Protein AF-0000000085936983 (afdb_homodimer)

InterPro domains:
  IPR001683 Phox homology [PF00787] (26-105)
  IPR001683 Phox homology [PS50195] (1-111)
  IPR001683 Phox homology [SM00312] (1-107)
  IPR019497 Sorting nexin protein, WASP-binding domain [PF10456] (108-341)
  IPR027267 AH/BAR domain superfamily [G3DSA:1.20.1270.60] (155-344)
  IPR036871 PX domain superfamily [G3DSA:3.30.1520.10] (1-113)
  IPR036871 PX domain superfamily [SSF64268] (3-108)

Solvent-accessible surface area (backbone atoms only — not comparable to full-atom values): 35097 Å² total; per-residue (Å²): 111,54,53,47,57,44,71,77,36,81,41,64,40,78,91,65,76,41,74,47,57,29,28,34,35,34,32,68,80,79,64,40,72,24,80,43,39,64,68,54,53,53,49,48,51,51,54,48,52,49,28,37,57,65,52,63,64,57,52,72,61,75,83,74,80,78,72,88,63,58,66,63,48,51,52,50,41,43,51,34,46,32,54,44,46,44,53,40,41,67,32,80,64,56,49,66,31,65,66,53,49,47,65,50,60,51,75,50,69,68,58,43,55,51,51,51,51,51,58,74,62,51,76,54,35,32,78,46,29,58,75,74,56,86,62,77,87,70,81,68,59,66,69,57,54,49,51,51,51,51,53,48,51,51,33,46,54,44,39,43,52,23,46,49,49,34,44,52,47,51,52,51,50,32,52,37,28,51,37,60,53,16,49,51,32,34,50,48,12,50,29,38,35,43,39,19,55,27,45,60,68,48,80,50,74,84,35,47,52,48,27,50,41,31,41,50,45,16,50,50,32,35,48,52,13,52,48,31,33,49,42,25,52,71,39,43,42,61,51,48,44,51,42,50,36,47,48,39,25,47,68,41,44,58,56,36,53,50,53,50,51,52,41,50,51,51,46,53,52,43,51,52,35,34,74,71,68,76,36,51,70,70,56,45,49,51,50,48,52,52,39,43,46,50,48,52,52,45,52,52,43,51,54,49,51,56,55,49,49,37,54,48,52,28,52,52,48,20,54,37,27,40,46,49,12,51,51,30,32,50,52,9,51,53,31,38,54,50,15,50,46,29,69,73,81,112,53,53,45,56,44,71,76,38,82,41,64,41,79,90,64,75,40,73,47,57,30,28,33,35,34,32,66,79,78,62,39,70,23,78,43,38,63,69,54,52,52,50,48,51,51,54,49,50,47,27,38,56,65,52,62,64,56,52,72,61,73,82,71,73,93,63,90,63,57,66,63,48,50,51,51,41,44,51,33,47,31,53,44,46,42,54,39,41,66,33,81,64,57,49,67,31,67,65,54,49,48,66,48,59,50,76,48,68,69,60,42,55,51,51,49,52,51,58,74,63,52,75,52,34,32,79,45,30,58,75,75,56,85,65,76,86,69,82,70,59,65,68,59,53,50,52,52,51,51,53,49,50,51,34,46,54,43,39,44,53,23,46,50,49,34,43,50,46,51,52,52,51,34,52,38,28,52,38,60,54,16,48,52,32,35,51,48,12,50,29,37,35,44,40,21,54,27,47,58,67,49,80,50,74,84,35,48,51,49,28,51,39,31,42,49,43,15,52,50,32,34,48,53,13,53,48,32,34,49,42,27,53,71,39,43,42,60,52,48,44,51,40,50,35,48,47,39,25,47,68,40,43,60,55,35,53,50,53,51,51,52,41,50,50,51,46,52,52,42,51,51,35,34,75,72,67,76,37,52,70,70,56,46,50,52,52,48,53,53,40,43,46,50,49,52,52,45,51,51,41,50,54,51,50,56,54,49,48,38,54,48,52,28,54,51,49,20,53,38,27,40,45,48,11,51,52,31,32,48,51,11,52,54,30,38,54,50,15,48,45,29,69,74,80

Structure (mmCIF, N/CA/C/O backbone):
data_AF-0000000085936983-model_v1
#
loop_
_entity.id
_entity.type
_entity.pdbx_description
1 polymer 'Sorting nexin'
#
loop_
_atom_site.group_PDB
_atom_site.id
_atom_site.type_symbol
_atom_site.label_atom_id
_atom_site.label_alt_id
_atom_site.label_comp_id
_atom_site.label_asym_id
_atom_site.label_entity_id
_atom_site.label_seq_id
_atom_site.pdbx_PDB_ins_code
_atom_site.Cartn_x
_atom_site.Cartn_y
_atom_site.Cartn_z
_atom_site.occupancy
_atom_site.B_iso_or_equiv
_atom_site.auth_seq_id
_atom_site.auth_comp_id
_atom_site.auth_asym_id
_atom_site.auth_atom_id
_atom_site.pdbx_PDB_model_num
ATOM 1 N N . TYR A 1 1 ? -9.328 -28.141 -27.828 1 93 1 TYR A N 1
ATOM 2 C CA . TYR A 1 1 ? -10.656 -27.656 -27.469 1 93 1 TYR A CA 1
ATOM 3 C C . TYR A 1 1 ? -10.688 -27.156 -26.031 1 93 1 TYR A C 1
ATOM 5 O O . TYR A 1 1 ? -9.703 -27.297 -25.297 1 93 1 TYR A O 1
ATOM 13 N N . THR A 1 2 ? -11.797 -26.422 -25.703 1 93.75 2 THR A N 1
ATOM 14 C CA . THR A 1 2 ? -11.914 -25.828 -24.375 1 93.75 2 THR A CA 1
ATOM 15 C C . THR A 1 2 ? -13.156 -26.344 -23.656 1 93.75 2 THR A C 1
ATOM 17 O O . THR A 1 2 ? -14.062 -26.891 -24.297 1 93.75 2 THR A O 1
ATOM 20 N N . CYS A 1 3 ? -13 -26.281 -22.359 1 96 3 CYS A N 1
ATOM 21 C CA . CYS A 1 3 ? -14.125 -26.641 -21.516 1 96 3 CYS A CA 1
ATOM 22 C C . CYS A 1 3 ? -14.383 -25.578 -20.453 1 96 3 CYS A C 1
ATOM 24 O O . CYS A 1 3 ? -13.445 -25.031 -19.891 1 96 3 CYS A O 1
ATOM 26 N N . THR A 1 4 ? -15.68 -25.328 -20.25 1 96.94 4 THR A N 1
ATOM 27 C CA . THR A 1 4 ? -16.047 -24.297 -19.281 1 96.94 4 THR A CA 1
ATOM 28 C C . THR A 1 4 ? -16.859 -24.906 -18.141 1 96.94 4 THR A C 1
ATOM 30 O O . THR A 1 4 ? -17.797 -25.672 -18.375 1 96.94 4 THR A O 1
ATOM 33 N N . VAL A 1 5 ? -16.391 -24.641 -16.953 1 96.88 5 VAL A N 1
ATOM 34 C CA . VAL A 1 5 ? -17.125 -25 -15.742 1 96.88 5 VAL A CA 1
ATOM 35 C C . VAL A 1 5 ? -17.812 -23.766 -15.164 1 96.88 5 VAL A C 1
ATOM 37 O O . VAL A 1 5 ? -17.141 -22.812 -14.766 1 96.88 5 VAL A O 1
ATOM 40 N N . ASP A 1 6 ? -19.094 -23.828 -15.094 1 94.38 6 ASP A N 1
ATOM 41 C CA . ASP A 1 6 ? -19.797 -22.625 -14.664 1 94.38 6 ASP A CA 1
ATOM 42 C C . ASP A 1 6 ? -21.141 -22.953 -14.023 1 94.38 6 ASP A C 1
ATOM 44 O O . ASP A 1 6 ? -21.453 -24.125 -13.797 1 94.38 6 ASP A O 1
ATOM 48 N N . LYS A 1 7 ? -21.828 -22.062 -13.484 1 88.31 7 LYS A N 1
ATOM 49 C CA . LYS A 1 7 ? -23.219 -22.094 -13.008 1 88.31 7 LYS A CA 1
ATOM 50 C C . LYS A 1 7 ? -23.375 -23.078 -11.859 1 88.31 7 LYS A C 1
ATOM 52 O O . LYS A 1 7 ? -24.188 -24 -11.93 1 88.31 7 LYS A O 1
ATOM 57 N N . PRO A 1 8 ? -22.656 -22.797 -10.812 1 91.69 8 PRO A N 1
ATOM 58 C CA . PRO A 1 8 ? -22.906 -23.656 -9.656 1 91.69 8 PRO A CA 1
ATOM 59 C C . PRO A 1 8 ? -24.344 -23.562 -9.148 1 91.69 8 PRO A C 1
ATOM 61 O O . PRO A 1 8 ? -24.859 -22.469 -8.961 1 91.69 8 PRO A O 1
ATOM 64 N N . LYS A 1 9 ? -25.031 -24.641 -9.07 1 91.56 9 LYS A N 1
ATOM 65 C CA . LYS A 1 9 ? -26.422 -24.688 -8.633 1 91.56 9 LYS A CA 1
ATOM 66 C C . LYS A 1 9 ? -26.594 -25.719 -7.508 1 91.56 9 LYS A C 1
ATOM 68 O O . LYS A 1 9 ? -26.062 -26.812 -7.578 1 91.56 9 LYS A O 1
ATOM 73 N N . LYS A 1 10 ? -27.266 -25.266 -6.566 1 88.12 10 LYS A N 1
ATOM 74 C CA . LYS A 1 10 ? -27.594 -26.188 -5.48 1 88.12 10 LYS A CA 1
ATOM 75 C C . LYS A 1 10 ? -28.656 -27.188 -5.914 1 88.12 10 LYS A C 1
ATOM 77 O O . LYS A 1 10 ? -29.703 -26.812 -6.434 1 88.12 10 LYS A O 1
ATOM 82 N N . GLU A 1 11 ? -28.391 -28.344 -5.828 1 88.88 11 GLU A N 1
ATOM 83 C CA . GLU A 1 11 ? -29.297 -29.422 -6.168 1 88.88 11 GLU A CA 1
ATOM 84 C C . GLU A 1 11 ? -29.484 -30.375 -4.988 1 88.88 11 GLU A C 1
ATOM 86 O O . GLU A 1 11 ? -28.734 -30.312 -4.012 1 88.88 11 GLU A O 1
ATOM 91 N N . SER A 1 12 ? -30.594 -31.031 -5.016 1 86.69 12 SER A N 1
ATOM 92 C CA . SER A 1 12 ? -30.906 -31.953 -3.924 1 86.69 12 SER A CA 1
ATOM 93 C C . SER A 1 12 ? -31.062 -33.375 -4.434 1 86.69 12 SER A C 1
ATOM 95 O O . SER A 1 12 ? -31.406 -33.594 -5.598 1 86.69 12 SER A O 1
ATOM 97 N N . LYS A 1 13 ? -30.656 -34.25 -3.621 1 81.19 13 LYS A N 1
ATOM 98 C CA . LYS A 1 13 ? -30.844 -35.656 -3.908 1 81.19 13 LYS A CA 1
ATOM 99 C C . LYS A 1 13 ? -31.516 -36.375 -2.73 1 81.19 13 LYS A C 1
ATOM 101 O O . LYS A 1 13 ? -31.594 -35.812 -1.632 1 81.19 13 LYS A O 1
ATOM 106 N N . LEU A 1 14 ? -32.031 -37.562 -3.029 1 82.62 14 LEU A N 1
ATOM 107 C CA . LEU A 1 14 ? -32.719 -38.375 -2.025 1 82.62 14 LEU A CA 1
ATOM 108 C C . LEU A 1 14 ? -33.906 -37.594 -1.452 1 82.62 14 LEU A C 1
ATOM 110 O O . LEU A 1 14 ? -34.062 -37.5 -0.233 1 82.62 14 LEU A O 1
ATOM 114 N N . LYS A 1 15 ? -34.688 -37.156 -2.133 1 84 15 LYS A N 1
ATOM 115 C CA . LYS A 1 15 ? -35.938 -36.469 -1.806 1 84 15 LYS A CA 1
ATOM 116 C C . LYS A 1 15 ? -35.688 -35.281 -0.901 1 84 15 LYS A C 1
ATOM 118 O O . LYS A 1 15 ? -36.344 -35.125 0.127 1 84 15 LYS A O 1
ATOM 123 N N . GLY A 1 16 ? -34.562 -34.625 -1.201 1 77.75 16 GLY A N 1
ATOM 124 C CA . GLY A 1 16 ? -34.312 -33.375 -0.483 1 77.75 16 GLY A CA 1
ATOM 125 C C . GLY A 1 16 ? -33.469 -33.594 0.775 1 77.75 16 GLY A C 1
ATOM 126 O O . GLY A 1 16 ? -33.125 -32.625 1.451 1 77.75 16 GLY A O 1
ATOM 127 N N . LEU A 1 17 ? -33.062 -34.812 1.11 1 80.75 17 LEU A N 1
ATOM 128 C CA . LEU A 1 17 ? -32.344 -35.094 2.346 1 80.75 17 LEU A CA 1
ATOM 129 C C . LEU A 1 17 ? -30.906 -34.625 2.242 1 80.75 17 LEU A C 1
ATOM 131 O O . LEU A 1 17 ? -30.281 -34.281 3.25 1 80.75 17 LEU A O 1
ATOM 135 N N . LYS A 1 18 ? -30.328 -34.656 1.06 1 85.75 18 LYS A N 1
ATOM 136 C CA . LYS A 1 18 ? -28.953 -34.219 0.852 1 85.75 18 LYS A CA 1
ATOM 137 C C . LYS A 1 18 ? -28.859 -33.188 -0.27 1 85.75 18 LYS A C 1
ATOM 139 O O . LYS A 1 18 ? -29.562 -33.281 -1.275 1 85.75 18 LYS A O 1
ATOM 144 N N . SER A 1 19 ? -28.172 -32.188 0.025 1 87.25 19 SER A N 1
ATOM 145 C CA . SER A 1 19 ? -27.969 -31.156 -0.991 1 87.25 19 SER A CA 1
ATOM 146 C C . SER A 1 19 ? -26.516 -31.094 -1.44 1 87.25 19 SER A C 1
ATOM 148 O O . SER A 1 19 ? -25.609 -31.5 -0.702 1 87.25 19 SER A O 1
ATOM 150 N N . PHE A 1 20 ? -26.328 -30.844 -2.705 1 87.69 20 PHE A N 1
ATOM 151 C CA . PHE A 1 20 ? -24.984 -30.688 -3.252 1 87.69 20 PHE A CA 1
ATOM 152 C C . PHE A 1 20 ? -24.953 -29.594 -4.312 1 87.69 20 PHE A C 1
ATOM 154 O O . PHE A 1 20 ? -26 -29.125 -4.746 1 87.69 20 PHE A O 1
ATOM 161 N N . ILE A 1 21 ? -23.75 -29.188 -4.602 1 90.38 21 ILE A N 1
ATOM 162 C CA . ILE A 1 21 ? -23.578 -28.188 -5.656 1 90.38 21 ILE A CA 1
ATOM 163 C C . ILE A 1 21 ? -23.219 -28.891 -6.965 1 90.38 21 ILE A C 1
ATOM 165 O O . ILE A 1 21 ? -22.297 -29.703 -7 1 90.38 21 ILE A O 1
ATOM 169 N N . ALA A 1 22 ? -24 -28.609 -7.949 1 93.62 22 ALA A N 1
ATOM 170 C CA . ALA A 1 22 ? -23.703 -29.125 -9.281 1 93.62 22 ALA A CA 1
ATOM 171 C C . ALA A 1 22 ? -23.172 -28.016 -10.188 1 93.62 22 ALA A C 1
ATOM 173 O O . ALA A 1 22 ? -23.609 -26.859 -10.094 1 93.62 22 ALA A O 1
ATOM 174 N N . TYR A 1 23 ? -22.25 -28.406 -11.031 1 95.62 23 TYR A N 1
ATOM 175 C CA . TYR A 1 23 ? -21.656 -27.484 -11.984 1 95.62 23 TYR A CA 1
ATOM 176 C C . TYR A 1 23 ? -22.047 -27.844 -13.414 1 95.62 23 TYR A C 1
ATOM 178 O O . TYR A 1 23 ? -22.156 -29.016 -13.758 1 95.62 23 TYR A O 1
ATOM 186 N N . SER A 1 24 ? -22.203 -26.828 -14.125 1 96.5 24 SER A N 1
ATOM 187 C CA . SER A 1 24 ? -22.391 -27.031 -15.555 1 96.5 24 SER A CA 1
ATOM 188 C C . SER A 1 24 ? -21.047 -27.109 -16.281 1 96.5 24 SER A C 1
ATOM 190 O O . SER A 1 24 ? -20.203 -26.219 -16.125 1 96.5 24 SER A O 1
ATOM 192 N N . VAL A 1 25 ? -20.844 -28.141 -17 1 97.25 25 VAL A N 1
ATOM 193 C CA . VAL A 1 25 ? -19.609 -28.312 -17.781 1 97.25 25 VAL A CA 1
ATOM 194 C C . VAL A 1 25 ? -19.938 -28.375 -19.266 1 97.25 25 VAL A C 1
ATOM 196 O O . VAL A 1 25 ? -20.75 -29.203 -19.703 1 97.25 25 VAL A O 1
ATOM 199 N N . THR A 1 26 ? -19.328 -27.469 -20.031 1 96.88 26 THR A N 1
ATOM 200 C CA . THR A 1 26 ? -19.594 -27.391 -21.469 1 96.88 26 THR A CA 1
ATOM 201 C C . THR A 1 26 ? -18.281 -27.453 -22.25 1 96.88 26 THR A C 1
ATOM 203 O O . THR A 1 26 ? -17.391 -26.625 -22.047 1 96.88 26 THR A O 1
ATOM 206 N N . SER A 1 27 ? -18.188 -28.406 -23.094 1 94.38 27 SER A N 1
ATOM 207 C CA . SER A 1 27 ? -17.016 -28.547 -23.953 1 94.38 27 SER A CA 1
ATOM 208 C C . SER A 1 27 ? -17.25 -27.906 -25.312 1 94.38 27 SER A C 1
ATOM 210 O O . SER A 1 27 ? -18.359 -27.984 -25.859 1 94.38 27 SER A O 1
ATOM 212 N N . SER A 1 28 ? -16.266 -27.297 -25.938 1 93.31 28 SER A N 1
ATOM 213 C CA . SER A 1 28 ? -16.359 -26.719 -27.266 1 93.31 28 SER A CA 1
ATOM 214 C C . SER A 1 28 ? -16.344 -27.797 -28.344 1 93.31 28 SER A C 1
ATOM 216 O O . SER A 1 28 ? -16.688 -27.531 -29.5 1 93.31 28 SER A O 1
ATOM 218 N N . LEU A 1 29 ? -15.953 -28.906 -27.984 1 88.38 29 LEU A N 1
ATOM 219 C CA . LEU A 1 29 ? -15.867 -30.031 -28.906 1 88.38 29 LEU A CA 1
ATOM 220 C C . LEU A 1 29 ? -17.25 -30.484 -29.344 1 88.38 29 LEU A C 1
ATOM 222 O O . LEU A 1 29 ? -17.5 -30.688 -30.531 1 88.38 29 LEU A O 1
ATOM 226 N N . SER A 1 30 ? -18.172 -30.625 -28.391 1 88.69 30 SER A N 1
ATOM 227 C CA . SER A 1 30 ? -19.5 -31.172 -28.672 1 88.69 30 SER A CA 1
ATOM 228 C C . SER A 1 30 ? -20.578 -30.109 -28.5 1 88.69 30 SER A C 1
ATOM 230 O O . SER A 1 30 ? -21.656 -30.203 -29.094 1 88.69 30 SER A O 1
ATOM 232 N N . GLY A 1 31 ? -20.297 -29.109 -27.641 1 91.12 31 GLY A N 1
ATOM 233 C CA . GLY A 1 31 ? -21.297 -28.109 -27.297 1 91.12 31 GLY A CA 1
ATOM 234 C C . GLY A 1 31 ? -22.328 -28.609 -26.312 1 91.12 31 GLY A C 1
ATOM 235 O O . GLY A 1 31 ? -23.234 -27.875 -25.906 1 91.12 31 GLY A O 1
ATOM 236 N N . ILE A 1 32 ? -22.172 -29.812 -25.938 1 93.12 32 ILE A N 1
ATOM 237 C CA . ILE A 1 32 ? -23.125 -30.422 -25.016 1 93.12 32 ILE A CA 1
ATOM 238 C C . ILE A 1 32 ? -22.828 -29.953 -23.578 1 93.12 32 ILE A C 1
ATOM 240 O O . ILE A 1 32 ? -21.672 -29.984 -23.141 1 93.12 32 ILE A O 1
ATOM 244 N N . GLN A 1 33 ? -23.828 -29.516 -22.969 1 95.56 33 GLN A N 1
ATOM 245 C CA . GLN A 1 33 ? -23.688 -29.109 -21.562 1 95.56 33 GLN A CA 1
ATOM 246 C C . GLN A 1 33 ? -24.109 -30.234 -20.625 1 95.56 33 GLN A C 1
ATOM 248 O O . GLN A 1 33 ? -25.188 -30.812 -20.781 1 95.56 33 GLN A O 1
ATOM 253 N N . VAL A 1 34 ? -23.312 -30.562 -19.75 1 96.19 34 VAL A N 1
ATOM 254 C CA . VAL A 1 34 ? -23.625 -31.609 -18.781 1 96.19 34 VAL A CA 1
ATOM 255 C C . VAL A 1 34 ? -23.562 -31.031 -17.359 1 96.19 34 VAL A C 1
ATOM 257 O O . VAL A 1 34 ? -22.984 -29.969 -17.141 1 96.19 34 VAL A O 1
ATOM 260 N N . SER A 1 35 ? -24.234 -31.719 -16.453 1 95.12 35 SER A N 1
ATOM 261 C CA . SER A 1 35 ? -24.219 -31.359 -15.031 1 95.12 35 SER A CA 1
ATOM 262 C C . SER A 1 35 ? -23.422 -32.344 -14.211 1 95.12 35 SER A C 1
ATOM 264 O O . SER A 1 35 ? -23.719 -33.531 -14.203 1 95.12 35 SER A O 1
ATOM 266 N N . ARG A 1 36 ? -22.422 -31.781 -13.547 1 96.06 36 ARG A N 1
ATOM 267 C CA . ARG A 1 36 ? -21.562 -32.656 -12.75 1 96.06 36 ARG A CA 1
ATOM 268 C C . ARG A 1 36 ? -21.391 -32.094 -11.336 1 96.06 36 ARG A C 1
ATOM 270 O O . ARG A 1 36 ? -21.234 -30.891 -11.148 1 96.06 36 ARG A O 1
ATOM 277 N N . ARG A 1 37 ? -21.5 -32.906 -10.375 1 93.25 37 ARG A N 1
ATOM 278 C CA . ARG A 1 37 ? -21.203 -32.5 -9 1 93.25 37 ARG A CA 1
ATOM 279 C C . ARG A 1 37 ? -19.75 -32.844 -8.648 1 93.25 37 ARG A C 1
ATOM 281 O O . ARG A 1 37 ? -19.062 -33.562 -9.391 1 93.25 37 ARG A O 1
ATOM 288 N N . TYR A 1 38 ? -19.25 -32.469 -7.547 1 92.94 38 TYR A N 1
ATOM 289 C CA . TYR A 1 38 ? -17.844 -32.625 -7.16 1 92.94 38 TYR A CA 1
ATOM 290 C C . TYR A 1 38 ? -17.453 -34.094 -7.105 1 92.94 38 TYR A C 1
ATOM 292 O O . TYR A 1 38 ? -16.359 -34.469 -7.516 1 92.94 38 TYR A O 1
ATOM 300 N N . LYS A 1 39 ? -18.297 -34.938 -6.602 1 93.94 39 LYS A N 1
ATOM 301 C CA . LYS A 1 39 ? -18 -36.344 -6.465 1 93.94 39 LYS A CA 1
ATOM 302 C C . LYS A 1 39 ? -17.688 -36.969 -7.82 1 93.94 39 LYS A C 1
ATOM 304 O O . LYS A 1 39 ? -16.891 -37.906 -7.91 1 93.94 39 LYS A O 1
ATOM 309 N N . HIS A 1 40 ? -18.281 -36.5 -8.859 1 96 40 HIS A N 1
ATOM 310 C CA . HIS A 1 40 ? -18 -36.969 -10.211 1 96 40 HIS A CA 1
ATOM 311 C C . HIS A 1 40 ? -16.578 -36.625 -10.641 1 96 40 HIS A C 1
ATOM 313 O O . HIS A 1 40 ? -15.883 -37.438 -11.234 1 96 40 HIS A O 1
ATOM 319 N N . PHE A 1 41 ? -16.234 -35.406 -10.336 1 97.06 41 PHE A N 1
ATOM 320 C CA . PHE A 1 41 ? -14.859 -34.969 -10.617 1 97.06 41 PHE A CA 1
ATOM 321 C C . PHE A 1 41 ? -13.867 -35.844 -9.844 1 97.06 41 PHE A C 1
ATOM 323 O O . PHE A 1 41 ? -12.836 -36.25 -10.391 1 97.06 41 PHE A O 1
ATOM 330 N N . ASP A 1 42 ? -14.227 -36 -8.633 1 96.25 42 ASP A N 1
ATOM 331 C CA . ASP A 1 42 ? -13.375 -36.812 -7.766 1 96.25 42 ASP A CA 1
ATOM 332 C C . ASP A 1 42 ? -13.211 -38.219 -8.328 1 96.25 42 ASP A C 1
ATOM 334 O O . ASP A 1 42 ? -12.094 -38.719 -8.398 1 96.25 42 ASP A O 1
ATOM 338 N N . TRP A 1 43 ? -14.258 -38.781 -8.703 1 97.12 43 TRP A N 1
ATOM 339 C CA . TRP A 1 43 ? -14.242 -40.094 -9.328 1 97.12 43 TRP A CA 1
ATOM 340 C C . TRP A 1 43 ? -13.383 -40.094 -10.586 1 97.12 43 TRP A C 1
ATOM 342 O O . TRP A 1 43 ? -12.547 -41 -10.781 1 97.12 43 TRP A O 1
ATOM 352 N N . LEU A 1 44 ? -13.641 -39.156 -11.406 1 97.75 44 LEU A N 1
ATOM 353 C CA . LEU A 1 44 ? -12.898 -39.031 -12.656 1 97.75 44 LEU A CA 1
ATOM 354 C C . LEU A 1 44 ? -11.398 -38.938 -12.398 1 97.75 44 LEU A C 1
ATOM 356 O O . LEU A 1 44 ? -10.594 -39.562 -13.07 1 97.75 44 LEU A O 1
ATOM 360 N N . HIS A 1 45 ? -11.078 -38.062 -11.484 1 97 45 HIS A N 1
ATOM 361 C CA . HIS A 1 45 ? -9.68 -37.875 -11.109 1 97 45 HIS A CA 1
ATOM 362 C C . HIS A 1 45 ? -9.047 -39.188 -10.703 1 97 45 HIS A C 1
ATOM 364 O O . HIS A 1 45 ? -7.922 -39.5 -11.109 1 97 45 HIS A O 1
ATOM 370 N N . GLU A 1 46 ? -9.727 -39.969 -9.938 1 95.69 46 GLU A N 1
ATOM 371 C CA . GLU A 1 46 ? -9.234 -41.281 -9.484 1 95.69 46 GLU A CA 1
ATOM 372 C C . GLU A 1 46 ? -9.031 -42.219 -10.664 1 95.69 46 GLU A C 1
ATOM 374 O O . GLU A 1 46 ? -8.008 -42.906 -10.742 1 95.69 46 GLU A O 1
ATOM 379 N N . GLN A 1 47 ? -10 -42.25 -11.547 1 95.75 47 GLN A N 1
ATOM 380 C CA . GLN A 1 47 ? -9.914 -43.156 -12.703 1 95.75 47 GLN A CA 1
ATOM 381 C C . GLN A 1 47 ? -8.742 -42.75 -13.602 1 95.75 47 GLN A C 1
ATOM 383 O O . GLN A 1 47 ? -7.992 -43.625 -14.062 1 95.75 47 GLN A O 1
ATOM 388 N N . MET A 1 48 ? -8.586 -41.5 -13.805 1 95.62 48 MET A N 1
ATOM 389 C CA . MET A 1 48 ? -7.508 -41.031 -14.672 1 95.62 48 MET A CA 1
ATOM 390 C C . MET A 1 48 ? -6.148 -41.25 -14.016 1 95.62 48 MET A C 1
ATOM 392 O O . MET A 1 48 ? -5.191 -41.656 -14.68 1 95.62 48 MET A O 1
ATOM 396 N N . SER A 1 49 ? -6.098 -41 -12.711 1 94.56 49 SER A N 1
ATOM 397 C CA . SER A 1 49 ? -4.848 -41.219 -11.984 1 94.56 49 SER A CA 1
ATOM 398 C C . SER A 1 49 ? -4.438 -42.688 -11.992 1 94.56 49 SER A C 1
ATOM 400 O O . SER A 1 49 ? -3.248 -43 -12.086 1 94.56 49 SER A O 1
ATOM 402 N N . ALA A 1 50 ? -5.379 -43.5 -11.906 1 93.06 50 ALA A N 1
ATOM 403 C CA . ALA A 1 50 ? -5.109 -44.938 -11.891 1 93.06 50 ALA A CA 1
ATOM 404 C C . ALA A 1 50 ? -4.656 -45.438 -13.266 1 93.06 50 ALA A C 1
ATOM 406 O O . ALA A 1 50 ? -3.791 -46.312 -13.367 1 93.06 50 ALA A O 1
ATOM 407 N N . LYS A 1 51 ? -5.195 -44.875 -14.266 1 93.44 51 LYS A N 1
ATOM 408 C CA . LYS A 1 51 ? -4.918 -45.344 -15.617 1 93.44 51 LYS A CA 1
ATOM 409 C C . LYS A 1 51 ? -3.598 -44.781 -16.141 1 93.44 51 LYS A C 1
ATOM 411 O O . LYS A 1 51 ? -2.795 -45.531 -16.719 1 93.44 51 LYS A O 1
ATOM 416 N N . TYR A 1 52 ? -3.406 -43.531 -15.922 1 94 52 TYR A N 1
ATOM 417 C CA . TYR A 1 52 ? -2.266 -42.875 -16.531 1 94 52 TYR A CA 1
ATOM 418 C C . TYR A 1 52 ? -1.174 -42.594 -15.5 1 94 52 TYR A C 1
ATOM 420 O O . TYR A 1 52 ? -0.952 -41.469 -15.094 1 94 52 TYR A O 1
ATOM 428 N N . LEU A 1 53 ? -0.394 -43.562 -15.273 1 91.19 53 LEU A N 1
ATOM 429 C CA . LEU A 1 53 ? 0.607 -43.562 -14.211 1 91.19 53 LEU A CA 1
ATOM 430 C C . LEU A 1 53 ? 1.706 -42.531 -14.492 1 91.19 53 LEU A C 1
ATOM 432 O O . LEU A 1 53 ? 2.293 -42 -13.562 1 91.19 53 LEU A O 1
ATOM 436 N N . LEU A 1 54 ? 1.993 -42.281 -15.75 1 94.06 54 LEU A N 1
ATOM 437 C CA . LEU A 1 54 ? 3.141 -41.469 -16.125 1 94.06 54 LEU A CA 1
ATOM 438 C C . LEU A 1 54 ? 2.719 -40 -16.359 1 94.06 54 LEU A C 1
ATOM 440 O O . LEU A 1 54 ? 3.535 -39.188 -16.75 1 94.06 54 LEU A O 1
ATOM 444 N N . ILE A 1 55 ? 1.459 -39.719 -16.125 1 95.62 55 ILE A N 1
ATOM 445 C CA . ILE A 1 55 ? 0.939 -38.375 -16.359 1 95.62 55 ILE A CA 1
ATOM 446 C C . ILE A 1 55 ? 0.444 -37.781 -15.039 1 95.62 55 ILE A C 1
ATOM 448 O O . ILE A 1 55 ? -0.582 -38.188 -14.508 1 95.62 55 ILE A O 1
ATOM 452 N N . PRO A 1 56 ? 1.204 -36.812 -14.547 1 95.81 56 PRO A N 1
ATOM 453 C CA . PRO A 1 56 ? 0.72 -36.156 -13.336 1 95.81 56 PRO A CA 1
ATOM 454 C C . PRO A 1 56 ? -0.559 -35.375 -13.562 1 95.81 56 PRO A C 1
ATOM 456 O O . PRO A 1 56 ? -0.645 -34.594 -14.523 1 95.81 56 PRO A O 1
ATOM 459 N N . ILE A 1 57 ? -1.501 -35.562 -12.75 1 95.69 57 ILE A N 1
ATOM 460 C CA . ILE A 1 57 ? -2.775 -34.875 -12.828 1 95.69 57 ILE A CA 1
ATOM 461 C C . ILE A 1 57 ? -2.91 -33.906 -11.648 1 95.69 57 ILE A C 1
ATOM 463 O O . ILE A 1 57 ? -2.689 -34.281 -10.5 1 95.69 57 ILE A O 1
ATOM 467 N N . PRO A 1 58 ? -3.225 -32.656 -11.945 1 95.5 58 PRO A N 1
ATOM 468 C CA . PRO A 1 58 ? -3.387 -31.703 -10.852 1 95.5 58 PRO A CA 1
ATOM 469 C C . PRO A 1 58 ? -4.48 -32.125 -9.867 1 95.5 58 PRO A C 1
ATOM 471 O O . PRO A 1 58 ? -5.402 -32.844 -10.234 1 95.5 58 PRO A O 1
ATOM 474 N N . PRO A 1 59 ? -4.359 -31.609 -8.664 1 95.31 59 PRO A N 1
ATOM 475 C CA . PRO A 1 59 ? -5.367 -31.953 -7.656 1 95.31 59 PRO A CA 1
ATOM 476 C C . PRO A 1 59 ? -6.684 -31.203 -7.863 1 95.31 59 PRO A C 1
ATOM 478 O O . PRO A 1 59 ? -6.707 -30.156 -8.5 1 95.31 59 PRO A O 1
ATOM 481 N N . LEU A 1 60 ? -7.648 -31.828 -7.371 1 95.25 60 LEU A N 1
ATOM 482 C CA . LEU A 1 60 ? -8.945 -31.172 -7.262 1 95.25 60 LEU A CA 1
ATOM 483 C C . LEU A 1 60 ? -8.984 -30.266 -6.023 1 95.25 60 LEU A C 1
ATOM 485 O O . LEU A 1 60 ? -8.117 -30.359 -5.156 1 95.25 60 LEU A O 1
ATOM 489 N N . PRO A 1 61 ? -9.906 -29.281 -6.09 1 91.5 61 PRO A N 1
ATOM 490 C CA . PRO A 1 61 ? -10.039 -28.5 -4.859 1 91.5 61 PRO A CA 1
ATOM 491 C C . PRO A 1 61 ? -10.352 -29.359 -3.641 1 91.5 61 PRO A C 1
ATOM 493 O O . PRO A 1 61 ? -10.859 -30.484 -3.783 1 91.5 61 PRO A O 1
ATOM 496 N N . GLU A 1 62 ? -9.922 -28.859 -2.52 1 82.69 62 GLU A N 1
ATOM 497 C CA . GLU A 1 62 ? -10.164 -29.609 -1.288 1 82.69 62 GLU A CA 1
ATOM 498 C C . GLU A 1 62 ? -11.648 -29.688 -0.971 1 82.69 62 GLU A C 1
ATOM 500 O O . GLU A 1 62 ? -12.406 -28.766 -1.29 1 82.69 62 GLU A O 1
ATOM 505 N N . LYS A 1 63 ? -12 -30.828 -0.469 1 74.94 63 LYS A N 1
ATOM 506 C CA . LYS A 1 63 ? -13.391 -31 -0.06 1 74.94 63 LYS A CA 1
ATOM 507 C C . LYS A 1 63 ? -13.711 -30.172 1.173 1 74.94 63 LYS A C 1
ATOM 509 O O . LYS A 1 63 ? -12.961 -30.172 2.146 1 74.94 63 LYS A O 1
ATOM 514 N N . GLN A 1 64 ? -13.695 -28.906 1.127 1 64.56 64 GLN A N 1
ATOM 515 C CA . GLN A 1 64 ? -13.953 -28.172 2.363 1 64.56 64 GLN A CA 1
ATOM 516 C C . GLN A 1 64 ? -15.344 -28.484 2.908 1 64.56 64 GLN A C 1
ATOM 518 O O . GLN A 1 64 ? -16.312 -28.547 2.152 1 64.56 64 GLN A O 1
ATOM 523 N N . VAL A 1 65 ? -15.336 -29.156 4.066 1 51.53 65 VAL A N 1
ATOM 524 C CA . VAL A 1 65 ? -16.609 -29.375 4.746 1 51.53 65 VAL A CA 1
ATOM 525 C C . VAL A 1 65 ? -17.281 -28.047 5.031 1 51.53 65 VAL A C 1
ATOM 527 O O . VAL A 1 65 ? -18.375 -27.766 4.52 1 51.53 65 VAL A O 1
ATOM 530 N N . ALA A 1 66 ? -17.719 -27.766 6.375 1 47.16 66 ALA A N 1
ATOM 531 C CA . ALA A 1 66 ? -18.703 -26.891 6.996 1 47.16 66 ALA A CA 1
ATOM 532 C C . ALA A 1 66 ? -18.234 -25.438 6.988 1 47.16 66 ALA A C 1
ATOM 534 O O . ALA A 1 66 ? -19 -24.531 7.32 1 47.16 66 ALA A O 1
ATOM 535 N N . GLY A 1 67 ? -17.422 -24.875 6.289 1 45.78 67 GLY A N 1
ATOM 536 C CA . GLY A 1 67 ? -17.266 -23.547 6.871 1 45.78 67 GLY A CA 1
ATOM 537 C C . GLY A 1 67 ? -18.312 -22.562 6.398 1 45.78 67 GLY A C 1
ATOM 538 O O . GLY A 1 67 ? -19.031 -22.828 5.438 1 45.78 67 GLY A O 1
ATOM 539 N N . ARG A 1 68 ? -18.422 -21.281 7.031 1 50.66 68 ARG A N 1
ATOM 540 C CA . ARG A 1 68 ? -19.422 -20.219 7.102 1 50.66 68 ARG A CA 1
ATOM 541 C C . ARG A 1 68 ? -19.625 -19.562 5.734 1 50.66 68 ARG A C 1
ATOM 543 O O . ARG A 1 68 ? -20.703 -19.016 5.457 1 50.66 68 ARG A O 1
ATOM 550 N N . TYR A 1 69 ? -18.516 -19.266 5.023 1 58.56 69 TYR A N 1
ATOM 551 C CA . TYR A 1 69 ? -18.812 -18.422 3.873 1 58.56 69 TYR A CA 1
ATOM 552 C C . TYR A 1 69 ? -18.875 -19.234 2.594 1 58.56 69 TYR A C 1
ATOM 554 O O . TYR A 1 69 ? -17.906 -19.312 1.84 1 58.56 69 TYR A O 1
ATOM 562 N N . GLU A 1 70 ? -20.078 -19.719 2.363 1 70.69 70 GLU A N 1
ATOM 563 C CA . GLU A 1 70 ? -20.469 -20.734 1.39 1 70.69 70 GLU A CA 1
ATOM 564 C C . GLU A 1 70 ? -20.266 -20.234 -0.038 1 70.69 70 GLU A C 1
ATOM 566 O O . GLU A 1 70 ? -19.766 -20.969 -0.892 1 70.69 70 GLU A O 1
ATOM 571 N N . GLU A 1 71 ? -20.375 -18.844 -0.186 1 76.12 71 GLU A N 1
ATOM 572 C CA . GLU A 1 71 ? -20.312 -18.344 -1.557 1 76.12 71 GLU A CA 1
ATOM 573 C C . GLU A 1 71 ? -18.859 -18.266 -2.045 1 76.12 71 GLU A C 1
ATOM 575 O O . GLU A 1 71 ? -18.578 -18.609 -3.191 1 76.12 71 GLU A O 1
ATOM 580 N N . ASP A 1 72 ? -17.953 -17.875 -1.228 1 79 72 ASP A N 1
ATOM 581 C CA . ASP A 1 72 ? -16.547 -17.766 -1.585 1 79 72 ASP A CA 1
ATOM 582 C C . ASP A 1 72 ? -15.938 -19.141 -1.832 1 79 72 ASP A C 1
ATOM 584 O O . ASP A 1 72 ? -15.141 -19.312 -2.752 1 79 72 ASP A O 1
ATOM 588 N N . LEU A 1 73 ? -16.469 -20 -1.15 1 82.81 73 LEU A N 1
ATOM 589 C CA . LEU A 1 73 ? -15.977 -21.375 -1.292 1 82.81 73 LEU A CA 1
ATOM 590 C C . LEU A 1 73 ? -16.406 -21.969 -2.627 1 82.81 73 LEU A C 1
ATOM 592 O O . LEU A 1 73 ? -15.625 -22.641 -3.295 1 82.81 73 LEU A O 1
ATOM 596 N N . ILE A 1 74 ? -17.641 -21.688 -2.908 1 87 74 ILE A N 1
ATOM 597 C CA . ILE A 1 74 ? -18.188 -22.234 -4.156 1 87 74 ILE A CA 1
ATOM 598 C C . ILE A 1 74 ? -17.422 -21.641 -5.34 1 87 74 ILE A C 1
ATOM 600 O O . ILE A 1 74 ? -17.078 -22.359 -6.285 1 87 74 ILE A O 1
ATOM 604 N N . GLU A 1 75 ? -17.125 -20.406 -5.234 1 86.81 75 GLU A N 1
ATOM 605 C CA . GLU A 1 75 ? -16.406 -19.734 -6.316 1 86.81 75 GLU A CA 1
ATOM 606 C C . GLU A 1 75 ? -14.977 -20.25 -6.422 1 86.81 75 GLU A C 1
ATOM 608 O O . GLU A 1 75 ? -14.469 -20.469 -7.527 1 86.81 75 GLU A O 1
ATOM 613 N N . HIS A 1 76 ? -14.367 -20.438 -5.34 1 88.62 76 HIS A N 1
ATOM 614 C CA . HIS A 1 76 ? -13.008 -20.969 -5.316 1 88.62 76 HIS A CA 1
ATOM 615 C C . HIS A 1 76 ? -12.961 -22.375 -5.906 1 88.62 76 HIS A C 1
ATOM 617 O O . HIS A 1 76 ? -12.086 -22.688 -6.719 1 88.62 76 HIS A O 1
ATOM 623 N N . ARG A 1 77 ? -13.938 -23.125 -5.496 1 91.38 77 ARG A N 1
ATOM 624 C CA . ARG A 1 77 ? -14 -24.469 -6.027 1 91.38 77 ARG A CA 1
ATOM 625 C C . ARG A 1 77 ? -14.219 -24.469 -7.535 1 91.38 77 ARG A C 1
ATOM 627 O O . ARG A 1 77 ? -13.547 -25.188 -8.273 1 91.38 77 ARG A O 1
ATOM 634 N N . LYS A 1 78 ? -15.141 -23.641 -7.938 1 93.31 78 LYS A N 1
ATOM 635 C CA . LYS A 1 78 ? -15.422 -23.516 -9.367 1 93.31 78 LYS A CA 1
ATOM 636 C C . LYS A 1 78 ? -14.164 -23.125 -10.141 1 93.31 78 LYS A C 1
ATOM 638 O O . LYS A 1 78 ? -13.867 -23.719 -11.18 1 93.31 78 LYS A O 1
ATOM 643 N N . ASN A 1 79 ? -13.383 -22.234 -9.625 1 93 79 ASN A N 1
ATOM 644 C CA . ASN A 1 79 ? -12.18 -21.766 -10.289 1 93 79 ASN A CA 1
ATOM 645 C C . ASN A 1 79 ? -11.125 -22.859 -10.398 1 93 79 ASN A C 1
ATOM 647 O O . ASN A 1 79 ? -10.492 -23.016 -11.438 1 93 79 ASN A O 1
ATOM 651 N N . ILE A 1 80 ? -10.961 -23.531 -9.32 1 95 80 ILE A N 1
ATOM 652 C CA . ILE A 1 80 ? -9.969 -24.594 -9.328 1 95 80 ILE A CA 1
ATOM 653 C C . ILE A 1 80 ? -10.406 -25.703 -10.273 1 95 80 ILE A C 1
ATOM 655 O O . ILE A 1 80 ? -9.586 -26.297 -10.984 1 95 80 ILE A O 1
ATOM 659 N N . LEU A 1 81 ? -11.719 -25.984 -10.281 1 96.44 81 LEU A N 1
ATOM 660 C CA . LEU A 1 81 ? -12.234 -26.969 -11.219 1 96.44 81 LEU A CA 1
ATOM 661 C C . LEU A 1 81 ? -12.008 -26.531 -12.664 1 96.44 81 LEU A C 1
ATOM 663 O O . LEU A 1 81 ? -11.672 -27.344 -13.523 1 96.44 81 LEU A O 1
ATOM 667 N N . GLN A 1 82 ? -12.227 -25.266 -12.867 1 96.81 82 GLN A N 1
ATOM 668 C CA . GLN A 1 82 ? -11.969 -24.719 -14.195 1 96.81 82 GLN A CA 1
ATOM 669 C C . GLN A 1 82 ? -10.508 -24.906 -14.602 1 96.81 82 GLN A C 1
ATOM 671 O O . GLN A 1 82 ? -10.227 -25.328 -15.727 1 96.81 82 GLN A O 1
ATOM 676 N N . LEU A 1 83 ? -9.602 -24.641 -13.703 1 95.81 83 LEU A N 1
ATOM 677 C CA . LEU A 1 83 ? -8.188 -24.844 -13.969 1 95.81 83 LEU A CA 1
ATOM 678 C C . LEU A 1 83 ? -7.895 -26.312 -14.266 1 95.81 83 LEU A C 1
ATOM 680 O O . LEU A 1 83 ? -7.125 -26.625 -15.18 1 95.81 83 LEU A O 1
ATOM 684 N N . TRP A 1 84 ? -8.539 -27.094 -13.516 1 97.19 84 TRP A N 1
ATOM 685 C CA . TRP A 1 84 ? -8.344 -28.531 -13.656 1 97.19 84 TRP A CA 1
ATOM 686 C C . TRP A 1 84 ? -8.805 -29.016 -15.031 1 97.19 84 TRP A C 1
ATOM 688 O O . TRP A 1 84 ? -8.07 -29.719 -15.727 1 97.19 84 TRP A O 1
ATOM 698 N N . VAL A 1 85 ? -9.969 -28.625 -15.453 1 97.06 85 VAL A N 1
ATOM 699 C CA . VAL A 1 85 ? -10.516 -29.047 -16.734 1 97.06 85 VAL A CA 1
ATOM 700 C C . VAL A 1 85 ? -9.656 -28.5 -17.875 1 97.06 85 VAL A C 1
ATOM 702 O O . VAL A 1 85 ? -9.461 -29.156 -18.891 1 97.06 85 VAL A O 1
ATOM 705 N N . ASN A 1 86 ? -9.148 -27.297 -17.703 1 96.25 86 ASN A N 1
ATOM 706 C CA . ASN A 1 86 ? -8.266 -26.719 -18.719 1 96.25 86 ASN A CA 1
ATOM 707 C C . ASN A 1 86 ? -7.023 -27.578 -18.922 1 96.25 86 ASN A C 1
ATOM 709 O O . ASN A 1 86 ? -6.609 -27.812 -20.062 1 96.25 86 ASN A O 1
ATOM 713 N N . LYS A 1 87 ? -6.484 -28.016 -17.812 1 96.12 87 LYS A N 1
ATOM 714 C CA . LYS A 1 87 ? -5.273 -28.828 -17.891 1 96.12 87 LYS A CA 1
ATOM 715 C C . LYS A 1 87 ? -5.547 -30.172 -18.562 1 96.12 87 LYS A C 1
ATOM 717 O O . LYS A 1 87 ? -4.75 -30.625 -19.391 1 96.12 87 LYS A O 1
ATOM 722 N N . VAL A 1 88 ? -6.645 -30.734 -18.266 1 96.56 88 VAL A N 1
ATOM 723 C CA . VAL A 1 88 ? -7.008 -32.031 -18.859 1 96.56 88 VAL A CA 1
ATOM 724 C C . VAL A 1 88 ? -7.254 -31.844 -20.359 1 96.56 88 VAL A C 1
ATOM 726 O O . VAL A 1 88 ? -6.762 -32.625 -21.172 1 96.56 88 VAL A O 1
ATOM 729 N N . CYS A 1 89 ? -7.918 -30.812 -20.688 1 95.94 89 CYS A N 1
ATOM 730 C CA . CYS A 1 89 ? -8.281 -30.562 -22.078 1 95.94 89 CYS A CA 1
ATOM 731 C C . CYS A 1 89 ? -7.043 -30.297 -22.938 1 95.94 89 CYS A C 1
ATOM 733 O O . CYS A 1 89 ? -7.012 -30.641 -24.109 1 95.94 89 CYS A O 1
ATOM 735 N N . ARG A 1 90 ? -6.059 -29.781 -22.406 1 95.38 90 ARG A N 1
ATOM 736 C CA . ARG A 1 90 ? -4.871 -29.391 -23.156 1 95.38 90 ARG A CA 1
ATOM 737 C C . ARG A 1 90 ? -3.904 -30.547 -23.297 1 95.38 90 ARG A C 1
ATOM 739 O O . ARG A 1 90 ? -3.016 -30.531 -24.156 1 95.38 90 ARG A O 1
ATOM 746 N N . HIS A 1 91 ? -4.004 -31.5 -22.453 1 96.62 91 HIS A N 1
ATOM 747 C CA . HIS A 1 91 ? -3.084 -32.625 -22.5 1 96.62 91 HIS A CA 1
ATOM 748 C C . HIS A 1 91 ? -3.424 -33.562 -23.656 1 96.62 91 HIS A C 1
ATOM 750 O O . HIS A 1 91 ? -4.566 -34 -23.797 1 96.62 91 HIS A O 1
ATOM 756 N N . PRO A 1 92 ? -2.492 -33.906 -24.422 1 94.75 92 PRO A N 1
ATOM 757 C CA . PRO A 1 92 ? -2.754 -34.656 -25.641 1 94.75 92 PRO A CA 1
ATOM 758 C C . PRO A 1 92 ? -3.342 -36.031 -25.375 1 94.75 92 PRO A C 1
ATOM 760 O O . PRO A 1 92 ? -4.117 -36.531 -26.188 1 94.75 92 PRO A O 1
ATOM 763 N N . VAL A 1 93 ? -2.977 -36.688 -24.297 1 94.69 93 VAL A N 1
ATOM 764 C CA . VAL A 1 93 ? -3.422 -38.031 -23.984 1 94.69 93 VAL A CA 1
ATOM 765 C C . VAL A 1 93 ? -4.719 -37.969 -23.188 1 94.69 93 VAL A C 1
ATOM 767 O O . VAL A 1 93 ? -5.703 -38.625 -23.531 1 94.69 93 VAL A O 1
ATOM 770 N N . LEU A 1 94 ? -4.77 -37.156 -22.172 1 95.81 94 LEU A N 1
ATOM 771 C CA . LEU A 1 94 ? -5.918 -37.094 -21.281 1 95.81 94 LEU A CA 1
ATOM 772 C C . LEU A 1 94 ? -7.148 -36.562 -22.016 1 95.81 94 LEU A C 1
ATOM 774 O O . LEU A 1 94 ? -8.266 -37.031 -21.766 1 95.81 94 LEU A O 1
ATOM 778 N N . SER A 1 95 ? -6.957 -35.656 -22.906 1 96 95 SER A N 1
ATOM 779 C CA . SER A 1 95 ? -8.062 -35.031 -23.609 1 96 95 SER A CA 1
ATOM 780 C C . SER A 1 95 ? -8.781 -36 -24.531 1 96 95 SER A C 1
ATOM 782 O O . SER A 1 95 ? -9.898 -35.75 -24.969 1 96 95 SER A O 1
ATOM 784 N N . LYS A 1 96 ? -8.117 -37.094 -24.797 1 93.81 96 LYS A N 1
ATOM 785 C CA . LYS A 1 96 ? -8.688 -38.062 -25.734 1 93.81 96 LYS A CA 1
ATOM 786 C C . LYS A 1 96 ? -9.148 -39.312 -25.016 1 93.81 96 LYS A C 1
ATOM 788 O O . LYS A 1 96 ? -9.609 -40.25 -25.641 1 93.81 96 LYS A O 1
ATOM 793 N N . SER A 1 97 ? -8.984 -39.312 -23.734 1 93.75 97 SER A N 1
ATOM 794 C CA . SER A 1 97 ? -9.352 -40.5 -22.969 1 93.75 97 SER A CA 1
ATOM 795 C C . SER A 1 97 ? -10.852 -40.75 -23.016 1 93.75 97 SER A C 1
ATOM 797 O O . SER A 1 97 ? -11.648 -39.812 -22.984 1 93.75 97 SER A O 1
ATOM 799 N N . ASP A 1 98 ? -11.234 -41.969 -23.047 1 93.56 98 ASP A N 1
ATOM 800 C CA . ASP A 1 98 ? -12.633 -42.375 -23.141 1 93.56 98 ASP A CA 1
ATOM 801 C C . ASP A 1 98 ? -13.414 -41.906 -21.922 1 93.56 98 ASP A C 1
ATOM 803 O O . ASP A 1 98 ? -14.562 -41.469 -22.031 1 93.56 98 ASP A O 1
ATOM 807 N N . VAL A 1 99 ? -12.797 -42.094 -20.844 1 95.75 99 VAL A N 1
ATOM 808 C CA . VAL A 1 99 ? -13.484 -41.75 -19.609 1 95.75 99 VAL A CA 1
ATOM 809 C C . VAL A 1 99 ? -13.75 -40.25 -19.547 1 95.75 99 VAL A C 1
ATOM 811 O O . VAL A 1 99 ? -14.805 -39.812 -19.078 1 95.75 99 VAL A O 1
ATOM 814 N N . TRP A 1 100 ? -12.805 -39.406 -20 1 96.44 100 TRP A N 1
ATOM 815 C CA . TRP A 1 100 ? -12.961 -37.969 -20.047 1 96.44 100 TRP A CA 1
ATOM 816 C C . TRP A 1 100 ? -14.07 -37.562 -21.031 1 96.44 100 TRP A C 1
ATOM 818 O O . TRP A 1 100 ? -14.922 -36.75 -20.703 1 96.44 100 TRP A O 1
ATOM 828 N N . ILE A 1 101 ? -14.102 -38.188 -22.156 1 95.12 101 ILE A N 1
ATOM 829 C CA . ILE A 1 101 ? -15.117 -37.875 -23.172 1 95.12 101 ILE A CA 1
ATOM 830 C C . ILE A 1 101 ? -16.5 -38.281 -22.641 1 95.12 101 ILE A C 1
ATOM 832 O O . ILE A 1 101 ? -17.469 -37.531 -22.828 1 95.12 101 ILE A O 1
ATOM 836 N N . HIS A 1 102 ? -16.531 -39.438 -21.984 1 95.62 102 HIS A N 1
ATOM 837 C CA . HIS A 1 102 ? -17.781 -39.875 -21.359 1 95.62 102 HIS A CA 1
ATOM 838 C C . HIS A 1 102 ? -18.266 -38.844 -20.344 1 95.62 102 HIS A C 1
ATOM 840 O O . HIS A 1 102 ? -19.438 -38.5 -20.297 1 95.62 102 HIS A O 1
ATOM 846 N N . PHE A 1 103 ? -17.375 -38.375 -19.578 1 97.12 103 PHE A N 1
ATOM 847 C CA . PHE A 1 103 ? -17.656 -37.375 -18.547 1 97.12 103 PHE A CA 1
ATOM 848 C C . PHE A 1 103 ? -18.219 -36.094 -19.172 1 97.12 103 PHE A C 1
ATOM 850 O O . PHE A 1 103 ? -19.141 -35.5 -18.641 1 97.12 103 PHE A O 1
ATOM 857 N N . LEU A 1 104 ? -17.719 -35.656 -20.312 1 95.88 104 LEU A N 1
ATOM 858 C CA . LEU A 1 104 ? -18.031 -34.375 -20.922 1 95.88 104 LEU A CA 1
ATOM 859 C C . LEU A 1 104 ? -19.344 -34.469 -21.719 1 95.88 104 LEU A C 1
ATOM 861 O O . LEU A 1 104 ? -19.969 -33.438 -22 1 95.88 104 LEU A O 1
ATOM 865 N N . THR A 1 105 ? -19.75 -35.688 -22.031 1 94.75 105 THR A N 1
ATOM 866 C CA . THR A 1 105 ? -20.781 -35.75 -23.062 1 94.75 105 THR A CA 1
ATOM 867 C C . THR A 1 105 ? -22 -36.5 -22.578 1 94.75 105 THR A C 1
ATOM 869 O O . THR A 1 105 ? -23.094 -36.375 -23.141 1 94.75 105 THR A O 1
ATOM 872 N N . CYS A 1 106 ? -21.859 -37.281 -21.578 1 95.56 106 CYS A N 1
ATOM 873 C CA . CYS A 1 106 ? -22.953 -38.156 -21.219 1 95.56 106 CYS A CA 1
ATOM 874 C C . CYS A 1 106 ? -24.016 -37.406 -20.422 1 95.56 106 CYS A C 1
ATOM 876 O O . CYS A 1 106 ? -23.734 -36.875 -19.344 1 95.56 106 CYS A O 1
ATOM 878 N N . THR A 1 107 ? -25.172 -37.438 -20.891 1 93.56 107 THR A N 1
ATOM 879 C CA . THR A 1 107 ? -26.266 -36.75 -20.234 1 93.56 107 THR A CA 1
ATOM 880 C C . THR A 1 107 ? -27.266 -37.75 -19.656 1 93.56 107 THR A C 1
ATOM 882 O O . THR A 1 107 ? -28.078 -37.375 -18.797 1 93.56 107 THR A O 1
ATOM 885 N N . ASP A 1 108 ? -27.219 -38.938 -20.156 1 93.88 108 ASP A N 1
ATOM 886 C CA . ASP A 1 108 ? -28.172 -39.938 -19.734 1 93.88 108 ASP A CA 1
ATOM 887 C C . ASP A 1 108 ? -27.688 -40.656 -18.484 1 93.88 108 ASP A C 1
ATOM 889 O O . ASP A 1 108 ? -26.531 -41.125 -18.422 1 93.88 108 ASP A O 1
ATOM 893 N N . GLU A 1 109 ? -28.531 -40.906 -17.531 1 91.38 109 GLU A N 1
ATOM 894 C CA . GLU A 1 109 ? -28.156 -41.469 -16.234 1 91.38 109 GLU A CA 1
ATOM 895 C C . GLU A 1 109 ? -27.766 -42.938 -16.375 1 91.38 109 GLU A C 1
ATOM 897 O O . GLU A 1 109 ? -26.812 -43.406 -15.742 1 91.38 109 GLU A O 1
ATOM 902 N N . LYS A 1 110 ? -28.484 -43.625 -17.141 1 93.94 110 LYS A N 1
ATOM 903 C CA . LYS A 1 110 ? -28.172 -45.031 -17.328 1 93.94 110 LYS A CA 1
ATOM 904 C C . LYS A 1 110 ? -26.844 -45.188 -18.062 1 93.94 110 LYS A C 1
ATOM 906 O O . LYS A 1 110 ? -26 -46 -17.656 1 93.94 110 LYS A O 1
ATOM 911 N N . GLN A 1 111 ? -26.672 -44.469 -19.078 1 94.94 111 GLN A N 1
ATOM 912 C CA . GLN A 1 111 ? -25.422 -44.5 -19.812 1 94.94 111 GLN A CA 1
ATOM 913 C C . GLN A 1 111 ? -24.25 -44.062 -18.953 1 94.94 111 GLN A C 1
ATOM 915 O O . GLN A 1 111 ? -23.125 -44.562 -19.094 1 94.94 111 GLN A O 1
ATOM 920 N N . TRP A 1 112 ? -24.531 -43.094 -18.109 1 95.19 112 TRP A N 1
ATOM 921 C CA . TRP A 1 112 ? -23.5 -42.625 -17.188 1 95.19 112 TRP A CA 1
ATOM 922 C C . TRP A 1 112 ? -22.984 -43.75 -16.312 1 95.19 112 TRP A C 1
ATOM 924 O O . TRP A 1 112 ? -21.781 -43.969 -16.219 1 95.19 112 TRP A O 1
ATOM 934 N N . LYS A 1 113 ? -23.891 -44.438 -15.688 1 95.06 113 LYS A N 1
ATOM 935 C CA . LYS A 1 113 ? -23.516 -45.531 -14.789 1 95.06 113 LYS A CA 1
ATOM 936 C C . LYS A 1 113 ? -22.766 -46.656 -15.539 1 95.06 113 LYS A C 1
ATOM 938 O O . LYS A 1 113 ? -21.797 -47.219 -15.031 1 95.06 113 LYS A O 1
ATOM 943 N N . ASN A 1 114 ? -23.25 -46.906 -16.766 1 94.88 114 ASN A N 1
ATOM 944 C CA . ASN A 1 114 ? -22.578 -47.906 -17.578 1 94.88 114 ASN A CA 1
ATOM 945 C C . ASN A 1 114 ? -21.172 -47.5 -17.953 1 94.88 114 ASN A C 1
ATOM 947 O O . ASN A 1 114 ? -20.25 -48.312 -17.938 1 94.88 114 ASN A O 1
ATOM 951 N N . GLY A 1 115 ? -21.062 -46.312 -18.312 1 93.12 115 GLY A N 1
ATOM 952 C CA . GLY A 1 115 ? -19.734 -45.781 -18.641 1 93.12 115 GLY A CA 1
ATOM 953 C C . GLY A 1 115 ? -18.797 -45.781 -17.453 1 93.12 115 GLY A C 1
ATOM 954 O O . GLY A 1 115 ? -17.594 -46.062 -17.609 1 93.12 115 GLY A O 1
ATOM 955 N N . LYS A 1 116 ? -19.328 -45.438 -16.312 1 94.94 116 LYS A N 1
ATOM 956 C CA . LYS A 1 116 ? -18.516 -45.469 -15.102 1 94.94 116 LYS A CA 1
ATOM 957 C C . LYS A 1 116 ? -18 -46.906 -14.836 1 94.94 116 LYS A C 1
ATOM 959 O O . LYS A 1 116 ? -16.828 -47.094 -14.531 1 94.94 116 LYS A O 1
ATOM 964 N N . ARG A 1 117 ? -18.844 -47.844 -14.969 1 94.56 117 ARG A N 1
ATOM 965 C CA . ARG A 1 117 ? -18.484 -49.219 -14.727 1 94.56 117 ARG A CA 1
ATOM 966 C C . ARG A 1 117 ? -17.438 -49.719 -15.719 1 94.56 117 ARG A C 1
ATOM 968 O O . ARG A 1 117 ? -16.531 -50.438 -15.359 1 94.56 117 ARG A O 1
ATOM 975 N N . ARG A 1 118 ? -17.594 -49.312 -16.906 1 93.69 118 ARG A N 1
ATOM 976 C CA . ARG A 1 118 ? -16.625 -49.656 -17.938 1 93.69 118 ARG A CA 1
ATOM 977 C C . ARG A 1 118 ? -15.242 -49.094 -17.609 1 93.69 118 ARG A C 1
ATOM 979 O O . ARG A 1 118 ? -14.227 -49.781 -17.781 1 93.69 118 ARG A O 1
ATOM 986 N N . ALA A 1 119 ? -15.234 -47.906 -17.172 1 92.81 119 ALA A N 1
ATOM 987 C CA . ALA A 1 119 ? -13.969 -47.281 -16.812 1 92.81 119 ALA A CA 1
ATOM 988 C C . ALA A 1 119 ? -13.336 -47.969 -15.602 1 92.81 119 ALA A C 1
ATOM 990 O O . ALA A 1 119 ? -12.117 -48.125 -15.539 1 92.81 119 ALA A O 1
ATOM 991 N N . GLU A 1 120 ? -14.148 -48.406 -14.672 1 94.12 120 GLU A N 1
ATOM 992 C CA . GLU A 1 120 ? -13.688 -49.031 -13.438 1 94.12 120 GLU A CA 1
ATOM 993 C C . GLU A 1 120 ? -13.148 -50.438 -13.719 1 94.12 120 GLU A C 1
ATOM 995 O O . GLU A 1 120 ? -12.336 -50.969 -12.953 1 94.12 120 GLU A O 1
ATOM 1000 N N . LYS A 1 121 ? -13.547 -50.969 -14.859 1 92.62 121 LYS A N 1
ATOM 1001 C CA . LYS A 1 121 ? -13.141 -52.344 -15.195 1 92.62 121 LYS A CA 1
ATOM 1002 C C . LYS A 1 121 ? -12.047 -52.312 -16.266 1 92.62 121 LYS A C 1
ATOM 1004 O O . LYS A 1 121 ? -11.672 -53.375 -16.781 1 92.62 121 LYS A O 1
ATOM 1009 N N . ASP A 1 122 ? -11.641 -51.188 -16.578 1 89.19 122 ASP A N 1
ATOM 1010 C CA . ASP A 1 122 ? -10.578 -51.094 -17.562 1 89.19 122 ASP A CA 1
ATOM 1011 C C . ASP A 1 122 ? -9.352 -51.906 -17.156 1 89.19 122 ASP A C 1
ATOM 1013 O O . ASP A 1 122 ? -8.844 -51.75 -16.031 1 89.19 122 ASP A O 1
ATOM 1017 N N . GLU A 1 123 ? -8.859 -52.656 -18.016 1 86.5 123 GLU A N 1
ATOM 1018 C CA . GLU A 1 123 ? -7.723 -53.531 -17.719 1 86.5 123 GLU A CA 1
ATOM 1019 C C . GLU A 1 123 ? -6.402 -52.812 -18.016 1 86.5 123 GLU A C 1
ATOM 1021 O O . GLU A 1 123 ? -5.344 -53.25 -17.547 1 86.5 123 GLU A O 1
ATOM 1026 N N . TYR A 1 124 ? -6.496 -51.844 -18.797 1 87.06 124 TYR A N 1
ATOM 1027 C CA . TYR A 1 124 ? -5.289 -51.156 -19.219 1 87.06 124 TYR A CA 1
ATOM 1028 C C . TYR A 1 124 ? -5.012 -49.938 -18.328 1 87.06 124 TYR A C 1
ATOM 1030 O O . TYR A 1 124 ? -4.977 -48.812 -18.812 1 87.06 124 TYR A O 1
ATOM 1038 N N . VAL A 1 125 ? -4.867 -50.312 -17.078 1 85.75 125 VAL A N 1
ATOM 1039 C CA . VAL A 1 125 ? -4.586 -49.281 -16.078 1 85.75 125 VAL A CA 1
ATOM 1040 C C . VAL A 1 125 ? -3.17 -49.469 -15.539 1 85.75 125 VAL A C 1
ATOM 1042 O O . VAL A 1 125 ? -2.607 -50.562 -15.602 1 85.75 125 VAL A O 1
ATOM 1045 N N . GLY A 1 126 ? -2.609 -48.281 -15.102 1 84.94 126 GLY A N 1
ATOM 1046 C CA . GLY A 1 126 ? -1.269 -48.344 -14.539 1 84.94 126 GLY A CA 1
ATOM 1047 C C . GLY A 1 126 ? -0.219 -48.781 -15.547 1 84.94 126 GLY A C 1
ATOM 1048 O O . GLY A 1 126 ? -0.145 -48.219 -16.641 1 84.94 126 GLY A O 1
ATOM 1049 N N . GLY A 1 127 ? 0.53 -49.75 -15.172 1 80.25 127 GLY A N 1
ATOM 1050 C CA . GLY A 1 127 ? 1.584 -50.25 -16.047 1 80.25 127 GLY A CA 1
ATOM 1051 C C . GLY A 1 127 ? 1.059 -50.844 -17.344 1 80.25 127 GLY A C 1
ATOM 1052 O O . GLY A 1 127 ? 1.718 -50.781 -18.375 1 80.25 127 GLY A O 1
ATOM 1053 N N . ASN A 1 128 ? -0.181 -51.375 -17.281 1 85.06 128 ASN A N 1
ATOM 1054 C CA . ASN A 1 128 ? -0.775 -52 -18.453 1 85.06 128 ASN A CA 1
ATOM 1055 C C . ASN A 1 128 ? -1.158 -51 -19.516 1 85.06 128 ASN A C 1
ATOM 1057 O O . ASN A 1 128 ? -1.379 -51.344 -20.672 1 85.06 128 ASN A O 1
ATOM 1061 N N . PHE A 1 129 ? -1.195 -49.812 -19.078 1 86.38 129 PHE A N 1
ATOM 1062 C CA . PHE A 1 129 ? -1.495 -48.75 -20.031 1 86.38 129 PHE A CA 1
ATOM 1063 C C . PHE A 1 129 ? -0.396 -48.625 -21.094 1 86.38 129 PHE A C 1
ATOM 1065 O O . PHE A 1 129 ? -0.661 -48.281 -22.234 1 86.38 129 PHE A O 1
ATOM 1072 N N . LEU A 1 130 ? 0.737 -49.031 -20.75 1 83.31 130 LEU A N 1
ATOM 1073 C CA . LEU A 1 130 ? 1.891 -48.875 -21.625 1 83.31 130 LEU A CA 1
ATOM 1074 C C . LEU A 1 130 ? 1.795 -49.844 -22.812 1 83.31 130 LEU A C 1
ATOM 1076 O O . LEU A 1 130 ? 2.477 -49.656 -23.828 1 83.31 130 LEU A O 1
ATOM 1080 N N . HIS A 1 131 ? 0.875 -50.781 -22.625 1 80.56 131 HIS A N 1
ATOM 1081 C CA . HIS A 1 131 ? 0.633 -51.688 -23.75 1 80.56 131 HIS A CA 1
ATOM 1082 C C . HIS A 1 131 ? -0.148 -50.969 -24.859 1 80.56 131 HIS A C 1
ATOM 1084 O O . HIS A 1 131 ? -0.156 -51.438 -26 1 80.56 131 HIS A O 1
ATOM 1090 N N . CYS A 1 132 ? -0.675 -49.875 -24.469 1 78.81 132 CYS A N 1
ATOM 1091 C CA . CYS A 1 132 ? -1.507 -49.156 -25.422 1 78.81 132 CYS A CA 1
ATOM 1092 C C . CYS A 1 132 ? -0.73 -48 -26.062 1 78.81 132 CYS A C 1
ATOM 1094 O O . CYS A 1 132 ? -1.283 -47.25 -26.859 1 78.81 132 CYS A O 1
ATOM 1096 N N . VAL A 1 133 ? 0.553 -47.938 -25.781 1 81.81 133 VAL A N 1
ATOM 1097 C CA . VAL A 1 133 ? 1.352 -46.844 -26.281 1 81.81 133 VAL A CA 1
ATOM 1098 C C . VAL A 1 133 ? 2.207 -47.312 -27.453 1 81.81 133 VAL A C 1
ATOM 1100 O O . VAL A 1 133 ? 2.859 -48.344 -27.375 1 81.81 133 VAL A O 1
ATOM 1103 N N . THR A 1 134 ? 2.031 -46.625 -28.453 1 82.94 134 THR A N 1
ATOM 1104 C CA . THR A 1 134 ? 2.875 -46.906 -29.609 1 82.94 134 THR A CA 1
ATOM 1105 C C . THR A 1 134 ? 4.098 -45.969 -29.609 1 82.94 134 THR A C 1
ATOM 1107 O O . THR A 1 134 ? 3.969 -44.75 -29.469 1 82.94 134 THR A O 1
ATOM 1110 N N . VAL A 1 135 ? 5.23 -46.688 -29.719 1 83.38 135 VAL A N 1
ATOM 1111 C CA . VAL A 1 135 ? 6.469 -45.906 -29.672 1 83.38 135 VAL A CA 1
ATOM 1112 C C . VAL A 1 135 ? 7.281 -46.188 -30.938 1 83.38 135 VAL A C 1
ATOM 1114 O O . VAL A 1 135 ? 7.086 -47.188 -31.609 1 83.38 135 VAL A O 1
ATOM 1117 N N . PRO A 1 136 ? 8.117 -45.219 -31.25 1 83.38 136 PRO A N 1
ATOM 1118 C CA . PRO A 1 136 ? 9.008 -45.469 -32.375 1 83.38 136 PRO A CA 1
ATOM 1119 C C . PRO A 1 136 ? 9.859 -46.719 -32.219 1 83.38 136 PRO A C 1
ATOM 1121 O O . PRO A 1 136 ? 10.172 -47.125 -31.094 1 83.38 136 PRO A O 1
ATOM 1124 N N . THR A 1 137 ? 10.25 -47.219 -33.281 1 82.75 137 THR A N 1
ATOM 1125 C CA . THR A 1 137 ? 11.016 -48.469 -33.281 1 82.75 137 THR A CA 1
ATOM 1126 C C . THR A 1 137 ? 12.477 -48.188 -32.938 1 82.75 137 THR A C 1
ATOM 1128 O O . THR A 1 137 ? 13.219 -49.125 -32.594 1 82.75 137 THR A O 1
ATOM 1131 N N . GLN A 1 138 ? 12.781 -47.031 -32.969 1 84.94 138 GLN A N 1
ATOM 1132 C CA . GLN A 1 138 ? 14.172 -46.688 -32.719 1 84.94 138 GLN A CA 1
ATOM 1133 C C . GLN A 1 138 ? 14.523 -46.844 -31.234 1 84.94 138 GLN A C 1
ATOM 1135 O O . GLN A 1 138 ? 13.805 -46.375 -30.359 1 84.94 138 GLN A O 1
ATOM 1140 N N . SER A 1 139 ? 15.586 -47.594 -31.047 1 84.62 139 SER A N 1
ATOM 1141 C CA . SER A 1 139 ? 16.078 -47.781 -29.688 1 84.62 139 SER A CA 1
ATOM 1142 C C . SER A 1 139 ? 16.641 -46.5 -29.109 1 84.62 139 SER A C 1
ATOM 1144 O O . SER A 1 139 ? 17.297 -45.719 -29.828 1 84.62 139 SER A O 1
ATOM 1146 N N . L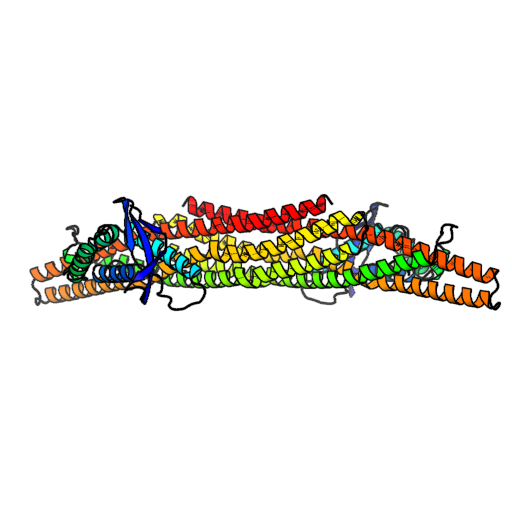EU A 1 140 ? 16.281 -46.25 -27.844 1 88.12 140 LEU A N 1
ATOM 1147 C CA . LEU A 1 140 ? 16.734 -45.031 -27.172 1 88.12 140 LEU A CA 1
ATOM 1148 C C . LEU A 1 140 ? 18.078 -45.281 -26.469 1 88.12 140 LEU A C 1
ATOM 1150 O O . LEU A 1 140 ? 18.375 -46.406 -26.062 1 88.12 140 LEU A O 1
ATOM 1154 N N . ASP A 1 141 ? 18.844 -44.188 -26.516 1 91.44 141 ASP A N 1
ATOM 1155 C CA . ASP A 1 141 ? 20.031 -44.219 -25.656 1 91.44 141 ASP A CA 1
ATOM 1156 C C . ASP A 1 141 ? 19.641 -44.094 -24.188 1 91.44 141 ASP A C 1
ATOM 1158 O O . ASP A 1 141 ? 19.234 -43.031 -23.719 1 91.44 141 ASP A O 1
ATOM 1162 N N . SER A 1 142 ? 19.859 -45.219 -23.516 1 89.44 142 SER A N 1
ATOM 1163 C CA . SER A 1 142 ? 19.422 -45.312 -22.125 1 89.44 142 SER A CA 1
ATOM 1164 C C . SER A 1 142 ? 20.109 -44.25 -21.266 1 89.44 142 SER A C 1
ATOM 1166 O O . SER A 1 142 ? 19.5 -43.688 -20.359 1 89.44 142 SER A O 1
ATOM 1168 N N . ASN A 1 143 ? 21.344 -44 -21.531 1 91.69 143 ASN A N 1
ATOM 1169 C CA . ASN A 1 143 ? 22.094 -43 -20.75 1 91.69 143 ASN A CA 1
ATOM 1170 C C . ASN A 1 143 ? 21.547 -41.594 -20.969 1 91.69 143 ASN A C 1
ATOM 1172 O O . ASN A 1 143 ? 21.406 -40.812 -20.016 1 91.69 143 ASN A O 1
ATOM 1176 N N . ARG A 1 144 ? 21.25 -41.375 -22.141 1 93.94 144 ARG A N 1
ATOM 1177 C CA . ARG A 1 144 ? 20.703 -40.062 -22.484 1 93.94 144 ARG A CA 1
ATOM 1178 C C . ARG A 1 144 ? 19.328 -39.844 -21.859 1 93.94 144 ARG A C 1
ATOM 1180 O O . ARG A 1 144 ? 19.031 -38.781 -21.328 1 93.94 144 ARG A O 1
ATOM 1187 N N . ALA A 1 145 ? 18.469 -40.844 -22 1 94.12 145 ALA A N 1
ATOM 1188 C CA . ALA A 1 145 ? 17.141 -40.75 -21.422 1 94.12 145 ALA A CA 1
ATOM 1189 C C . ALA A 1 145 ? 17.219 -40.562 -19.906 1 94.12 145 ALA A C 1
ATOM 1191 O O . ALA A 1 145 ? 16.484 -39.719 -19.359 1 94.12 145 ALA A O 1
ATOM 1192 N N . GLU A 1 146 ? 18.094 -41.219 -19.266 1 94.81 146 GLU A N 1
ATOM 1193 C CA . GLU A 1 146 ? 18.25 -41.125 -17.812 1 94.81 146 GLU A CA 1
ATOM 1194 C C . GLU A 1 146 ? 18.703 -39.719 -17.422 1 94.81 146 GLU A C 1
ATOM 1196 O O . GLU A 1 146 ? 18.234 -39.188 -16.422 1 94.81 146 GLU A O 1
ATOM 1201 N N . HIS A 1 147 ? 19.609 -39.219 -18.188 1 94.88 147 HIS A N 1
ATOM 1202 C CA . HIS A 1 147 ? 20.109 -37.875 -17.891 1 94.88 147 HIS A CA 1
ATOM 1203 C C . HIS A 1 147 ? 19.016 -36.812 -18.031 1 94.88 147 HIS A C 1
ATOM 1205 O O . HIS A 1 147 ? 18.938 -35.906 -17.219 1 94.88 147 HIS A O 1
ATOM 1211 N N . GLN A 1 148 ? 18.219 -36.969 -19.016 1 94.56 148 GLN A N 1
ATOM 1212 C CA . GLN A 1 148 ? 17.109 -36.031 -19.234 1 94.56 148 GLN A CA 1
ATOM 1213 C C . GLN A 1 148 ? 16.094 -36.094 -18.094 1 94.56 148 GLN A C 1
ATOM 1215 O O . GLN A 1 148 ? 15.609 -35.062 -17.625 1 94.56 148 GLN A O 1
ATOM 1220 N N . VAL A 1 149 ? 15.82 -37.281 -17.703 1 96.81 149 VAL A N 1
ATOM 1221 C CA . VAL A 1 149 ? 14.844 -37.469 -16.625 1 96.81 149 VAL A CA 1
ATOM 1222 C C . VAL A 1 149 ? 15.391 -36.938 -15.32 1 96.81 149 VAL A C 1
ATOM 1224 O O . VAL A 1 149 ? 14.664 -36.312 -14.547 1 96.81 149 VAL A O 1
ATOM 1227 N N . GLU A 1 150 ? 16.672 -37.125 -15.094 1 95.44 150 GLU A N 1
ATOM 1228 C CA . GLU A 1 150 ? 17.312 -36.594 -13.891 1 95.44 150 GLU A CA 1
ATOM 1229 C C . GLU A 1 150 ? 17.312 -35.094 -13.891 1 95.44 150 GLU A C 1
ATOM 1231 O O . GLU A 1 150 ? 17.094 -34.469 -12.852 1 95.44 150 GLU A O 1
ATOM 1236 N N . GLY A 1 151 ? 17.625 -34.531 -15.031 1 95 151 GLY A N 1
ATOM 1237 C CA . GLY A 1 151 ? 17.547 -33.094 -15.172 1 95 151 GLY A CA 1
ATOM 1238 C C . GLY A 1 151 ? 16.172 -32.531 -14.883 1 95 151 GLY A C 1
ATOM 1239 O O . GLY A 1 151 ? 16.031 -31.531 -14.188 1 95 151 GLY A O 1
ATOM 1240 N N . PHE A 1 152 ? 15.203 -33.219 -15.398 1 95.75 152 PHE A N 1
ATOM 1241 C CA . PHE A 1 152 ? 13.82 -32.812 -15.148 1 95.75 152 PHE A CA 1
ATOM 1242 C C . PHE A 1 152 ? 13.484 -32.906 -13.664 1 95.75 152 PHE A C 1
ATOM 1244 O O . PHE A 1 152 ? 12.836 -32.031 -13.109 1 95.75 152 PHE A O 1
ATOM 1251 N N . ALA A 1 153 ? 13.938 -33.969 -13.023 1 96.88 153 ALA A N 1
ATOM 1252 C CA . ALA A 1 153 ? 13.688 -34.156 -11.602 1 96.88 153 ALA A CA 1
ATOM 1253 C C . ALA A 1 153 ? 14.273 -33 -10.781 1 96.88 153 ALA A C 1
ATOM 1255 O O . ALA A 1 153 ? 13.664 -32.562 -9.805 1 96.88 153 ALA A O 1
ATOM 1256 N N . ARG A 1 154 ? 15.398 -32.562 -11.164 1 95.94 154 ARG A N 1
ATOM 1257 C CA . ARG A 1 154 ? 16.047 -31.438 -10.477 1 95.94 154 ARG A CA 1
ATOM 1258 C C . ARG A 1 154 ? 15.227 -30.156 -10.617 1 95.94 154 ARG A C 1
ATOM 1260 O O . ARG A 1 154 ? 15.031 -29.438 -9.641 1 95.94 154 ARG A O 1
ATOM 1267 N N . VAL A 1 155 ? 14.797 -29.922 -11.781 1 95.56 155 VAL A N 1
ATOM 1268 C CA . VAL A 1 155 ? 13.984 -28.734 -12.047 1 95.56 155 VAL A CA 1
ATOM 1269 C C . VAL A 1 155 ? 12.703 -28.797 -11.211 1 95.56 155 VAL A C 1
ATOM 1271 O O . VAL A 1 155 ? 12.32 -27.812 -10.594 1 95.56 155 VAL A O 1
ATOM 1274 N N . VAL A 1 156 ? 12.078 -29.922 -11.211 1 96.94 156 VAL A N 1
ATOM 1275 C CA . VAL A 1 156 ? 10.805 -30.109 -10.516 1 96.94 156 VAL A CA 1
ATOM 1276 C C . VAL A 1 156 ? 10.992 -29.859 -9.023 1 96.94 156 VAL A C 1
ATOM 1278 O O . VAL A 1 156 ? 10.156 -29.219 -8.391 1 96.94 156 VAL A O 1
ATOM 1281 N N . ARG A 1 157 ? 12.055 -30.344 -8.477 1 97.19 157 ARG A N 1
ATOM 1282 C CA . ARG A 1 157 ? 12.32 -30.141 -7.055 1 97.19 157 ARG A CA 1
ATOM 1283 C C . ARG A 1 157 ? 12.453 -28.656 -6.723 1 97.19 157 ARG A C 1
ATOM 1285 O O . ARG A 1 157 ? 11.867 -28.188 -5.75 1 97.19 157 ARG A O 1
ATOM 1292 N N . SER A 1 158 ? 13.227 -28.047 -7.535 1 97.81 158 SER A N 1
ATOM 1293 C CA . SER A 1 158 ? 13.422 -26.609 -7.336 1 97.81 158 SER A CA 1
ATOM 1294 C C . SER A 1 158 ? 12.117 -25.844 -7.488 1 97.81 158 SER A C 1
ATOM 1296 O O . SER A 1 158 ? 11.812 -24.969 -6.68 1 97.81 158 SER A O 1
ATOM 1298 N N . LEU A 1 159 ? 11.352 -26.156 -8.492 1 97.31 159 LEU A N 1
ATOM 1299 C CA . LEU A 1 159 ? 10.078 -25.484 -8.758 1 97.31 159 LEU A CA 1
ATOM 1300 C C . LEU A 1 159 ? 9.086 -25.75 -7.629 1 97.31 159 LEU A C 1
ATOM 1302 O O . LEU A 1 159 ? 8.32 -24.859 -7.246 1 97.31 159 LEU A O 1
ATOM 1306 N N . ASP A 1 160 ? 9.094 -26.969 -7.199 1 98 160 ASP A N 1
ATOM 1307 C CA . ASP A 1 160 ? 8.203 -27.328 -6.098 1 98 160 ASP A CA 1
ATOM 1308 C C . ASP A 1 160 ? 8.438 -26.422 -4.887 1 98 160 ASP A C 1
ATOM 1310 O O . ASP A 1 160 ? 7.488 -25.891 -4.309 1 98 160 ASP A O 1
ATOM 1314 N N . ASP A 1 161 ? 9.672 -26.266 -4.559 1 98 161 ASP A N 1
ATOM 1315 C CA . ASP A 1 161 ? 10.031 -25.406 -3.434 1 98 161 ASP A CA 1
ATOM 1316 C C . ASP A 1 161 ? 9.641 -23.953 -3.697 1 98 161 ASP A C 1
ATOM 1318 O O . ASP A 1 161 ? 9.008 -23.312 -2.855 1 98 161 ASP A O 1
ATOM 1322 N N . SER A 1 162 ? 9.953 -23.469 -4.852 1 98.12 162 SER A N 1
ATOM 1323 C CA . SER A 1 162 ? 9.719 -22.062 -5.184 1 98.12 162 SER A CA 1
ATOM 1324 C C . SER A 1 162 ? 8.227 -21.766 -5.246 1 98.12 162 SER A C 1
ATOM 1326 O O . SER A 1 162 ? 7.785 -20.688 -4.82 1 98.12 162 SER A O 1
ATOM 1328 N N . VAL A 1 163 ? 7.453 -22.609 -5.762 1 98.31 163 VAL A N 1
ATOM 1329 C CA . VAL A 1 163 ? 6.012 -22.406 -5.871 1 98.31 163 VAL A CA 1
ATOM 1330 C C . VAL A 1 163 ? 5.387 -22.422 -4.477 1 98.31 163 VAL A C 1
ATOM 1332 O O . VAL A 1 163 ? 4.473 -21.641 -4.195 1 98.31 163 VAL A O 1
ATOM 1335 N N . ARG A 1 164 ? 5.879 -23.297 -3.65 1 98.06 164 ARG A N 1
ATOM 1336 C CA . ARG A 1 164 ? 5.395 -23.328 -2.275 1 98.06 164 ARG A CA 1
ATOM 1337 C C . ARG A 1 164 ? 5.672 -22.016 -1.565 1 98.06 164 ARG A C 1
ATOM 1339 O O . ARG A 1 164 ? 4.797 -21.469 -0.88 1 98.06 164 ARG A O 1
ATOM 1346 N N . VAL A 1 165 ? 6.871 -21.547 -1.734 1 98.25 165 VAL A N 1
ATOM 1347 C CA . VAL A 1 165 ? 7.258 -20.281 -1.121 1 98.25 165 VAL A CA 1
ATOM 1348 C C . VAL A 1 165 ? 6.383 -19.156 -1.665 1 98.25 165 VAL A C 1
ATOM 1350 O O . VAL A 1 165 ? 5.891 -18.328 -0.902 1 98.25 165 VAL A O 1
ATOM 1353 N N . MET A 1 166 ? 6.168 -19.141 -2.918 1 98.25 166 MET A N 1
ATOM 1354 C CA . MET A 1 166 ? 5.332 -18.125 -3.541 1 98.25 166 MET A CA 1
ATOM 1355 C C . MET A 1 166 ? 3.9 -18.188 -3.018 1 98.25 166 MET A C 1
ATOM 1357 O O . MET A 1 166 ? 3.287 -17.172 -2.723 1 98.25 166 MET A O 1
ATOM 1361 N N . TYR A 1 167 ? 3.428 -19.375 -2.977 1 98.19 167 TYR A N 1
ATOM 1362 C CA . TYR A 1 167 ? 2.074 -19.578 -2.467 1 98.19 167 TYR A CA 1
ATOM 1363 C C . TYR A 1 167 ? 1.93 -18.984 -1.067 1 98.19 167 TYR A C 1
AT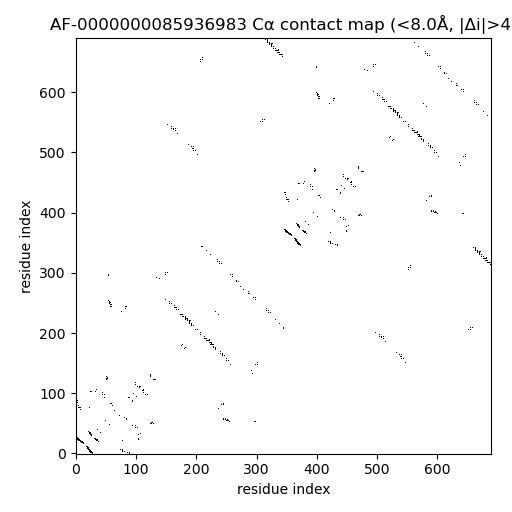OM 1365 O O . TYR A 1 167 ? 0.963 -18.281 -0.782 1 98.19 167 TYR A O 1
ATOM 1373 N N . ASP A 1 168 ? 2.873 -19.25 -0.205 1 98.12 168 ASP A N 1
ATOM 1374 C CA . ASP A 1 168 ? 2.846 -18.75 1.165 1 98.12 168 ASP A CA 1
ATOM 1375 C C . ASP A 1 168 ? 2.93 -17.219 1.194 1 98.12 168 ASP A C 1
ATOM 1377 O O . ASP A 1 168 ? 2.229 -16.578 1.97 1 98.12 168 ASP A O 1
ATOM 1381 N N . ARG A 1 169 ? 3.748 -16.75 0.402 1 97.88 169 ARG A N 1
ATOM 1382 C CA . ARG A 1 169 ? 3.93 -15.305 0.359 1 97.88 169 ARG A CA 1
ATOM 1383 C C . ARG A 1 169 ? 2.666 -14.602 -0.129 1 97.88 169 ARG A C 1
ATOM 1385 O O . ARG A 1 169 ? 2.271 -13.57 0.414 1 97.88 169 ARG A O 1
ATOM 1392 N N . VAL A 1 170 ? 2.07 -15.109 -1.149 1 98.31 170 VAL A N 1
ATOM 1393 C CA . VAL A 1 170 ? 0.841 -14.531 -1.682 1 98.31 170 VAL A CA 1
ATOM 1394 C C . VAL A 1 170 ? -0.273 -14.641 -0.643 1 98.31 170 VAL A C 1
ATOM 1396 O O . VAL A 1 170 ? -1.083 -13.727 -0.495 1 98.31 170 VAL A O 1
ATOM 1399 N N . THR A 1 171 ? -0.292 -15.758 0.052 1 98 171 THR A N 1
ATOM 1400 C CA . THR A 1 171 ? -1.269 -15.93 1.123 1 98 171 THR A CA 1
ATOM 1401 C C . THR A 1 171 ? -1.101 -14.844 2.184 1 98 171 THR A C 1
ATOM 1403 O O . THR A 1 171 ? -2.082 -14.258 2.635 1 98 171 THR A O 1
ATOM 1406 N N . GLU A 1 172 ? 0.098 -14.625 2.545 1 98 172 GLU A N 1
ATOM 1407 C CA . GLU A 1 172 ? 0.386 -13.586 3.533 1 98 172 GLU A CA 1
ATOM 1408 C C . GLU A 1 172 ? -0.007 -12.203 3.018 1 98 172 GLU A C 1
ATOM 1410 O O . GLU A 1 172 ? -0.6 -11.414 3.748 1 98 172 GLU A O 1
ATOM 1415 N N . THR A 1 173 ? 0.324 -11.906 1.802 1 97.81 173 THR A N 1
ATOM 1416 C CA . THR A 1 173 ? -0.032 -10.625 1.198 1 97.81 173 THR A CA 1
ATOM 1417 C C . THR A 1 173 ? -1.548 -10.453 1.149 1 97.81 173 THR A C 1
ATOM 1419 O O . THR A 1 173 ? -2.061 -9.352 1.361 1 97.81 173 THR A O 1
ATOM 1422 N N . HIS A 1 174 ? -2.213 -11.555 0.823 1 97.62 174 HIS A N 1
ATOM 1423 C CA . HIS A 1 174 ? -3.67 -11.555 0.81 1 97.62 174 HIS A CA 1
ATOM 1424 C C . HIS A 1 174 ? -4.234 -11.094 2.15 1 97.62 174 HIS A C 1
ATOM 1426 O O . HIS A 1 174 ? -5.094 -10.211 2.195 1 97.62 174 HIS A O 1
ATOM 1432 N N . LYS A 1 175 ? -3.742 -11.586 3.23 1 97.44 175 LYS A N 1
ATOM 1433 C CA . LYS A 1 175 ? -4.176 -11.234 4.582 1 97.44 175 LYS A CA 1
ATOM 1434 C C . LYS A 1 175 ? -3.854 -9.773 4.898 1 97.44 175 LYS A C 1
ATOM 1436 O O . LYS A 1 175 ? -4.652 -9.086 5.531 1 97.44 175 LYS A O 1
ATOM 1441 N N . ARG A 1 176 ? -2.771 -9.352 4.496 1 97.44 176 ARG A N 1
ATOM 1442 C CA . ARG A 1 176 ? -2.334 -7.984 4.777 1 97.44 176 ARG A CA 1
ATOM 1443 C C . ARG A 1 176 ? -3.209 -6.969 4.055 1 97.44 176 ARG A C 1
ATOM 1445 O O . ARG A 1 176 ? -3.564 -5.934 4.621 1 97.44 176 ARG A O 1
ATOM 1452 N N . LEU A 1 177 ? -3.5 -7.223 2.787 1 97.25 177 LEU A N 1
ATOM 1453 C CA . LEU A 1 177 ? -4.34 -6.328 1.998 1 97.25 177 LEU A CA 1
ATOM 1454 C C . LEU A 1 177 ? -5.73 -6.203 2.617 1 97.25 177 LEU A C 1
ATOM 1456 O O . LEU A 1 177 ? -6.246 -5.094 2.771 1 97.25 177 LEU A O 1
ATOM 1460 N N . ALA A 1 178 ? -6.266 -7.352 3.02 1 96.38 178 ALA A N 1
ATOM 1461 C CA . ALA A 1 178 ? -7.641 -7.391 3.508 1 96.38 178 ALA A CA 1
ATOM 1462 C C . ALA A 1 178 ? -7.723 -6.934 4.961 1 96.38 178 ALA A C 1
ATOM 1464 O O . ALA A 1 178 ? -8.805 -6.617 5.457 1 96.38 178 ALA A O 1
ATOM 1465 N N . GLY A 1 179 ? -6.578 -6.898 5.656 1 97 179 GLY A N 1
ATOM 1466 C CA . GLY A 1 179 ? -6.586 -6.562 7.07 1 97 179 GLY A CA 1
ATOM 1467 C C . GLY A 1 179 ? -5.867 -5.258 7.375 1 97 179 GLY A C 1
ATOM 1468 O O . GLY A 1 179 ? -6.453 -4.18 7.25 1 97 179 GLY A O 1
ATOM 1469 N N . PRO A 1 180 ? -4.559 -5.398 7.668 1 97.19 180 PRO A N 1
ATOM 1470 C CA . PRO A 1 180 ? -3.803 -4.238 8.141 1 97.19 180 PRO A CA 1
ATOM 1471 C C . PRO A 1 180 ? -3.781 -3.094 7.129 1 97.19 180 PRO A C 1
ATOM 1473 O O . PRO A 1 180 ? -3.863 -1.925 7.508 1 97.19 180 PRO A O 1
ATOM 1476 N N . TYR A 1 181 ? -3.598 -3.314 5.867 1 97.75 181 TYR A N 1
ATOM 1477 C CA . TYR A 1 181 ? -3.564 -2.252 4.871 1 97.75 181 TYR A CA 1
ATOM 1478 C C . TYR A 1 181 ? -4.906 -1.53 4.797 1 97.75 181 TYR A C 1
ATOM 1480 O O . TYR A 1 181 ? -4.957 -0.299 4.836 1 97.75 181 TYR A O 1
ATOM 1488 N N . ARG A 1 182 ? -5.965 -2.352 4.688 1 98 182 ARG A N 1
ATOM 1489 C CA . ARG A 1 182 ? -7.312 -1.79 4.703 1 98 182 ARG A CA 1
ATOM 1490 C C . ARG A 1 182 ? -7.535 -0.935 5.945 1 98 182 ARG A C 1
ATOM 1492 O O . ARG A 1 182 ? -7.996 0.205 5.844 1 98 182 ARG A O 1
ATOM 1499 N N . SER A 1 183 ? -7.168 -1.484 7.047 1 98.25 183 SER A N 1
ATOM 1500 C CA . SER A 1 183 ? -7.395 -0.807 8.32 1 98.25 183 SER A CA 1
ATOM 1501 C C . SER A 1 183 ? -6.621 0.508 8.391 1 98.25 183 SER A C 1
ATOM 1503 O O . SER A 1 183 ? -7.133 1.505 8.906 1 98.25 183 SER A O 1
ATOM 1505 N N . ASN A 1 184 ? -5.445 0.549 7.938 1 97.88 184 ASN A N 1
ATOM 1506 C CA . ASN A 1 184 ? -4.633 1.762 7.977 1 97.88 184 ASN A CA 1
ATOM 1507 C C . ASN A 1 184 ? -5.266 2.883 7.156 1 97.88 184 ASN A C 1
ATOM 1509 O O . ASN A 1 184 ? -5.293 4.035 7.59 1 97.88 184 ASN A O 1
ATOM 1513 N N . TRP A 1 185 ? -5.758 2.594 5.953 1 98.5 185 TRP A N 1
ATOM 1514 C CA . TRP A 1 185 ? -6.445 3.576 5.121 1 98.5 185 TRP A CA 1
ATOM 1515 C C . TRP A 1 185 ? -7.691 4.102 5.824 1 98.5 185 TRP A C 1
ATOM 1517 O O . TRP A 1 185 ? -7.969 5.305 5.793 1 98.5 185 TRP A O 1
ATOM 1527 N N . GLN A 1 186 ? -8.375 3.207 6.48 1 98.62 186 GLN A N 1
ATOM 1528 C CA . GLN A 1 186 ? -9.617 3.592 7.141 1 98.62 186 GLN A CA 1
ATOM 1529 C C . GLN A 1 186 ? -9.344 4.438 8.383 1 98.62 186 GLN A C 1
ATOM 1531 O O . GLN A 1 186 ? -10.109 5.348 8.703 1 98.62 186 GLN A O 1
ATOM 1536 N N . LYS A 1 187 ? -8.289 4.129 9.062 1 98.62 187 LYS A N 1
ATOM 1537 C CA . LYS A 1 187 ? -7.902 4.949 10.203 1 98.62 187 LYS A CA 1
ATOM 1538 C C . LYS A 1 187 ? -7.48 6.348 9.758 1 98.62 187 LYS A C 1
ATOM 1540 O O . LYS A 1 187 ? -7.805 7.34 10.422 1 98.62 187 LYS A O 1
ATOM 1545 N N . MET A 1 188 ? -6.754 6.445 8.703 1 98.5 188 MET A N 1
ATOM 1546 C CA . MET A 1 188 ? -6.414 7.746 8.133 1 98.5 188 MET A CA 1
ATOM 1547 C C . MET A 1 188 ? -7.672 8.508 7.727 1 98.5 188 MET A C 1
ATOM 1549 O O . MET A 1 188 ? -7.773 9.711 7.961 1 98.5 188 MET A O 1
ATOM 1553 N N . ALA A 1 189 ? -8.586 7.785 7.09 1 98.81 189 ALA A N 1
ATOM 1554 C CA . ALA A 1 189 ? -9.867 8.383 6.707 1 98.81 189 ALA A CA 1
ATOM 1555 C C . ALA A 1 189 ? -10.562 9 7.918 1 98.81 189 ALA A C 1
ATOM 1557 O O . ALA A 1 189 ? -11.078 10.117 7.844 1 98.81 189 ALA A O 1
ATOM 1558 N N . ALA A 1 190 ? -10.531 8.242 9 1 98.75 190 ALA A N 1
ATOM 1559 C CA . ALA A 1 190 ? -11.18 8.703 10.227 1 98.75 190 ALA A CA 1
ATOM 1560 C C . ALA A 1 190 ? -10.5 9.961 10.758 1 98.75 190 ALA A C 1
ATOM 1562 O O . ALA A 1 190 ? -11.172 10.883 11.234 1 98.75 190 ALA A O 1
ATOM 1563 N N . ALA A 1 191 ? -9.203 9.977 10.734 1 98.69 191 ALA A N 1
ATOM 1564 C CA . ALA A 1 191 ? -8.461 11.148 11.188 1 98.69 191 ALA A CA 1
ATOM 1565 C C . ALA A 1 191 ? -8.805 12.375 10.336 1 98.69 191 ALA A C 1
ATOM 1567 O O . ALA A 1 191 ? -9.023 13.461 10.867 1 98.69 191 ALA A O 1
ATOM 1568 N N . ILE A 1 192 ? -8.852 12.227 9.047 1 98.69 192 ILE A N 1
ATOM 1569 C CA . ILE A 1 192 ? -9.18 13.32 8.133 1 98.69 192 ILE A CA 1
ATOM 1570 C C . ILE A 1 192 ? -10.625 13.766 8.352 1 98.69 192 ILE A C 1
ATOM 1572 O O . ILE A 1 192 ? -10.922 14.961 8.305 1 98.69 192 ILE A O 1
ATOM 1576 N N . ALA A 1 193 ? -11.5 12.789 8.57 1 98.56 193 ALA A N 1
ATOM 1577 C CA . ALA A 1 193 ? -12.883 13.117 8.891 1 98.56 193 ALA A CA 1
ATOM 1578 C C . ALA A 1 193 ? -12.977 13.984 10.141 1 98.56 193 ALA A C 1
ATOM 1580 O O . ALA A 1 193 ? -13.781 14.922 10.195 1 98.56 193 ALA A O 1
ATOM 1581 N N . GLY A 1 194 ? -12.172 13.57 11.141 1 97.94 194 GLY A N 1
ATOM 1582 C CA . GLY A 1 194 ? -12.117 14.391 12.344 1 97.94 194 GLY A CA 1
ATOM 1583 C C . GLY A 1 194 ? -11.727 15.828 12.062 1 97.94 194 GLY A C 1
ATOM 1584 O O . GLY A 1 194 ? -12.328 16.766 12.602 1 97.94 194 GLY A O 1
ATOM 1585 N N . LEU A 1 195 ? -10.766 16.047 11.219 1 97.06 195 LEU A N 1
ATOM 1586 C CA . LEU A 1 195 ? -10.375 17.391 10.797 1 97.06 195 LEU A CA 1
ATOM 1587 C C . LEU A 1 195 ? -11.523 18.109 10.102 1 97.06 195 LEU A C 1
ATOM 1589 O O . LEU A 1 195 ? -11.789 19.281 10.375 1 97.06 195 LEU A O 1
ATOM 1593 N N . GLY A 1 196 ? -12.156 17.391 9.188 1 96.5 196 GLY A N 1
ATOM 1594 C CA . GLY A 1 196 ? -13.305 17.969 8.508 1 96.5 196 GLY A CA 1
ATOM 1595 C C . GLY A 1 196 ? -14.383 18.453 9.461 1 96.5 196 GLY A C 1
ATOM 1596 O O . GLY A 1 196 ? -14.93 19.531 9.281 1 96.5 196 GLY A O 1
ATOM 1597 N N . HIS A 1 197 ? -14.656 17.688 10.477 1 96.69 197 HIS A N 1
ATOM 1598 C CA . HIS A 1 197 ? -15.656 18.047 11.477 1 96.69 197 HIS A CA 1
ATOM 1599 C C . HIS A 1 197 ? -15.234 19.312 12.227 1 96.69 197 HIS A C 1
ATOM 1601 O O . HIS A 1 197 ? -16.062 20.188 12.5 1 96.69 197 HIS A O 1
ATOM 1607 N N . SER A 1 198 ? -13.977 19.359 12.562 1 96.44 198 SER A N 1
ATOM 1608 C CA . SER A 1 198 ? -13.469 20.531 13.266 1 96.44 198 SER A CA 1
ATOM 1609 C C . SER A 1 198 ? -13.594 21.781 12.398 1 96.44 198 SER A C 1
ATOM 1611 O O . SER A 1 198 ? -13.938 22.859 12.898 1 96.44 198 SER A O 1
ATOM 1613 N N . PHE A 1 199 ? -13.32 21.688 11.109 1 95.31 199 PHE A N 1
ATOM 1614 C CA . PHE A 1 199 ? -13.445 22.797 10.18 1 95.31 199 PHE A CA 1
ATOM 1615 C C . PHE A 1 199 ? -14.898 23.25 10.055 1 95.31 199 PHE A C 1
ATOM 1617 O O . PHE A 1 199 ? -15.172 24.422 9.828 1 95.31 199 PHE A O 1
ATOM 1624 N N . GLU A 1 200 ? -15.797 22.359 10.219 1 93.56 200 GLU A N 1
ATOM 1625 C CA . GLU A 1 200 ? -17.219 22.641 10.086 1 93.56 200 GLU A CA 1
ATOM 1626 C C . GLU A 1 200 ? -17.719 23.547 11.203 1 93.56 200 GLU A C 1
ATOM 1628 O O . GLU A 1 200 ? -18.719 24.25 11.055 1 93.56 200 GLU A O 1
ATOM 1633 N N . LEU A 1 201 ? -17.016 23.484 12.32 1 92.56 201 LEU A N 1
ATOM 1634 C CA . LEU A 1 201 ? -17.406 24.328 13.445 1 92.56 201 LEU A CA 1
ATOM 1635 C C . LEU A 1 201 ? -17.219 25.797 13.117 1 92.56 201 LEU A C 1
ATOM 1637 O O . LEU A 1 201 ? -17.797 26.672 13.766 1 92.56 201 LEU A O 1
ATOM 1641 N N . ASP A 1 202 ? -16.312 26.062 12.227 1 84.38 202 ASP A N 1
ATOM 1642 C CA . ASP A 1 202 ? -16.094 27.422 11.742 1 84.38 202 ASP A CA 1
ATOM 1643 C C . ASP A 1 202 ? -16.922 27.703 10.492 1 84.38 202 ASP A C 1
ATOM 1645 O O . ASP A 1 202 ? -16.688 27.125 9.438 1 84.38 202 ASP A O 1
ATOM 1649 N N . SER A 1 203 ? -17.875 28.531 10.586 1 75.5 203 SER A N 1
ATOM 1650 C CA . SER A 1 203 ? -18.828 28.781 9.516 1 75.5 203 SER A CA 1
ATOM 1651 C C . SER A 1 203 ? -18.344 29.859 8.57 1 75.5 203 SER A C 1
ATOM 1653 O O . SER A 1 203 ? -19.125 30.438 7.816 1 75.5 203 SER A O 1
ATOM 1655 N N . SER A 1 204 ? -17.094 30.141 8.641 1 80.56 204 SER A N 1
ATOM 1656 C CA . SER A 1 204 ? -16.578 31.156 7.727 1 80.56 204 SER A CA 1
ATOM 1657 C C . SER A 1 204 ? -16.641 30.672 6.277 1 80.56 204 SER A C 1
ATOM 1659 O O . SER A 1 204 ? -16.312 29.531 5.988 1 80.56 204 SER A O 1
ATOM 1661 N N . PRO A 1 205 ? -17.078 31.5 5.41 1 78.88 205 PRO A N 1
ATOM 1662 C CA . PRO A 1 205 ? -17.203 31.125 4 1 78.88 205 PRO A CA 1
ATOM 1663 C C . PRO A 1 205 ? -15.859 30.734 3.375 1 78.88 205 PRO A C 1
ATOM 1665 O O . PRO A 1 205 ? -15.82 29.891 2.484 1 78.88 205 PRO A O 1
ATOM 1668 N N . SER A 1 206 ? -14.859 31.266 3.859 1 78.56 206 SER A N 1
ATOM 1669 C CA . SER A 1 206 ? -13.539 31.062 3.271 1 78.56 206 SER A CA 1
ATOM 1670 C C . SER A 1 206 ? -13.07 29.609 3.453 1 78.56 206 SER A C 1
ATOM 1672 O O . SER A 1 206 ? -12.242 29.125 2.688 1 78.56 206 SER A O 1
ATOM 1674 N N . ASN A 1 207 ? -13.703 28.922 4.426 1 87.81 207 ASN A N 1
ATOM 1675 C CA . ASN A 1 207 ? -13.195 27.594 4.734 1 87.81 207 ASN A CA 1
ATOM 1676 C C . ASN A 1 207 ? -14.172 26.516 4.289 1 87.81 207 ASN A C 1
ATOM 1678 O O . ASN A 1 207 ? -13.914 25.312 4.492 1 87.81 207 ASN A O 1
ATOM 1682 N N . GLN A 1 208 ? -15.203 26.922 3.633 1 89.75 208 GLN A N 1
ATOM 1683 C CA . GLN A 1 208 ? -16.234 25.953 3.25 1 89.75 208 GLN A CA 1
ATOM 1684 C C . GLN A 1 208 ? -15.719 24.984 2.201 1 89.75 208 GLN A C 1
ATOM 1686 O O . GLN A 1 208 ? -16.016 23.781 2.262 1 89.75 208 GLN A O 1
ATOM 1691 N N . ILE A 1 209 ? -14.969 25.5 1.258 1 91.88 209 ILE A N 1
ATOM 1692 C CA . ILE A 1 209 ? -14.469 24.656 0.178 1 91.88 209 ILE A CA 1
ATOM 1693 C C . ILE A 1 209 ? -13.461 23.656 0.733 1 91.88 209 ILE A C 1
ATOM 1695 O O . ILE A 1 209 ? -13.484 22.469 0.369 1 91.88 209 ILE A O 1
ATOM 1699 N N . VAL A 1 210 ? -12.633 24.094 1.633 1 94.25 210 VAL A N 1
ATOM 1700 C CA . VAL A 1 210 ? -11.641 23.219 2.236 1 94.25 210 VAL A CA 1
ATOM 1701 C C . VAL A 1 210 ? -12.344 22.156 3.084 1 94.25 210 VAL A C 1
ATOM 1703 O O . VAL A 1 210 ? -11.945 20.984 3.086 1 94.25 210 VAL A O 1
ATOM 1706 N N . THR A 1 211 ? -13.375 22.562 3.789 1 95.44 211 THR A N 1
ATOM 1707 C CA . THR A 1 211 ? -14.148 21.641 4.609 1 95.44 211 THR A CA 1
ATOM 1708 C C . THR A 1 211 ? -14.742 20.516 3.75 1 95.44 211 THR A C 1
ATOM 1710 O O . THR A 1 211 ? -14.633 19.344 4.094 1 95.44 211 THR A O 1
ATOM 1713 N N . ALA A 1 212 ? -15.289 20.891 2.65 1 95.69 212 ALA A N 1
ATOM 1714 C CA . ALA A 1 212 ? -15.883 19.906 1.746 1 95.69 212 ALA A CA 1
ATOM 1715 C C . ALA A 1 212 ? -14.828 18.969 1.184 1 95.69 212 ALA A C 1
ATOM 1717 O O . ALA A 1 212 ? -15.062 17.766 1.051 1 95.69 212 ALA A O 1
ATOM 1718 N N . ALA A 1 213 ? -13.695 19.531 0.812 1 97.5 213 ALA A N 1
ATOM 1719 C CA . ALA A 1 213 ? -12.594 18.734 0.275 1 97.5 213 ALA A CA 1
ATOM 1720 C C . ALA A 1 213 ? -12.086 17.734 1.308 1 97.5 213 ALA A C 1
ATOM 1722 O O . ALA A 1 213 ? -11.789 16.578 0.971 1 97.5 213 ALA A O 1
ATOM 1723 N N . LEU A 1 214 ? -12.016 18.156 2.547 1 97.81 214 LEU A N 1
ATOM 1724 C CA . LEU A 1 214 ? -11.586 17.266 3.619 1 97.81 214 LEU A CA 1
ATOM 1725 C C . LEU A 1 214 ? -12.578 16.109 3.793 1 97.81 214 LEU A C 1
ATOM 1727 O O . LEU A 1 214 ? -12.172 14.961 3.918 1 97.81 214 LEU A O 1
ATOM 1731 N N . LYS A 1 215 ? -13.82 16.438 3.77 1 97.62 215 LYS A N 1
ATOM 1732 C CA . LYS A 1 215 ? -14.844 15.414 3.93 1 97.62 215 LYS A CA 1
ATOM 1733 C C . LYS A 1 215 ? -14.805 14.414 2.781 1 97.62 215 LYS A C 1
ATOM 1735 O O . LYS A 1 215 ? -14.922 13.203 3 1 97.62 215 LYS A O 1
ATOM 1740 N N . GLU A 1 216 ? -14.656 14.922 1.608 1 98.5 216 GLU A N 1
ATOM 1741 C CA . GLU A 1 216 ? -14.539 14.047 0.449 1 98.5 216 GLU A CA 1
ATOM 1742 C C . GLU A 1 216 ? -13.281 13.172 0.539 1 98.5 216 GLU A C 1
ATOM 1744 O O . GLU A 1 216 ? -13.312 12 0.177 1 98.5 216 GLU A O 1
ATOM 1749 N N . THR A 1 217 ? -12.234 13.734 0.988 1 98.81 217 THR A N 1
ATOM 1750 C CA . THR A 1 217 ? -10.992 12.977 1.14 1 98.81 217 THR A CA 1
ATOM 1751 C C . THR A 1 217 ? -11.18 11.82 2.117 1 98.81 217 THR A C 1
ATOM 1753 O O . THR A 1 217 ? -10.75 10.695 1.849 1 98.81 217 THR A O 1
ATOM 1756 N N . ALA A 1 218 ? -11.812 12.117 3.225 1 98.81 218 ALA A N 1
ATOM 1757 C CA . ALA A 1 218 ? -12.086 11.062 4.199 1 98.81 218 ALA A CA 1
ATOM 1758 C C . ALA A 1 218 ? -12.898 9.93 3.57 1 98.81 218 ALA A C 1
ATOM 1760 O O . ALA A 1 218 ? -12.602 8.75 3.777 1 98.81 218 ALA A O 1
ATOM 1761 N N . HIS A 1 219 ? -13.852 10.312 2.816 1 98.81 219 HIS A N 1
ATOM 1762 C CA . HIS A 1 219 ? -14.711 9.344 2.154 1 98.81 219 HIS A CA 1
ATOM 1763 C C . HIS A 1 219 ? -13.922 8.469 1.188 1 98.81 219 HIS A C 1
ATOM 1765 O O . HIS A 1 219 ? -14.039 7.242 1.213 1 98.81 219 HIS A O 1
ATOM 1771 N N . VAL A 1 220 ? -13.156 9.055 0.38 1 98.88 220 VAL A N 1
ATOM 1772 C CA . VAL A 1 220 ? -12.406 8.344 -0.645 1 98.88 220 VAL A CA 1
ATOM 1773 C C . VAL A 1 220 ? -11.336 7.469 0.012 1 98.88 220 VAL A C 1
ATOM 1775 O O . VAL A 1 220 ? -11.094 6.344 -0.43 1 98.88 220 VAL A O 1
ATOM 1778 N N . PHE A 1 221 ? -10.68 7.98 1.059 1 98.88 221 PHE A N 1
ATOM 1779 C CA . PHE A 1 221 ? -9.703 7.164 1.77 1 98.88 221 PHE A CA 1
ATOM 1780 C C . PHE A 1 221 ? -10.359 5.906 2.332 1 98.88 221 PHE A C 1
ATOM 1782 O O . PHE A 1 221 ? -9.773 4.82 2.275 1 98.88 221 PHE A O 1
ATOM 1789 N N . HIS A 1 222 ? -11.523 6.094 2.906 1 98.81 222 HIS A N 1
ATOM 1790 C CA . HIS A 1 222 ? -12.258 4.941 3.416 1 98.81 222 HIS A CA 1
ATOM 1791 C C . HIS A 1 222 ? -12.547 3.938 2.303 1 98.81 222 HIS A C 1
ATOM 1793 O O . HIS A 1 222 ? -12.367 2.73 2.486 1 98.81 222 HIS A O 1
ATOM 1799 N N . LYS A 1 223 ? -12.938 4.402 1.205 1 98.81 223 LYS A N 1
ATOM 1800 C CA . LYS A 1 223 ? -13.242 3.58 0.037 1 98.81 223 LYS A CA 1
ATOM 1801 C C . LYS A 1 223 ? -11.992 2.852 -0.458 1 98.81 223 LYS A C 1
ATOM 1803 O O . LYS A 1 223 ? -12.062 1.678 -0.828 1 98.81 223 LYS A O 1
ATOM 1808 N N . ILE A 1 224 ? -10.875 3.531 -0.502 1 98.81 224 ILE A N 1
ATOM 1809 C CA . ILE A 1 224 ? -9.625 2.916 -0.93 1 98.81 224 ILE A CA 1
ATOM 1810 C C . ILE A 1 224 ? -9.281 1.745 -0.011 1 98.81 224 ILE A C 1
ATOM 1812 O O . ILE A 1 224 ? -8.781 0.715 -0.467 1 98.81 224 ILE A O 1
ATOM 1816 N N . GLY A 1 225 ? -9.562 1.923 1.287 1 98.56 225 GLY A N 1
ATOM 1817 C CA . GLY A 1 225 ? -9.414 0.795 2.193 1 98.56 225 GLY A CA 1
ATOM 1818 C C . GLY A 1 225 ? -10.234 -0.411 1.783 1 98.56 225 GLY A C 1
ATOM 1819 O O . GLY A 1 225 ? -9.727 -1.533 1.745 1 98.56 225 GLY A O 1
ATOM 1820 N N . GLU A 1 226 ? -11.438 -0.204 1.437 1 98.31 226 GLU A N 1
ATOM 1821 C CA . GLU A 1 226 ? -12.32 -1.28 0.989 1 98.31 226 GLU A CA 1
ATOM 1822 C C . GLU A 1 226 ? -11.797 -1.917 -0.297 1 98.31 226 GLU A C 1
ATOM 1824 O O . GLU A 1 226 ? -11.914 -3.129 -0.487 1 98.31 226 GLU A O 1
ATOM 1829 N N . GLU A 1 227 ? -11.297 -1.09 -1.154 1 98.5 227 GLU A N 1
ATOM 1830 C CA . GLU A 1 227 ? -10.758 -1.575 -2.422 1 98.5 227 GLU A CA 1
ATOM 1831 C C . GLU A 1 227 ? -9.586 -2.52 -2.197 1 98.5 227 GLU A C 1
ATOM 1833 O O . GLU A 1 227 ? -9.328 -3.406 -3.012 1 98.5 227 GLU A O 1
ATOM 1838 N N . HIS A 1 228 ? -8.836 -2.287 -1.096 1 98.25 228 HIS A N 1
ATOM 1839 C CA . HIS A 1 228 ? -7.746 -3.203 -0.775 1 98.25 228 HIS A CA 1
ATOM 1840 C C . HIS A 1 228 ? -8.273 -4.605 -0.48 1 98.25 228 HIS A C 1
ATOM 1842 O O . HIS A 1 228 ? -7.711 -5.594 -0.955 1 98.25 228 HIS A O 1
ATOM 1848 N N . GLU A 1 229 ? -9.305 -4.676 0.27 1 96.62 229 GLU A N 1
ATOM 1849 C CA . GLU A 1 229 ? -9.93 -5.965 0.548 1 96.62 229 GLU A CA 1
ATOM 1850 C C . GLU A 1 229 ? -10.469 -6.602 -0.729 1 96.62 229 GLU A C 1
ATOM 1852 O O . GLU A 1 229 ? -10.312 -7.805 -0.941 1 96.62 229 GLU A O 1
ATOM 1857 N N . GLU A 1 230 ? -11.078 -5.863 -1.544 1 96.69 230 GLU A N 1
ATOM 1858 C CA . GLU A 1 230 ? -11.609 -6.355 -2.812 1 96.69 230 GLU A CA 1
ATOM 1859 C C . GLU A 1 230 ? -10.492 -6.852 -3.725 1 96.69 230 GLU A C 1
ATOM 1861 O O . GLU A 1 230 ? -10.648 -7.863 -4.414 1 96.69 230 GLU A O 1
ATOM 1866 N N . SER A 1 231 ? -9.438 -6.062 -3.756 1 96.94 231 SER A N 1
ATOM 1867 C CA . SER A 1 231 ? -8.297 -6.449 -4.582 1 96.94 231 SER A CA 1
ATOM 1868 C C . SER A 1 231 ? -7.707 -7.773 -4.117 1 96.94 231 SER A C 1
ATOM 1870 O O . SER A 1 231 ? -7.254 -8.578 -4.934 1 96.94 231 SER A O 1
ATOM 1872 N N . ALA A 1 232 ? -7.656 -8.008 -2.775 1 95.44 232 ALA A N 1
ATOM 1873 C CA . ALA A 1 232 ? -7.176 -9.281 -2.248 1 95.44 232 ALA A CA 1
ATOM 1874 C C . ALA A 1 232 ? -7.949 -10.453 -2.848 1 95.44 232 ALA A C 1
ATOM 1876 O O . ALA A 1 232 ? -7.355 -11.453 -3.268 1 95.44 232 ALA A O 1
ATOM 1877 N N . LYS A 1 233 ? -9.188 -10.328 -2.994 1 92.5 233 LYS A N 1
ATOM 1878 C CA . LYS A 1 233 ? -10.039 -11.391 -3.523 1 92.5 233 LYS A CA 1
ATOM 1879 C C . LYS A 1 233 ? -9.945 -11.461 -5.047 1 92.5 233 LYS A C 1
ATOM 1881 O O . LYS A 1 233 ? -9.664 -12.523 -5.602 1 92.5 233 LYS A O 1
ATOM 1886 N N . ARG A 1 234 ? -10.055 -10.375 -5.668 1 93.06 234 ARG A N 1
ATOM 1887 C CA . ARG A 1 234 ? -10.148 -10.312 -7.121 1 93.06 234 ARG A CA 1
ATOM 1888 C C . ARG A 1 234 ? -8.805 -10.641 -7.77 1 93.06 234 ARG A C 1
ATOM 1890 O O . ARG A 1 234 ? -8.758 -11.281 -8.82 1 93.06 234 ARG A O 1
ATOM 1897 N N . ASP A 1 235 ? -7.727 -10.156 -7.125 1 95.31 235 ASP A N 1
ATOM 1898 C CA . ASP A 1 235 ? -6.418 -10.242 -7.766 1 95.31 235 ASP A CA 1
ATOM 1899 C C . ASP A 1 235 ? -5.633 -11.445 -7.254 1 95.31 235 ASP A C 1
ATOM 1901 O O . ASP A 1 235 ? -4.938 -12.109 -8.023 1 95.31 235 ASP A O 1
ATOM 1905 N N . LEU A 1 236 ? -5.707 -11.75 -5.938 1 96.94 236 LEU A N 1
ATOM 1906 C CA . LEU A 1 236 ? -4.785 -12.719 -5.359 1 96.94 236 LEU A CA 1
ATOM 1907 C C . LEU A 1 236 ? -5.434 -14.094 -5.266 1 96.94 236 LEU A C 1
ATOM 1909 O O . LEU A 1 236 ? -4.742 -15.117 -5.344 1 96.94 236 LEU A O 1
ATOM 1913 N N . ASP A 1 237 ? -6.715 -14.133 -5.219 1 94.81 237 ASP A N 1
ATOM 1914 C CA . ASP A 1 237 ? -7.375 -15.438 -5.137 1 94.81 237 ASP A CA 1
ATOM 1915 C C . ASP A 1 237 ? -7.098 -16.266 -6.383 1 94.81 237 ASP A C 1
ATOM 1917 O O . ASP A 1 237 ? -6.676 -17.422 -6.285 1 94.81 237 ASP A O 1
ATOM 1921 N N . PRO A 1 238 ? -7.363 -15.688 -7.562 1 94.75 238 PRO A N 1
ATOM 1922 C CA . PRO A 1 238 ? -7.066 -16.484 -8.758 1 94.75 238 PRO A CA 1
ATOM 1923 C C . PRO A 1 238 ? -5.609 -16.938 -8.82 1 94.75 238 PRO A C 1
ATOM 1925 O O . PRO A 1 238 ? -5.32 -18.047 -9.273 1 94.75 238 PRO A O 1
ATOM 1928 N N . LEU A 1 239 ? -4.73 -16.078 -8.398 1 97.31 239 LEU A N 1
ATOM 1929 C CA . LEU A 1 239 ? -3.318 -16.438 -8.367 1 97.31 239 LEU A CA 1
ATOM 1930 C C . LEU A 1 239 ? -3.074 -17.594 -7.41 1 97.31 239 LEU A C 1
ATOM 1932 O O . LEU A 1 239 ? -2.354 -18.547 -7.742 1 97.31 239 LEU A O 1
ATOM 1936 N N . LEU A 1 240 ? -3.684 -17.531 -6.262 1 97.06 240 LEU A N 1
ATOM 1937 C CA . LEU A 1 240 ? -3.557 -18.594 -5.27 1 97.06 240 LEU A CA 1
ATOM 1938 C C . LEU A 1 240 ? -4.117 -19.906 -5.805 1 97.06 240 LEU A C 1
ATOM 1940 O O . LEU A 1 240 ? -3.547 -20.984 -5.57 1 97.06 240 LEU A O 1
ATOM 1944 N N . ASP A 1 241 ? -5.184 -19.797 -6.523 1 95.31 241 ASP A N 1
ATOM 1945 C CA . ASP A 1 241 ? -5.773 -21 -7.125 1 95.31 241 ASP A CA 1
ATOM 1946 C C . ASP A 1 241 ? -4.82 -21.625 -8.141 1 95.31 241 ASP A C 1
ATOM 1948 O O . ASP A 1 241 ? -4.66 -22.844 -8.164 1 95.31 241 ASP A O 1
ATOM 1952 N N . CYS A 1 242 ? -4.238 -20.797 -8.93 1 96.81 242 CYS A N 1
ATOM 1953 C CA . CYS A 1 242 ? -3.266 -21.297 -9.906 1 96.81 242 CYS A CA 1
ATOM 1954 C C . CYS A 1 242 ? -2.086 -21.953 -9.211 1 96.81 242 CYS A C 1
ATOM 1956 O O . CYS A 1 242 ? -1.656 -23.047 -9.609 1 96.81 242 CYS A O 1
ATOM 1958 N N . LEU A 1 243 ? -1.604 -21.297 -8.195 1 97.5 243 LEU A N 1
ATOM 1959 C CA . LEU A 1 243 ? -0.448 -21.828 -7.473 1 97.5 243 LEU A CA 1
ATOM 1960 C C . LEU A 1 243 ? -0.798 -23.109 -6.738 1 97.5 243 LEU A C 1
ATOM 1962 O O . LEU A 1 243 ? 0.03 -24.016 -6.648 1 97.5 243 LEU A O 1
ATOM 1966 N N . TYR A 1 244 ? -1.977 -23.156 -6.262 1 96.12 244 TYR A N 1
ATOM 1967 C CA . TYR A 1 244 ? -2.447 -24.391 -5.633 1 96.12 244 TYR A CA 1
ATOM 1968 C C . TYR A 1 244 ? -2.426 -25.547 -6.617 1 96.12 244 TYR A C 1
ATOM 1970 O O . TYR A 1 244 ? -1.903 -26.625 -6.309 1 96.12 244 TYR A O 1
ATOM 1978 N N . SER A 1 245 ? -2.988 -25.312 -7.746 1 95.44 245 SER A N 1
ATOM 1979 C CA . SER A 1 245 ? -3.031 -26.328 -8.781 1 95.44 245 SER A CA 1
ATOM 1980 C C . SER A 1 245 ? -1.626 -26.766 -9.18 1 95.44 245 SER A C 1
ATOM 1982 O O . SER A 1 245 ? -1.358 -27.969 -9.305 1 95.44 245 SER A O 1
ATOM 1984 N N . TYR A 1 246 ? -0.797 -25.844 -9.289 1 95.94 246 TYR A N 1
ATOM 1985 C CA . TYR A 1 246 ? 0.558 -26.156 -9.727 1 95.94 246 TYR A CA 1
ATOM 1986 C C . TYR A 1 246 ? 1.336 -26.859 -8.625 1 95.94 246 TYR A C 1
ATOM 1988 O O . TYR A 1 246 ? 2.133 -27.766 -8.906 1 95.94 246 TYR A O 1
ATOM 1996 N N . LYS A 1 247 ? 1.172 -26.453 -7.418 1 96 247 LYS A N 1
ATOM 1997 C CA . LYS A 1 247 ? 1.785 -27.141 -6.281 1 96 247 LYS A CA 1
ATOM 1998 C C . LYS A 1 247 ? 1.447 -28.625 -6.289 1 96 247 LYS A C 1
ATOM 2000 O O . LYS A 1 247 ? 2.334 -29.469 -6.133 1 96 247 LYS A O 1
ATOM 2005 N N . GLY A 1 248 ? 0.172 -28.891 -6.523 1 95.31 248 GLY A N 1
ATOM 2006 C CA . GLY A 1 248 ? -0.257 -30.281 -6.578 1 95.31 248 GLY A CA 1
ATOM 2007 C C . GLY A 1 248 ? 0.32 -31.031 -7.762 1 95.31 248 GLY A C 1
ATOM 2008 O O . GLY A 1 248 ? 0.698 -32.188 -7.637 1 95.31 248 GLY A O 1
ATOM 2009 N N . LEU A 1 249 ? 0.31 -30.375 -8.859 1 96.5 249 LEU A N 1
ATOM 2010 C CA . LEU A 1 249 ? 0.861 -30.984 -10.062 1 96.5 249 LEU A CA 1
ATOM 2011 C C . LEU A 1 249 ? 2.324 -31.359 -9.859 1 96.5 249 LEU A C 1
ATOM 2013 O O . LEU A 1 249 ? 2.727 -32.5 -10.172 1 96.5 249 LEU A O 1
ATOM 2017 N N . LEU A 1 250 ? 3.094 -30.438 -9.312 1 97.06 250 LEU A N 1
ATOM 2018 C CA . LEU A 1 250 ? 4.52 -30.656 -9.086 1 97.06 250 LEU A CA 1
ATOM 2019 C C . LEU A 1 250 ? 4.746 -31.766 -8.07 1 97.06 250 LEU A C 1
ATOM 2021 O O . LEU A 1 250 ? 5.68 -32.562 -8.211 1 97.06 250 LEU A O 1
ATOM 2025 N N . ALA A 1 251 ? 3.893 -31.891 -7.137 1 95.19 251 ALA A N 1
ATOM 2026 C CA . ALA A 1 251 ? 4.02 -32.906 -6.098 1 95.19 251 ALA A CA 1
ATOM 2027 C C . ALA A 1 251 ? 3.848 -34.312 -6.68 1 95.19 251 ALA A C 1
ATOM 2029 O O . ALA A 1 251 ? 4.324 -35.281 -6.105 1 95.19 251 ALA A O 1
ATOM 2030 N N . GLY A 1 252 ? 3.141 -34.406 -7.844 1 94.44 252 GLY A N 1
ATOM 2031 C CA . GLY A 1 252 ? 2.895 -35.688 -8.469 1 94.44 252 GLY A CA 1
ATOM 2032 C C . GLY A 1 252 ? 3.973 -36.094 -9.461 1 94.44 252 GLY A C 1
ATOM 2033 O O . GLY A 1 252 ? 4.031 -37.25 -9.891 1 94.44 252 GLY A O 1
ATOM 2034 N N . MET A 1 253 ? 4.898 -35.281 -9.75 1 96.44 253 MET A N 1
ATOM 2035 C CA . MET A 1 253 ? 5.852 -35.5 -10.836 1 96.44 253 MET A CA 1
ATOM 2036 C C . MET A 1 253 ? 6.934 -36.469 -10.414 1 96.44 253 MET A C 1
ATOM 2038 O O . MET A 1 253 ? 7.414 -37.25 -11.234 1 96.44 253 MET A O 1
ATOM 2042 N N . PRO A 1 254 ? 7.32 -36.531 -9.102 1 96.44 254 PRO A N 1
ATOM 2043 C CA . PRO A 1 254 ? 8.336 -37.5 -8.695 1 96.44 254 PRO A CA 1
ATOM 2044 C C . PRO A 1 254 ? 7.902 -38.938 -8.961 1 96.44 254 PRO A C 1
ATOM 2046 O O . PRO A 1 254 ? 8.75 -39.812 -9.195 1 96.44 254 PRO A O 1
ATOM 2049 N N . ASP A 1 255 ? 6.633 -39.219 -9.016 1 94.5 255 ASP A N 1
ATOM 2050 C CA . ASP A 1 255 ? 6.148 -40.562 -9.273 1 94.5 255 ASP A CA 1
ATOM 2051 C C . ASP A 1 255 ? 6.535 -41.031 -10.672 1 94.5 255 ASP A C 1
ATOM 2053 O O . ASP A 1 255 ? 6.98 -42.188 -10.852 1 94.5 255 ASP A O 1
ATOM 2057 N N . MET A 1 256 ? 6.32 -40.156 -11.594 1 94.19 256 MET A N 1
ATOM 2058 C CA . MET A 1 256 ? 6.676 -40.5 -12.977 1 94.19 256 MET A CA 1
ATOM 2059 C C . MET A 1 256 ? 8.18 -40.75 -13.102 1 94.19 256 MET A C 1
ATOM 2061 O O . MET A 1 256 ? 8.602 -41.656 -13.789 1 94.19 256 MET A O 1
ATOM 2065 N N . VAL A 1 257 ? 8.961 -39.938 -12.391 1 96.62 257 VAL A N 1
ATOM 2066 C CA . VAL A 1 257 ? 10.414 -40.062 -12.406 1 96.62 257 VAL A CA 1
ATOM 2067 C C . VAL A 1 257 ? 10.82 -41.406 -11.797 1 96.62 257 VAL A C 1
ATOM 2069 O O . VAL A 1 257 ? 11.672 -42.125 -12.336 1 96.62 257 VAL A O 1
ATOM 2072 N N . ASN A 1 258 ? 10.148 -41.781 -10.719 1 96.31 258 ASN A N 1
ATOM 2073 C CA . ASN A 1 258 ? 10.461 -43.031 -10.016 1 96.31 258 ASN A CA 1
ATOM 2074 C C . ASN A 1 258 ? 10.125 -44.25 -10.867 1 96.31 258 ASN A C 1
ATOM 2076 O O . ASN A 1 258 ? 10.836 -45.25 -10.82 1 96.31 258 ASN A O 1
ATOM 2080 N N . VAL A 1 259 ? 9.023 -44.188 -11.625 1 94.62 259 VAL A N 1
ATOM 2081 C CA . VAL A 1 259 ? 8.664 -45.281 -12.523 1 94.62 259 VAL A CA 1
ATOM 2082 C C . VAL A 1 259 ? 9.766 -45.469 -13.555 1 94.62 259 VAL A C 1
ATOM 2084 O O . VAL A 1 259 ? 10.172 -46.625 -13.828 1 94.62 259 VAL A O 1
ATOM 2087 N N . HIS A 1 260 ? 10.281 -44.469 -14.094 1 96.12 260 HIS A N 1
ATOM 2088 C CA . HIS A 1 260 ? 11.352 -44.562 -15.086 1 96.12 260 HIS A CA 1
ATOM 2089 C C . HIS A 1 260 ? 12.633 -45.125 -14.477 1 96.12 260 HIS A C 1
ATOM 2091 O O . HIS A 1 260 ? 13.297 -45.969 -15.078 1 96.12 260 HIS A O 1
ATOM 2097 N N . LYS A 1 261 ? 12.922 -44.625 -13.297 1 96.12 261 LYS A N 1
ATOM 2098 C CA . LYS A 1 261 ? 14.117 -45.125 -12.602 1 96.12 261 LYS A CA 1
ATOM 2099 C C . LYS A 1 261 ? 14.039 -46.625 -12.359 1 96.12 261 LYS A C 1
ATOM 2101 O O . LYS A 1 261 ? 15.031 -47.344 -12.547 1 96.12 261 LYS A O 1
ATOM 2106 N N . SER A 1 262 ? 12.898 -47.062 -11.938 1 95.69 262 SER A N 1
ATOM 2107 C CA . SER A 1 262 ? 12.695 -48.469 -11.695 1 95.69 262 SER A CA 1
ATOM 2108 C C . SER A 1 262 ? 12.836 -49.281 -12.984 1 95.69 262 SER A C 1
ATOM 2110 O O . SER A 1 262 ? 13.422 -50.375 -12.984 1 95.69 262 SER A O 1
ATOM 2112 N N . ALA A 1 263 ? 12.219 -48.719 -14.016 1 94.25 263 ALA A N 1
ATOM 2113 C CA . ALA A 1 263 ? 12.32 -49.406 -15.312 1 94.25 263 ALA A CA 1
ATOM 2114 C C . ALA A 1 263 ? 13.781 -49.5 -15.758 1 94.25 263 ALA A C 1
ATOM 2116 O O . ALA A 1 263 ? 14.211 -50.562 -16.234 1 94.25 263 ALA A O 1
ATOM 2117 N N . MET A 1 264 ? 14.547 -48.531 -15.539 1 95.06 264 MET A N 1
ATOM 2118 C CA . MET A 1 264 ? 15.953 -48.5 -15.93 1 95.06 264 MET A CA 1
ATOM 2119 C C . MET A 1 264 ? 16.766 -49.5 -15.086 1 95.06 264 MET A C 1
ATOM 2121 O O . MET A 1 264 ? 17.688 -50.125 -15.594 1 95.06 264 MET A O 1
ATOM 2125 N N . SER A 1 265 ? 16.469 -49.5 -13.836 1 95.5 265 SER A N 1
ATOM 2126 C CA . SER A 1 265 ? 17.141 -50.469 -12.961 1 95.5 265 SER A CA 1
ATOM 2127 C C . SER A 1 265 ? 16.875 -51.906 -13.398 1 95.5 265 SER A C 1
ATOM 2129 O O . SER A 1 265 ? 17.797 -52.719 -13.422 1 95.5 265 SER A O 1
ATOM 2131 N N . LYS A 1 266 ? 15.641 -52.188 -13.75 1 93.62 266 LYS A N 1
ATOM 2132 C CA . LYS A 1 266 ? 15.273 -53.5 -14.234 1 93.62 266 LYS A CA 1
ATOM 2133 C C . LYS A 1 266 ? 16 -53.844 -15.539 1 93.62 266 LYS A C 1
ATOM 2135 O O . LYS A 1 266 ? 16.406 -55 -15.758 1 93.62 266 LYS A O 1
ATOM 2140 N N . LEU A 1 267 ? 16.109 -52.844 -16.359 1 93.56 267 LEU A N 1
ATOM 2141 C CA . LEU A 1 267 ? 16.812 -53.031 -17.609 1 93.56 267 LEU A CA 1
ATOM 2142 C C . LEU A 1 267 ? 18.266 -53.406 -17.359 1 93.56 267 LEU A C 1
ATOM 2144 O O . LEU A 1 267 ? 18.781 -54.375 -17.969 1 93.56 267 LEU A O 1
ATOM 2148 N N . ARG A 1 268 ? 18.891 -52.719 -16.5 1 93.31 268 ARG A N 1
ATOM 2149 C CA . ARG A 1 268 ? 20.297 -53 -16.188 1 93.31 268 ARG A CA 1
ATOM 2150 C C . ARG A 1 268 ? 20.453 -54.406 -15.586 1 93.31 268 ARG A C 1
ATOM 2152 O O . ARG A 1 268 ? 21.406 -55.094 -15.898 1 93.31 268 ARG A O 1
ATOM 2159 N N . GLU A 1 269 ? 19.578 -54.656 -14.734 1 93.75 269 GLU A N 1
ATOM 2160 C CA . GLU A 1 269 ? 19.609 -55.969 -14.102 1 93.75 269 GLU A CA 1
ATOM 2161 C C . GLU A 1 269 ? 19.438 -57.094 -15.141 1 93.75 269 GLU A C 1
ATOM 2163 O O . GLU A 1 269 ? 20.156 -58.094 -15.109 1 93.75 269 GLU A O 1
ATOM 2168 N N . ASN A 1 270 ? 18.562 -56.938 -16.047 1 92.56 270 ASN A N 1
ATOM 2169 C CA . ASN A 1 270 ? 18.297 -57.938 -17.062 1 92.56 270 ASN A CA 1
ATOM 2170 C C . ASN A 1 270 ? 19.453 -58.062 -18.047 1 92.56 270 ASN A C 1
ATOM 2172 O O . ASN A 1 270 ? 19.719 -59.125 -18.578 1 92.56 270 ASN A O 1
ATOM 2176 N N . GLU A 1 271 ? 20.031 -56.938 -18.312 1 89.94 271 GLU A N 1
ATOM 2177 C CA . GLU A 1 271 ? 21.203 -56.969 -19.156 1 89.94 271 GLU A CA 1
ATOM 2178 C C . GLU A 1 271 ? 22.344 -57.719 -18.516 1 89.94 271 GLU A C 1
ATOM 2180 O O . GLU A 1 271 ? 23.047 -58.5 -19.172 1 89.94 271 GLU A O 1
ATOM 2185 N N . ARG A 1 272 ? 22.453 -57.469 -17.266 1 92.19 272 ARG A N 1
ATOM 2186 C CA . ARG A 1 272 ? 23.469 -58.219 -16.516 1 92.19 272 ARG A CA 1
ATOM 2187 C C . ARG A 1 272 ? 23.172 -59.719 -16.531 1 92.19 272 ARG A C 1
ATOM 2189 O O . ARG A 1 272 ? 24.062 -60.531 -16.781 1 92.19 272 ARG A O 1
ATOM 2196 N N . LEU A 1 273 ? 22 -60.094 -16.344 1 93.56 273 LEU A N 1
ATOM 2197 C CA . LEU A 1 273 ? 21.578 -61.5 -16.312 1 93.56 273 LEU A CA 1
ATOM 2198 C C . LEU A 1 273 ? 21.734 -62.125 -17.688 1 93.56 273 LEU A C 1
ATOM 2200 O O . LEU A 1 273 ? 22.078 -63.312 -17.797 1 93.56 273 LEU A O 1
ATOM 2204 N N . SER A 1 274 ? 21.438 -61.375 -18.688 1 92.75 274 SER A N 1
ATOM 2205 C CA . SER A 1 274 ? 21.609 -61.875 -20.062 1 92.75 274 SER A CA 1
ATOM 2206 C C . SER A 1 274 ? 23.078 -62.156 -20.359 1 92.75 274 SER A C 1
ATOM 2208 O O . SER A 1 274 ? 23.391 -63.156 -21.016 1 92.75 274 SER A O 1
ATOM 2210 N N . MET A 1 275 ? 23.969 -61.281 -19.891 1 90.75 275 MET A N 1
ATOM 2211 C CA . MET A 1 275 ? 25.391 -61.469 -20.078 1 90.75 275 MET A CA 1
ATOM 2212 C C . MET A 1 275 ? 25.891 -62.719 -19.344 1 90.75 275 MET A C 1
ATOM 2214 O O . MET A 1 275 ? 26.812 -63.375 -19.797 1 90.75 275 MET A O 1
ATOM 2218 N N . GLU A 1 276 ? 25.188 -63.062 -18.266 1 92.94 276 GLU A N 1
ATOM 2219 C CA . GLU A 1 276 ? 25.547 -64.25 -17.469 1 92.94 276 GLU A CA 1
ATOM 2220 C C . GLU A 1 276 ? 24.859 -65.5 -18.016 1 92.94 276 GLU A C 1
ATOM 2222 O O . GLU A 1 276 ? 25.094 -66.625 -17.5 1 92.94 276 GLU A O 1
ATOM 2227 N N . GLY A 1 277 ? 24.062 -65.438 -19.031 1 90.25 277 GLY A N 1
ATOM 2228 C CA . GLY A 1 277 ? 23.391 -66.562 -19.672 1 90.25 277 GLY A CA 1
ATOM 2229 C C . GLY A 1 277 ? 22.156 -67.062 -18.922 1 90.25 277 GLY A C 1
ATOM 2230 O O . GLY A 1 277 ? 21.656 -68.125 -19.172 1 90.25 277 GLY A O 1
ATOM 2231 N N . LYS A 1 278 ? 21.641 -66.25 -18.109 1 94.81 278 LYS A N 1
ATOM 2232 C CA . LYS A 1 278 ? 20.5 -66.625 -17.281 1 94.81 278 LYS A CA 1
ATOM 2233 C C . LYS A 1 278 ? 19.188 -66.188 -17.938 1 94.81 278 LYS A C 1
ATOM 2235 O O . LYS A 1 278 ? 18.125 -66.75 -17.578 1 94.81 278 LYS A O 1
ATOM 2240 N N . VAL A 1 279 ? 19.234 -65.25 -18.781 1 90.88 279 VAL A N 1
ATOM 2241 C CA . VAL A 1 279 ? 18.062 -64.75 -19.531 1 90.88 279 VAL A CA 1
ATOM 2242 C C . VAL A 1 279 ? 18.359 -64.812 -21.031 1 90.88 279 VAL A C 1
ATOM 2244 O O . VAL A 1 279 ? 19.469 -64.5 -21.484 1 90.88 279 VAL A O 1
ATOM 2247 N N . SER A 1 280 ? 17.391 -65.312 -21.75 1 93 280 SER A N 1
ATOM 2248 C CA . SER A 1 280 ? 17.578 -65.438 -23.188 1 93 280 SER A CA 1
ATOM 2249 C C . SER A 1 280 ? 17.672 -64.062 -23.844 1 93 280 SER A C 1
ATOM 2251 O O . SER A 1 280 ? 17.172 -63.094 -23.312 1 93 280 SER A O 1
ATOM 2253 N N . THR A 1 281 ? 18.359 -64.125 -24.953 1 88.25 281 THR A N 1
ATOM 2254 C CA . THR A 1 281 ? 18.516 -62.875 -25.703 1 88.25 281 THR A CA 1
ATOM 2255 C C . THR A 1 281 ? 17.141 -62.344 -26.141 1 88.25 281 THR A C 1
ATOM 2257 O O . THR A 1 281 ? 16.922 -61.125 -26.156 1 88.25 281 THR A O 1
ATOM 2260 N N . ALA A 1 282 ? 16.312 -63.219 -26.453 1 91 282 ALA A N 1
ATOM 2261 C CA . ALA A 1 282 ? 14.977 -62.844 -26.891 1 91 282 ALA A CA 1
ATOM 2262 C C . ALA A 1 282 ? 14.211 -62.188 -25.75 1 91 282 ALA A C 1
ATOM 2264 O O . ALA A 1 282 ? 13.5 -61.188 -25.953 1 91 282 ALA A O 1
ATOM 2265 N N . GLU A 1 283 ? 14.383 -62.719 -24.609 1 90.81 283 GLU A N 1
ATOM 2266 C CA . GLU A 1 283 ? 13.727 -62.156 -23.438 1 90.81 283 GLU A CA 1
ATOM 2267 C C . GLU A 1 283 ? 14.328 -60.781 -23.062 1 90.81 283 GLU A C 1
ATOM 2269 O O . GLU A 1 283 ? 13.609 -59.875 -22.688 1 90.81 283 GLU A O 1
ATOM 2274 N N . ALA A 1 284 ? 15.539 -60.688 -23.156 1 90.31 284 ALA A N 1
ATOM 2275 C CA . ALA A 1 284 ? 16.234 -59.438 -22.875 1 90.31 284 ALA A CA 1
ATOM 2276 C C . ALA A 1 284 ? 15.781 -58.312 -23.828 1 90.31 284 ALA A C 1
ATOM 2278 O O . ALA A 1 284 ? 15.633 -57.156 -23.438 1 90.31 284 ALA A O 1
ATOM 2279 N N . ASP A 1 285 ? 15.594 -58.719 -25 1 88.75 285 ASP A N 1
ATOM 2280 C CA . ASP A 1 285 ? 15.164 -57.781 -26.016 1 88.75 285 ASP A CA 1
ATOM 2281 C C . ASP A 1 285 ? 13.734 -57.312 -25.75 1 88.75 285 ASP A C 1
ATOM 2283 O O . ASP A 1 285 ? 13.398 -56.156 -26 1 88.75 285 ASP A O 1
ATOM 2287 N N . ARG A 1 286 ? 12.961 -58.188 -25.281 1 88.56 286 ARG A N 1
ATOM 2288 C CA . ARG A 1 286 ? 11.586 -57.812 -24.938 1 88.56 286 ARG A CA 1
ATOM 2289 C C . ARG A 1 286 ? 11.539 -56.812 -23.797 1 88.56 286 ARG A C 1
ATOM 2291 O O . ARG A 1 286 ? 10.766 -55.844 -23.844 1 88.56 286 ARG A O 1
ATOM 2298 N N . ILE A 1 287 ? 12.32 -57.062 -22.844 1 90.31 287 ILE A N 1
ATOM 2299 C CA . ILE A 1 287 ? 12.383 -56.156 -21.703 1 90.31 287 ILE A CA 1
ATOM 2300 C C . ILE A 1 287 ? 12.914 -54.781 -22.156 1 90.31 287 ILE A C 1
ATOM 2302 O O . ILE A 1 287 ? 12.406 -53.75 -21.719 1 90.31 287 ILE A O 1
ATOM 2306 N N . ARG A 1 288 ? 13.891 -54.781 -22.953 1 90.38 288 ARG A N 1
ATOM 2307 C CA . ARG A 1 288 ? 14.453 -53.531 -23.469 1 90.38 288 ARG A CA 1
ATOM 2308 C C . ARG A 1 288 ? 13.391 -52.719 -24.219 1 90.38 288 ARG A C 1
ATOM 2310 O O . ARG A 1 288 ? 13.312 -51.5 -24.062 1 90.38 288 ARG A O 1
ATOM 2317 N N . THR A 1 289 ? 12.617 -53.438 -24.984 1 88.69 289 THR A N 1
ATOM 2318 C CA . THR A 1 289 ? 11.57 -52.781 -25.766 1 88.69 289 THR A CA 1
ATOM 2319 C C . THR A 1 289 ? 10.531 -52.125 -24.828 1 88.69 289 THR A C 1
ATOM 2321 O O . THR A 1 289 ? 10.047 -51.031 -25.094 1 88.69 289 THR A O 1
ATOM 2324 N N . ARG A 1 290 ? 10.242 -52.812 -23.781 1 88.62 290 ARG A N 1
ATOM 2325 C CA . ARG A 1 290 ? 9.273 -52.312 -22.812 1 88.62 290 ARG A CA 1
ATOM 2326 C C . ARG A 1 290 ? 9.82 -51.062 -22.094 1 88.62 290 ARG A C 1
ATOM 2328 O O . ARG A 1 290 ? 9.086 -50.094 -21.875 1 88.62 290 ARG A O 1
ATOM 2335 N N . VAL A 1 291 ? 11.031 -51.156 -21.75 1 91.81 291 VAL A N 1
ATOM 2336 C CA . VAL A 1 291 ? 11.656 -50.031 -21.047 1 91.81 291 VAL A CA 1
ATOM 2337 C C . VAL A 1 291 ? 11.742 -48.844 -21.984 1 91.81 291 VAL A C 1
ATOM 2339 O O . VAL A 1 291 ? 11.562 -47.688 -21.547 1 91.81 291 VAL A O 1
ATOM 2342 N N . ASP A 1 292 ? 12.023 -49.094 -23.203 1 92.12 292 ASP A N 1
ATOM 2343 C CA . ASP A 1 292 ? 12.055 -48 -24.188 1 92.12 292 ASP A CA 1
ATOM 2344 C C . ASP A 1 292 ? 10.695 -47.312 -24.297 1 92.12 292 ASP A C 1
ATOM 2346 O O . ASP A 1 292 ? 10.617 -46.094 -24.438 1 92.12 292 ASP A O 1
ATOM 2350 N N . SER A 1 293 ? 9.688 -48.125 -24.281 1 91.12 293 SER A N 1
ATOM 2351 C CA . SER A 1 293 ? 8.344 -47.562 -24.328 1 91.12 293 SER A CA 1
ATOM 2352 C C . SER A 1 293 ? 8.086 -46.625 -23.141 1 91.12 293 SER A C 1
ATOM 2354 O O . SER A 1 293 ? 7.484 -45.562 -23.312 1 91.12 293 SER A O 1
ATOM 2356 N N . ILE A 1 294 ? 8.523 -47 -22 1 93.38 294 ILE A N 1
ATOM 2357 C CA . ILE A 1 294 ? 8.391 -46.156 -20.797 1 93.38 294 ILE A CA 1
ATOM 2358 C C . ILE A 1 294 ? 9.195 -44.875 -20.953 1 93.38 294 ILE A C 1
ATOM 2360 O O . ILE A 1 294 ? 8.703 -43.781 -20.672 1 93.38 294 ILE A O 1
ATOM 2364 N N . SER A 1 295 ? 10.375 -45.031 -21.406 1 95.12 295 SER A N 1
ATOM 2365 C CA . SER A 1 295 ? 11.258 -43.906 -21.594 1 95.12 295 SER A CA 1
ATOM 2366 C C . SER A 1 295 ? 10.664 -42.875 -22.562 1 95.12 295 SER A C 1
ATOM 2368 O O . SER A 1 295 ? 10.672 -41.688 -22.312 1 95.12 295 SER A O 1
ATOM 2370 N N . TYR A 1 296 ? 10.172 -43.406 -23.688 1 94.44 296 TYR A N 1
ATOM 2371 C CA . TYR A 1 296 ? 9.555 -42.531 -24.672 1 94.44 296 TYR A CA 1
ATOM 2372 C C . TYR A 1 296 ? 8.367 -41.781 -24.062 1 94.44 296 TYR A C 1
ATOM 2374 O O . TYR A 1 296 ? 8.203 -40.594 -24.297 1 94.44 296 TYR A O 1
ATOM 2382 N N . ALA A 1 297 ? 7.586 -42.469 -23.312 1 93.5 297 ALA A N 1
ATOM 2383 C CA . ALA A 1 297 ? 6.402 -41.875 -22.703 1 93.5 297 ALA A CA 1
ATOM 2384 C C . ALA A 1 297 ? 6.793 -40.781 -21.703 1 93.5 297 ALA A C 1
ATOM 2386 O O . ALA A 1 297 ? 6.215 -39.688 -21.688 1 93.5 297 ALA A O 1
ATOM 2387 N N . VAL A 1 298 ? 7.75 -41.062 -20.922 1 95.69 298 VAL A N 1
ATOM 2388 C CA . VAL A 1 298 ? 8.188 -40.156 -19.891 1 95.69 298 VAL A CA 1
ATOM 2389 C C . VAL A 1 298 ? 8.805 -38.906 -20.531 1 95.69 298 VAL A C 1
ATOM 2391 O O . VAL A 1 298 ? 8.523 -37.781 -20.125 1 95.69 298 VAL A O 1
ATOM 2394 N N . LEU A 1 299 ? 9.609 -39.156 -21.5 1 95.56 299 LEU A N 1
ATOM 2395 C CA . LEU A 1 299 ? 10.258 -38.031 -22.172 1 95.56 299 LEU A CA 1
ATOM 2396 C C . LEU A 1 299 ? 9.227 -37.125 -22.875 1 95.56 299 LEU A C 1
ATOM 2398 O O . LEU A 1 299 ? 9.359 -35.906 -22.875 1 95.56 299 LEU A O 1
ATOM 2402 N N . ALA A 1 300 ? 8.242 -37.812 -23.469 1 94.88 300 ALA A N 1
ATOM 2403 C CA . ALA A 1 300 ? 7.156 -37.031 -24.078 1 94.88 300 ALA A CA 1
ATOM 2404 C C . ALA A 1 300 ? 6.434 -36.188 -23.031 1 94.88 300 ALA A C 1
ATOM 2406 O O . ALA A 1 300 ? 6.117 -35.031 -23.297 1 94.88 300 ALA A O 1
ATOM 2407 N N . GLU A 1 301 ? 6.211 -36.719 -21.906 1 95.81 301 GLU A N 1
ATOM 2408 C CA . GLU A 1 301 ? 5.547 -36 -20.828 1 95.81 301 GLU A CA 1
ATOM 2409 C C . GLU A 1 301 ? 6.406 -34.844 -20.312 1 95.81 301 GLU A C 1
ATOM 2411 O O . GLU A 1 301 ? 5.898 -33.75 -20.062 1 95.81 301 GLU A O 1
ATOM 2416 N N . ILE A 1 302 ? 7.645 -35.094 -20.203 1 95.31 302 ILE A N 1
ATOM 2417 C CA . ILE A 1 302 ? 8.57 -34.062 -19.766 1 95.31 302 ILE A CA 1
ATOM 2418 C C . ILE A 1 302 ? 8.523 -32.875 -20.734 1 95.31 302 ILE A C 1
ATOM 2420 O O . ILE A 1 302 ? 8.438 -31.719 -20.297 1 95.31 302 ILE A O 1
ATOM 2424 N N . GLU A 1 303 ? 8.57 -33.188 -21.984 1 93.75 303 GLU A N 1
ATOM 2425 C CA . GLU A 1 303 ? 8.508 -32.125 -22.984 1 93.75 303 GLU A CA 1
ATOM 2426 C C . GLU A 1 303 ? 7.199 -31.359 -22.891 1 93.75 303 GLU A C 1
ATOM 2428 O O . GLU A 1 303 ? 7.195 -30.125 -22.984 1 93.75 303 GLU A O 1
ATOM 2433 N N . PHE A 1 304 ? 6.148 -32.062 -22.703 1 95.31 304 PHE A N 1
ATOM 2434 C CA . PHE A 1 304 ? 4.844 -31.422 -22.562 1 95.31 304 PHE A CA 1
ATOM 2435 C C . PHE A 1 304 ? 4.812 -30.516 -21.344 1 95.31 304 PHE A C 1
ATOM 2437 O O . PHE A 1 304 ? 4.367 -29.359 -21.422 1 95.31 304 PHE A O 1
ATOM 2444 N N . GLN A 1 305 ? 5.289 -31 -20.234 1 94.25 305 GLN A N 1
ATOM 2445 C CA . GLN A 1 305 ? 5.258 -30.234 -18.984 1 94.25 305 GLN A CA 1
ATOM 2446 C C . GLN A 1 305 ? 6.133 -29 -19.062 1 94.25 305 GLN A C 1
ATOM 2448 O O . GLN A 1 305 ? 5.801 -27.953 -18.484 1 94.25 305 GLN A O 1
ATOM 2453 N N . HIS A 1 306 ? 7.25 -29.078 -19.766 1 92.25 306 HIS A N 1
ATOM 2454 C CA . HIS A 1 306 ? 8.102 -27.906 -19.969 1 92.25 306 HIS A CA 1
ATOM 2455 C C . HIS A 1 306 ? 7.355 -26.812 -20.719 1 92.25 306 HIS A C 1
ATOM 2457 O O . HIS A 1 306 ? 7.383 -25.656 -20.328 1 92.25 306 HIS A O 1
ATOM 2463 N N . ARG A 1 307 ? 6.68 -27.219 -21.703 1 91.44 307 ARG A N 1
ATOM 2464 C CA . ARG A 1 307 ? 5.945 -26.266 -22.516 1 91.44 307 ARG A CA 1
ATOM 2465 C C . ARG A 1 307 ? 4.77 -25.672 -21.75 1 91.44 307 ARG A C 1
ATOM 2467 O O . ARG A 1 307 ? 4.551 -24.453 -21.781 1 91.44 307 ARG A O 1
ATOM 2474 N N . GLU A 1 308 ? 4.047 -26.484 -21.109 1 93.5 308 GLU A N 1
ATOM 2475 C CA . GLU A 1 308 ? 2.865 -26.062 -20.359 1 93.5 308 GLU A CA 1
ATOM 2476 C C . GLU A 1 308 ? 3.244 -25.125 -19.219 1 93.5 308 GLU A C 1
ATOM 2478 O O . GLU A 1 308 ? 2.506 -24.188 -18.906 1 93.5 308 GLU A O 1
ATOM 2483 N N . ARG A 1 309 ? 4.344 -25.422 -18.594 1 93.56 309 ARG A N 1
ATOM 2484 C CA . ARG A 1 309 ? 4.793 -24.609 -17.469 1 93.56 309 ARG A CA 1
ATOM 2485 C C . ARG A 1 309 ? 4.996 -23.156 -17.891 1 93.56 309 ARG A C 1
ATOM 2487 O O . ARG A 1 309 ? 4.496 -22.234 -17.234 1 93.56 309 ARG A O 1
ATOM 2494 N N . GLY A 1 310 ? 5.754 -22.984 -18.953 1 92.56 310 GLY A N 1
ATOM 2495 C CA . GLY A 1 310 ? 5.984 -21.641 -19.453 1 92.56 310 GLY A CA 1
ATOM 2496 C C . GLY A 1 310 ? 4.703 -20.875 -19.75 1 92.56 310 GLY A C 1
ATOM 2497 O O . GLY A 1 310 ? 4.555 -19.719 -19.375 1 92.56 310 GLY A O 1
ATOM 2498 N N . GLU A 1 311 ? 3.779 -21.547 -20.391 1 93.38 311 GLU A N 1
ATOM 2499 C CA . GLU A 1 311 ? 2.516 -20.922 -20.781 1 93.38 311 GLU A CA 1
ATOM 2500 C C . GLU A 1 311 ? 1.664 -20.594 -19.547 1 93.38 311 GLU A C 1
ATOM 2502 O O . GLU A 1 311 ? 1.038 -19.531 -19.484 1 93.38 311 GLU A O 1
ATOM 2507 N N . ASP A 1 312 ? 1.677 -21.422 -18.625 1 94.38 312 ASP A N 1
ATOM 2508 C CA . ASP A 1 312 ? 0.881 -21.234 -17.422 1 94.38 312 ASP A CA 1
ATOM 2509 C C . ASP A 1 312 ? 1.37 -20.031 -16.625 1 94.38 312 ASP A C 1
ATOM 2511 O O . ASP A 1 312 ? 0.572 -19.188 -16.219 1 94.38 312 ASP A O 1
ATOM 2515 N N . PHE A 1 313 ? 2.627 -19.969 -16.391 1 95.69 313 PHE A N 1
ATOM 2516 C CA . PHE A 1 313 ? 3.17 -18.906 -15.562 1 95.69 313 PHE A CA 1
ATOM 2517 C C . PHE A 1 313 ? 3.117 -17.578 -16.297 1 95.69 313 PHE A C 1
ATOM 2519 O O . PHE A 1 313 ? 2.943 -16.516 -15.68 1 95.69 313 PHE A O 1
ATOM 2526 N N . LYS A 1 314 ? 3.279 -17.688 -17.594 1 95.56 314 LYS A N 1
ATOM 2527 C CA . LYS A 1 314 ? 3.096 -16.484 -18.406 1 95.56 314 LYS A CA 1
ATOM 2528 C C . LYS A 1 314 ? 1.697 -15.906 -18.219 1 95.56 314 LYS A C 1
ATOM 2530 O O . LYS A 1 314 ? 1.546 -14.727 -17.906 1 95.56 314 LYS A O 1
ATOM 2535 N N . ARG A 1 315 ? 0.719 -16.688 -18.375 1 94.81 315 ARG A N 1
ATOM 2536 C CA . ARG A 1 315 ? -0.668 -16.234 -18.281 1 94.81 315 ARG A CA 1
ATOM 2537 C C . ARG A 1 315 ? -1.007 -15.812 -16.859 1 94.81 315 ARG A C 1
ATOM 2539 O O . ARG A 1 315 ? -1.65 -14.789 -16.641 1 94.81 315 ARG A O 1
ATOM 2546 N N . MET A 1 316 ? -0.587 -16.609 -15.93 1 96 316 MET A N 1
ATOM 2547 C CA . MET A 1 316 ? -0.861 -16.359 -14.516 1 96 316 MET A CA 1
ATOM 2548 C C . MET A 1 316 ? -0.27 -15.031 -14.078 1 96 316 MET A C 1
ATOM 2550 O O . MET A 1 316 ? -0.972 -14.195 -13.5 1 96 316 MET A O 1
ATOM 2554 N N . MET A 1 317 ? 0.99 -14.781 -14.391 1 97.81 317 MET A N 1
ATOM 2555 C CA . MET A 1 317 ? 1.683 -13.562 -13.961 1 97.81 317 MET A CA 1
ATOM 2556 C C . MET A 1 317 ? 1.163 -12.344 -14.711 1 97.81 317 MET A C 1
ATOM 2558 O O . MET A 1 317 ? 1.011 -11.273 -14.133 1 97.81 317 MET A O 1
ATOM 2562 N N . ALA A 1 318 ? 0.912 -12.531 -15.992 1 98.06 318 ALA A N 1
ATOM 2563 C CA . ALA A 1 318 ? 0.363 -11.43 -16.781 1 98.06 318 ALA A CA 1
ATOM 2564 C C . ALA A 1 318 ? -0.959 -10.945 -16.188 1 98.06 318 ALA A C 1
ATOM 2566 O O . ALA A 1 318 ? -1.156 -9.742 -16 1 98.06 318 ALA A O 1
ATOM 2567 N N . THR A 1 319 ? -1.823 -11.883 -15.891 1 97.62 319 THR A N 1
ATOM 2568 C CA . THR A 1 319 ? -3.137 -11.547 -15.352 1 97.62 319 THR A CA 1
ATOM 2569 C C . THR A 1 319 ? -3.006 -10.891 -13.977 1 97.62 319 THR A C 1
ATOM 2571 O O . THR A 1 319 ? -3.646 -9.867 -13.711 1 97.62 319 THR A O 1
ATOM 2574 N N . TYR A 1 320 ? -2.18 -11.453 -13.141 1 98.25 320 TYR A N 1
ATOM 2575 C CA . TYR A 1 320 ? -1.954 -10.93 -11.805 1 98.25 320 TYR A CA 1
ATOM 2576 C C . TYR A 1 320 ? -1.435 -9.492 -11.867 1 98.25 320 TYR A C 1
ATOM 2578 O O . TYR A 1 320 ? -1.986 -8.602 -11.219 1 98.25 320 TYR A O 1
ATOM 2586 N N . LEU A 1 321 ? -0.439 -9.289 -12.633 1 98.75 321 LEU A N 1
ATOM 2587 C CA . LEU A 1 321 ? 0.215 -7.988 -12.711 1 98.75 321 LEU A CA 1
ATOM 2588 C C . LEU A 1 321 ? -0.703 -6.953 -13.352 1 98.75 321 LEU A C 1
ATOM 2590 O O . LEU A 1 321 ? -0.685 -5.781 -12.969 1 98.75 321 LEU A O 1
ATOM 2594 N N . GLU A 1 322 ? -1.45 -7.41 -14.312 1 98.44 322 GLU A N 1
ATOM 2595 C CA . GLU A 1 322 ? -2.408 -6.504 -14.938 1 98.44 322 GLU A CA 1
ATOM 2596 C C . GLU A 1 322 ? -3.447 -6.02 -13.93 1 98.44 322 GLU A C 1
ATOM 2598 O O . GLU A 1 322 ? -3.785 -4.832 -13.906 1 98.44 322 GLU A O 1
ATOM 2603 N N . LYS A 1 323 ? -3.961 -6.914 -13.18 1 98.25 323 LYS A N 1
ATOM 2604 C CA . LYS A 1 323 ? -4.953 -6.555 -12.172 1 98.25 323 LYS A CA 1
ATOM 2605 C C . LYS A 1 323 ? -4.348 -5.652 -11.102 1 98.25 323 LYS A C 1
ATOM 2607 O O . LYS A 1 323 ? -4.973 -4.68 -10.672 1 98.25 323 LYS A O 1
ATOM 2612 N N . GLN A 1 324 ? -3.121 -5.941 -10.703 1 98.44 324 GLN A N 1
ATOM 2613 C CA . GLN A 1 324 ? -2.447 -5.102 -9.719 1 98.44 324 GLN A CA 1
ATOM 2614 C C . GLN A 1 324 ? -2.176 -3.709 -10.273 1 98.44 324 GLN A C 1
ATOM 2616 O O . GLN A 1 324 ? -2.324 -2.711 -9.57 1 98.44 324 GLN A O 1
ATOM 2621 N N . ALA A 1 325 ? -1.755 -3.686 -11.523 1 98.69 325 ALA A N 1
ATOM 2622 C CA . ALA A 1 325 ? -1.525 -2.395 -12.172 1 98.69 325 ALA A CA 1
ATOM 2623 C C . ALA A 1 325 ? -2.789 -1.539 -12.148 1 98.69 325 ALA A C 1
ATOM 2625 O O . ALA A 1 325 ? -2.738 -0.352 -11.82 1 98.69 325 ALA A O 1
ATOM 2626 N N . ALA A 1 326 ? -3.904 -2.125 -12.445 1 98.56 326 ALA A N 1
ATOM 2627 C CA . ALA A 1 326 ? -5.18 -1.412 -12.461 1 98.56 326 ALA A CA 1
ATOM 2628 C C . ALA A 1 326 ? -5.555 -0.928 -11.062 1 98.56 326 ALA A C 1
ATOM 2630 O O . ALA A 1 326 ? -6.062 0.183 -10.898 1 98.56 326 ALA A O 1
ATOM 2631 N N . PHE A 1 327 ? -5.312 -1.728 -10.109 1 98.69 327 PHE A N 1
ATOM 2632 C CA . PHE A 1 327 ? -5.621 -1.406 -8.719 1 98.69 327 PHE A CA 1
ATOM 2633 C C . PHE A 1 327 ? -4.852 -0.171 -8.273 1 98.69 327 PHE A C 1
ATOM 2635 O O . PHE A 1 327 ? -5.445 0.794 -7.785 1 98.69 327 PHE A O 1
ATOM 2642 N N . TYR A 1 328 ? -3.535 -0.157 -8.461 1 98.69 328 TYR A N 1
ATOM 2643 C CA . TYR A 1 328 ? -2.703 0.951 -8.008 1 98.69 328 TYR A CA 1
ATOM 2644 C C . TYR A 1 328 ? -2.945 2.197 -8.852 1 98.69 328 TYR A C 1
ATOM 2646 O O . TYR A 1 328 ? -2.938 3.316 -8.336 1 98.69 328 TYR A O 1
ATOM 2654 N N . ASP A 1 329 ? -3.102 1.953 -10.125 1 98.5 329 ASP A N 1
ATOM 2655 C CA . ASP A 1 329 ? -3.461 3.074 -10.984 1 98.5 329 ASP A CA 1
ATOM 2656 C C . ASP A 1 329 ? -4.754 3.738 -10.516 1 98.5 329 ASP A C 1
ATOM 2658 O O . ASP A 1 329 ? -4.863 4.965 -10.516 1 98.5 329 ASP A O 1
ATOM 2662 N N . GLY A 1 330 ? -5.707 2.898 -10.156 1 98.62 330 GLY A N 1
ATOM 2663 C CA . GLY A 1 330 ? -6.961 3.412 -9.641 1 98.62 330 GLY A CA 1
ATOM 2664 C C . GLY A 1 330 ? -6.789 4.258 -8.391 1 98.62 330 GLY A C 1
ATOM 2665 O O . GLY A 1 330 ? -7.414 5.316 -8.258 1 98.62 330 GLY A O 1
ATOM 2666 N N . ILE A 1 331 ? -5.961 3.822 -7.48 1 98.75 331 ILE A N 1
ATOM 2667 C CA . ILE A 1 331 ? -5.672 4.59 -6.273 1 98.75 331 ILE A CA 1
ATOM 2668 C C . ILE A 1 331 ? -5.055 5.934 -6.652 1 98.75 331 ILE A C 1
ATOM 2670 O O . ILE A 1 331 ? -5.48 6.98 -6.16 1 98.75 331 ILE A O 1
ATOM 2674 N N . GLY A 1 332 ? -4.027 5.895 -7.559 1 98.75 332 GLY A N 1
ATOM 2675 C CA . GLY A 1 332 ? -3.385 7.121 -8.008 1 98.75 332 GLY A CA 1
ATOM 2676 C C . GLY A 1 332 ? -4.359 8.133 -8.578 1 98.75 332 GLY A C 1
ATOM 2677 O O . GLY A 1 332 ? -4.273 9.32 -8.266 1 98.75 332 GLY A O 1
ATOM 2678 N N . LYS A 1 333 ? -5.281 7.684 -9.344 1 98.75 333 LYS A N 1
ATOM 2679 C CA . LYS A 1 333 ? -6.262 8.562 -9.984 1 98.75 333 LYS A CA 1
ATOM 2680 C C . LYS A 1 333 ? -7.188 9.188 -8.953 1 98.75 333 LYS A C 1
ATOM 2682 O O . LYS A 1 333 ? -7.512 10.375 -9.039 1 98.75 333 LYS A O 1
ATOM 2687 N N . GLN A 1 334 ? -7.645 8.367 -8.023 1 98.81 334 GLN A N 1
ATOM 2688 C CA . GLN A 1 334 ? -8.523 8.875 -6.977 1 98.81 334 GLN A CA 1
ATOM 2689 C C . GLN A 1 334 ? -7.824 9.945 -6.137 1 98.81 334 GLN A C 1
ATOM 2691 O O . GLN A 1 334 ? -8.414 10.977 -5.824 1 98.81 334 GLN A O 1
ATOM 2696 N N . LEU A 1 335 ? -6.582 9.719 -5.805 1 98.81 335 LEU A N 1
ATOM 2697 C CA . LEU A 1 335 ? -5.82 10.672 -4.996 1 98.81 335 LEU A CA 1
ATOM 2698 C C . LEU A 1 335 ? -5.535 11.945 -5.781 1 98.81 335 LEU A C 1
ATOM 2700 O O . LEU A 1 335 ? -5.555 13.047 -5.219 1 98.81 335 LEU A O 1
ATOM 2704 N N . ALA A 1 336 ? -5.262 11.82 -7.062 1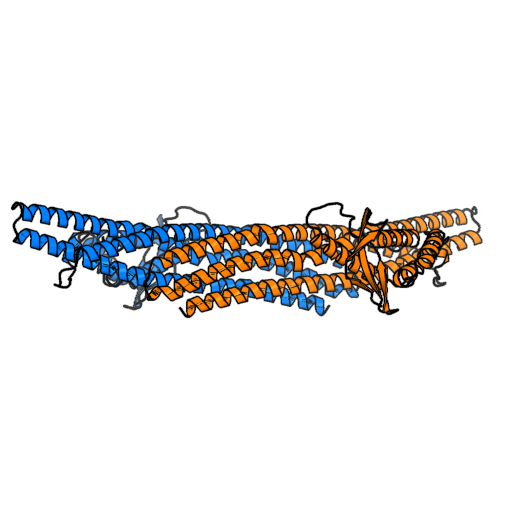 98.75 336 ALA A N 1
ATOM 2705 C CA . ALA A 1 336 ? -5.051 12.984 -7.914 1 98.75 336 ALA A CA 1
ATOM 2706 C C . ALA A 1 336 ? -6.301 13.859 -7.977 1 98.75 336 ALA A C 1
ATOM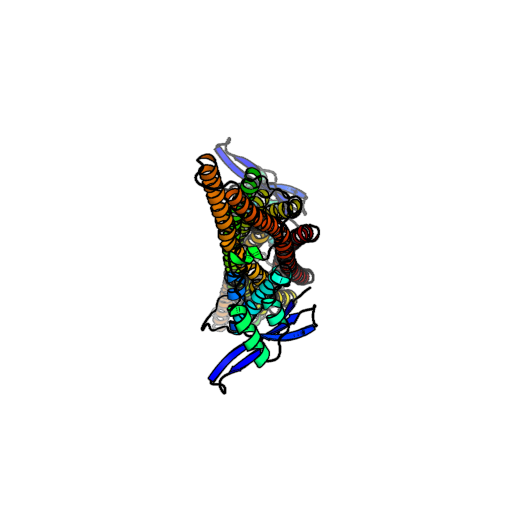 2708 O O . ALA A 1 336 ? -6.211 15.086 -7.957 1 98.75 336 ALA A O 1
ATOM 2709 N N . ALA A 1 337 ? -7.445 13.188 -8.094 1 98.69 337 ALA A N 1
ATOM 2710 C CA . ALA A 1 337 ? -8.711 13.914 -8.117 1 98.69 337 ALA A CA 1
ATOM 2711 C C . ALA A 1 337 ? -8.922 14.688 -6.812 1 98.69 337 ALA A C 1
ATOM 2713 O O . ALA A 1 337 ? -9.406 15.82 -6.824 1 98.69 337 ALA A O 1
ATOM 2714 N N . LEU A 1 338 ? -8.562 14.07 -5.719 1 98.62 338 LEU A N 1
ATOM 2715 C CA . LEU A 1 338 ? -8.672 14.742 -4.426 1 98.62 338 LEU A CA 1
ATOM 2716 C C . LEU A 1 338 ? -7.742 15.945 -4.355 1 98.62 338 LEU A C 1
ATOM 2718 O O . LEU A 1 338 ? -8.125 17 -3.842 1 98.62 338 LEU A O 1
ATOM 2722 N N . ALA A 1 339 ? -6.457 15.758 -4.832 1 98.5 339 ALA A N 1
ATOM 2723 C CA . ALA A 1 339 ? -5.512 16.859 -4.855 1 98.5 339 ALA A CA 1
ATOM 2724 C C . ALA A 1 339 ? -6.086 18.062 -5.609 1 98.5 339 ALA A C 1
ATOM 2726 O O . ALA A 1 339 ? -5.922 19.203 -5.184 1 98.5 339 ALA A O 1
ATOM 2727 N N . ALA A 1 340 ? -6.801 17.859 -6.664 1 97.94 340 ALA A N 1
ATOM 2728 C CA . ALA A 1 340 ? -7.391 18.906 -7.496 1 97.94 340 ALA A CA 1
ATOM 2729 C C . ALA A 1 340 ? -8.484 19.656 -6.738 1 97.94 340 ALA A C 1
ATOM 2731 O O . ALA A 1 340 ? -8.664 20.875 -6.93 1 97.94 340 ALA A O 1
ATOM 2732 N N . LEU A 1 341 ? -9.211 18.953 -5.867 1 96.69 341 LEU A N 1
ATOM 2733 C CA . LEU A 1 341 ? -10.25 19.609 -5.074 1 96.69 341 LEU A CA 1
ATOM 2734 C C . LEU A 1 341 ? -9.648 20.688 -4.18 1 96.69 341 LEU A C 1
ATOM 2736 O O . LEU A 1 341 ? -10.242 21.75 -3.994 1 96.69 341 LEU A O 1
ATOM 2740 N N . PHE A 1 342 ? -8.484 20.406 -3.641 1 96.94 342 PHE A N 1
ATOM 2741 C CA . PHE A 1 342 ? -7.836 21.375 -2.76 1 96.94 342 PHE A CA 1
ATOM 2742 C C . PHE A 1 342 ? -7.203 22.5 -3.564 1 96.94 342 PHE A C 1
ATOM 2744 O O . PHE A 1 342 ? -7.223 23.656 -3.141 1 96.94 342 PHE A O 1
ATOM 2751 N N . LYS A 1 343 ? -6.66 22.219 -4.734 1 93.25 343 LYS A N 1
ATOM 2752 C CA . LYS A 1 343 ? -6.023 23.234 -5.562 1 93.25 343 LYS A CA 1
ATOM 2753 C C . LYS A 1 343 ? -7.047 24.25 -6.082 1 93.25 343 LYS A C 1
ATOM 2755 O O . LYS A 1 343 ? -6.723 25.406 -6.301 1 93.25 343 LYS A O 1
ATOM 2760 N N . ASN A 1 344 ? -8.266 23.781 -6.25 1 86.38 344 ASN A N 1
ATOM 2761 C CA . ASN A 1 344 ? -9.32 24.656 -6.762 1 86.38 344 ASN A CA 1
ATOM 2762 C C . ASN A 1 344 ? -10.102 25.312 -5.629 1 86.38 344 ASN A C 1
ATOM 2764 O O . ASN A 1 344 ? -11.047 26.062 -5.875 1 86.38 344 ASN A O 1
ATOM 2768 N N . ALA A 1 345 ? -9.766 24.938 -4.41 1 82 345 ALA A N 1
ATOM 2769 C CA . ALA A 1 345 ? -10.453 25.516 -3.262 1 82 345 ALA A CA 1
ATOM 2770 C C . ALA A 1 345 ? -9.922 26.906 -2.951 1 82 345 ALA A C 1
ATOM 2772 O O . ALA A 1 345 ? -8.758 27.219 -3.217 1 82 345 ALA A O 1
ATOM 2773 N N . TYR B 1 1 ? 5.551 39.656 1.44 1 93.12 1 TYR B N 1
ATOM 2774 C CA . TYR B 1 1 ? 6.855 39.219 0.97 1 93.12 1 TYR B CA 1
ATOM 2775 C C . TYR B 1 1 ? 7.168 37.812 1.47 1 93.12 1 TYR B C 1
ATOM 2777 O O . TYR B 1 1 ? 6.414 37.25 2.262 1 93.12 1 TYR B O 1
ATOM 2785 N N . THR B 1 2 ? 8.242 37.219 0.857 1 93.88 2 THR B N 1
ATOM 2786 C CA . THR B 1 2 ? 8.609 35.844 1.193 1 93.88 2 THR B CA 1
ATOM 2787 C C . THR B 1 2 ? 10.039 35.781 1.716 1 93.88 2 THR B C 1
ATOM 2789 O O . THR B 1 2 ? 10.82 36.719 1.521 1 93.88 2 THR B O 1
ATOM 2792 N N . CYS B 1 3 ? 10.195 34.75 2.5 1 96.06 3 CYS B N 1
ATOM 2793 C CA . CYS B 1 3 ? 11.531 34.469 3.023 1 96.06 3 CYS B CA 1
ATOM 2794 C C . CYS B 1 3 ? 11.914 33.031 2.803 1 96.06 3 CYS B C 1
ATOM 2796 O O . CYS B 1 3 ? 11.078 32.125 2.965 1 96.06 3 CYS B O 1
ATOM 2798 N N . THR B 1 4 ? 13.18 32.844 2.432 1 97 4 THR B N 1
ATOM 2799 C CA . THR B 1 4 ? 13.656 31.5 2.168 1 97 4 THR B CA 1
ATOM 2800 C C . THR B 1 4 ? 14.781 31.125 3.133 1 97 4 THR B C 1
ATOM 2802 O O . THR B 1 4 ? 15.727 31.891 3.322 1 97 4 THR B O 1
ATOM 2805 N N . VAL B 1 5 ? 14.586 30 3.77 1 96.94 5 VAL B N 1
ATOM 2806 C CA . VAL B 1 5 ? 15.625 29.406 4.605 1 96.94 5 VAL B CA 1
ATOM 2807 C C . VAL B 1 5 ? 16.281 28.234 3.861 1 96.94 5 VAL B C 1
ATOM 2809 O O . VAL B 1 5 ? 15.617 27.25 3.545 1 96.94 5 VAL B O 1
ATOM 2812 N N . ASP B 1 6 ? 17.547 28.359 3.646 1 94.44 6 ASP B N 1
ATOM 2813 C CA . ASP B 1 6 ? 18.188 27.344 2.83 1 94.44 6 ASP B CA 1
ATOM 2814 C C . ASP B 1 6 ? 19.672 27.234 3.152 1 94.44 6 ASP B C 1
ATOM 2816 O O . ASP B 1 6 ? 20.156 27.844 4.105 1 94.44 6 ASP B O 1
ATOM 2820 N N . LYS B 1 7 ? 20.359 26.312 2.643 1 88.25 7 LYS B N 1
ATOM 2821 C CA . LYS B 1 7 ? 21.812 26.125 2.623 1 88.25 7 LYS B CA 1
ATOM 2822 C C . LYS B 1 7 ? 22.359 25.938 4.031 1 88.25 7 LYS B C 1
ATOM 2824 O O . LYS B 1 7 ? 23.234 26.672 4.477 1 88.25 7 LYS B O 1
ATOM 2829 N N . PRO B 1 8 ? 21.891 24.875 4.641 1 91.69 8 PRO B N 1
ATOM 2830 C CA . PRO B 1 8 ? 22.516 24.609 5.938 1 91.69 8 PRO B CA 1
ATOM 2831 C C . PRO B 1 8 ? 24.016 24.328 5.824 1 91.69 8 PRO B C 1
ATOM 2833 O O . PRO B 1 8 ? 24.422 23.531 4.984 1 91.69 8 PRO B O 1
ATOM 2836 N N . LYS B 1 9 ? 24.797 25.047 6.512 1 91.56 9 LYS B N 1
ATOM 2837 C CA . LYS B 1 9 ? 26.25 24.906 6.484 1 91.56 9 LYS B CA 1
ATOM 2838 C C . LYS B 1 9 ? 26.812 24.75 7.895 1 91.56 9 LYS B C 1
ATOM 2840 O O . LYS B 1 9 ? 26.406 25.469 8.812 1 91.56 9 LYS B O 1
ATOM 2845 N N . LYS B 1 10 ? 27.641 23.828 7.969 1 88.25 10 LYS B N 1
ATOM 2846 C CA . LYS B 1 10 ? 28.328 23.656 9.25 1 88.25 10 LYS B CA 1
ATOM 2847 C C . LYS B 1 10 ? 29.359 24.75 9.477 1 88.25 10 LYS B C 1
ATOM 2849 O O . LYS B 1 10 ? 30.203 25.016 8.617 1 88.25 10 LYS B O 1
ATOM 2854 N N . GLU B 1 11 ? 29.25 25.422 10.453 1 88.94 11 GLU B N 1
ATOM 2855 C CA . GLU B 1 11 ? 30.172 26.484 10.836 1 88.94 11 GLU B CA 1
ATOM 2856 C C . GLU B 1 11 ? 30.75 26.234 12.227 1 88.94 11 GLU B C 1
ATOM 2858 O O . GLU B 1 11 ? 30.266 25.375 12.969 1 88.94 11 GLU B O 1
ATOM 2863 N N . SER B 1 12 ? 31.891 26.812 12.438 1 86.69 12 SER B N 1
ATOM 2864 C CA . SER B 1 12 ? 32.562 26.625 13.719 1 86.69 12 SER B CA 1
ATOM 2865 C C . SER B 1 12 ? 32.75 27.953 14.438 1 86.69 12 SER B C 1
ATOM 2867 O O . SER B 1 12 ? 32.812 29.016 13.797 1 86.69 12 SER B O 1
ATOM 2869 N N . LYS B 1 13 ? 32.656 27.844 15.688 1 81.25 13 LYS B N 1
ATOM 2870 C CA . LYS B 1 13 ? 32.938 29.016 16.516 1 81.25 13 LYS B CA 1
ATOM 2871 C C . LYS B 1 13 ? 33.938 28.672 17.625 1 81.25 13 LYS B C 1
ATOM 2873 O O . LYS B 1 13 ? 34.25 27.5 17.859 1 81.25 13 LYS B O 1
ATOM 2878 N N . LEU B 1 14 ? 34.5 29.734 18.203 1 82.81 14 LEU B N 1
ATOM 2879 C CA . LEU B 1 14 ? 35.5 29.578 19.25 1 82.81 14 LEU B CA 1
ATOM 2880 C C . LEU B 1 14 ? 36.719 28.797 18.734 1 82.81 14 LEU B C 1
ATOM 2882 O O . LEU B 1 14 ? 37.125 27.812 19.359 1 82.81 14 LEU B O 1
ATOM 2886 N N . LYS B 1 15 ? 37.219 29.094 17.812 1 84.06 15 LYS B N 1
ATOM 2887 C CA . LYS B 1 15 ? 38.438 28.547 17.188 1 84.06 15 LYS B CA 1
ATOM 2888 C C . LYS B 1 15 ? 38.281 27.062 16.906 1 84.06 15 LYS B C 1
ATOM 2890 O O . LYS B 1 15 ? 39.156 26.266 17.25 1 84.06 15 LYS B O 1
ATOM 2895 N N . GLY B 1 16 ? 37.031 26.766 16.516 1 78.19 16 GLY B N 1
ATOM 2896 C CA . GLY B 1 16 ? 36.844 25.391 16.078 1 78.19 16 GLY B CA 1
ATOM 2897 C C . GLY B 1 16 ? 36.375 24.469 17.203 1 78.19 16 GLY B C 1
ATOM 2898 O O . GLY B 1 16 ? 36.094 23.297 16.969 1 78.19 16 GLY B O 1
ATOM 2899 N N . LEU B 1 17 ? 36.219 24.969 18.406 1 81.31 17 LEU B N 1
ATOM 2900 C CA . LEU B 1 17 ? 35.844 24.125 19.562 1 81.31 17 LEU B CA 1
ATOM 2901 C C . LEU B 1 17 ? 34.375 23.734 19.5 1 81.31 17 LEU B C 1
ATOM 2903 O O . LEU B 1 17 ? 34 22.688 20.016 1 81.31 17 LEU B O 1
ATOM 2907 N N . LYS B 1 18 ? 33.531 24.578 18.922 1 86 18 LYS B N 1
ATOM 2908 C CA . LYS B 1 18 ? 32.125 24.281 18.812 1 86 18 LYS B CA 1
ATOM 2909 C C . LYS B 1 18 ? 31.641 24.438 17.359 1 86 18 LYS B C 1
ATOM 2911 O O . LYS B 1 18 ? 32.094 25.344 16.656 1 86 18 LYS B O 1
ATOM 2916 N N . SER B 1 19 ? 30.906 23.516 16.984 1 87.5 19 SER B N 1
ATOM 2917 C CA . SER B 1 19 ? 30.359 23.578 15.641 1 87.5 19 SER B CA 1
ATOM 2918 C C . SER B 1 19 ? 28.844 23.719 15.672 1 87.5 19 SER B C 1
ATOM 2920 O O . SER B 1 19 ? 28.203 23.328 16.641 1 87.5 19 SER B O 1
ATOM 2922 N N . PHE B 1 20 ? 28.312 24.469 14.75 1 87.69 20 PHE B N 1
ATOM 2923 C CA . PHE B 1 20 ? 26.875 24.625 14.625 1 87.69 20 PHE B CA 1
ATOM 2924 C C . PHE B 1 20 ? 26.469 24.703 13.156 1 87.69 20 PHE B C 1
ATOM 2926 O O . PHE B 1 20 ? 27.312 24.828 12.273 1 87.69 20 PHE B O 1
ATOM 2933 N N . ILE B 1 21 ? 25.188 24.5 12.969 1 90.5 21 ILE B N 1
ATOM 2934 C CA . ILE B 1 21 ? 24.641 24.625 11.617 1 90.5 21 ILE B CA 1
ATOM 2935 C C . ILE B 1 21 ? 24.047 26.016 11.43 1 90.5 21 ILE B C 1
ATOM 2937 O O . ILE B 1 21 ? 23.25 26.469 12.242 1 90.5 21 ILE B O 1
ATOM 2941 N N . ALA B 1 22 ? 24.531 26.672 10.438 1 93.69 22 ALA B N 1
ATOM 2942 C CA . ALA B 1 22 ? 23.984 27.969 10.07 1 93.69 22 ALA B CA 1
ATOM 2943 C C . ALA B 1 22 ? 23.125 27.859 8.812 1 93.69 22 ALA B C 1
ATOM 2945 O O . ALA B 1 22 ? 23.438 27.094 7.902 1 93.69 22 ALA B O 1
ATOM 2946 N N . TYR B 1 23 ? 22.078 28.656 8.82 1 95.62 23 TYR B N 1
ATOM 2947 C CA . TYR B 1 23 ? 21.188 28.703 7.676 1 95.62 23 TYR B CA 1
ATOM 2948 C C . TYR B 1 23 ? 21.25 30.047 6.973 1 95.62 23 TYR B C 1
ATOM 2950 O O . TYR B 1 23 ? 21.406 31.094 7.621 1 95.62 23 TYR B O 1
ATOM 2958 N N . SER B 1 24 ? 21.109 29.938 5.734 1 96.56 24 SER B N 1
ATOM 2959 C CA . SER B 1 24 ? 20.969 31.172 4.969 1 96.56 24 SER B CA 1
ATOM 2960 C C . SER B 1 24 ? 19.516 31.625 4.906 1 96.56 24 SER B C 1
ATOM 2962 O O . SER B 1 24 ? 18.641 30.844 4.547 1 96.56 24 SER B O 1
ATOM 2964 N N . VAL B 1 25 ? 19.25 32.812 5.281 1 97.25 25 VAL B N 1
ATOM 2965 C CA . VAL B 1 25 ? 17.906 33.375 5.242 1 97.25 25 VAL B CA 1
ATOM 2966 C C . VAL B 1 25 ? 17.875 34.562 4.285 1 97.25 25 VAL B C 1
ATOM 2968 O O . VAL B 1 25 ? 18.641 35.531 4.445 1 97.25 25 VAL B O 1
ATOM 2971 N N . THR B 1 26 ? 17 34.469 3.287 1 96.94 26 THR B N 1
ATOM 2972 C CA . THR B 1 26 ? 16.891 35.531 2.295 1 96.94 26 THR B CA 1
ATOM 2973 C C . THR B 1 26 ? 15.445 36.031 2.168 1 96.94 26 THR B C 1
ATOM 2975 O O . THR B 1 26 ? 14.547 35.219 1.903 1 96.94 26 THR B O 1
ATOM 2978 N N . SER B 1 27 ? 15.258 37.281 2.385 1 94.44 27 SER B N 1
ATOM 2979 C CA . SER B 1 27 ? 13.938 37.844 2.236 1 94.44 27 SER B CA 1
ATOM 2980 C C . SER B 1 27 ? 13.766 38.5 0.858 1 94.44 27 SER B C 1
ATOM 2982 O O . SER B 1 27 ? 14.703 39.062 0.31 1 94.44 27 SER B O 1
ATOM 2984 N N . SER B 1 28 ? 12.586 38.438 0.261 1 93.44 28 SER B N 1
ATOM 2985 C CA . SER B 1 28 ? 12.297 39.062 -1.026 1 93.44 28 SER B CA 1
ATOM 2986 C C . SER B 1 28 ? 12.148 40.562 -0.885 1 93.44 28 SER B C 1
ATOM 2988 O O . SER B 1 28 ? 12.188 41.312 -1.879 1 93.44 28 SER B O 1
ATOM 2990 N N . LEU B 1 29 ? 11.977 41 0.271 1 88.44 29 LEU B N 1
ATOM 2991 C CA . LEU B 1 29 ? 11.805 42.406 0.556 1 88.44 29 LEU B CA 1
ATOM 2992 C C . LEU B 1 29 ? 13.086 43.188 0.283 1 88.44 29 LEU B C 1
ATOM 2994 O O . LEU B 1 29 ? 13.062 44.219 -0.369 1 88.44 29 LEU B O 1
ATOM 2998 N N . SER B 1 30 ? 14.219 42.688 0.767 1 88.75 30 SER B N 1
ATOM 2999 C CA . SER B 1 30 ? 15.492 43.375 0.683 1 88.75 30 SER B CA 1
ATOM 3000 C C . SER B 1 30 ? 16.453 42.688 -0.271 1 88.75 30 SER B C 1
ATOM 3002 O O . SER B 1 30 ? 17.359 43.312 -0.818 1 88.75 30 SER B O 1
ATOM 3004 N N . GLY B 1 31 ? 16.266 41.344 -0.414 1 91.19 31 GLY B N 1
ATOM 3005 C CA . GLY B 1 31 ? 17.203 40.531 -1.191 1 91.19 31 GLY B CA 1
ATOM 3006 C C . GLY B 1 31 ? 18.5 40.25 -0.455 1 91.19 31 GLY B C 1
ATOM 3007 O O . GLY B 1 31 ? 19.375 39.562 -0.981 1 91.19 31 GLY B O 1
ATOM 3008 N N . ILE B 1 32 ? 18.562 40.75 0.713 1 93.19 32 ILE B N 1
ATOM 3009 C CA . ILE B 1 32 ? 19.766 40.562 1.517 1 93.19 32 ILE B CA 1
ATOM 3010 C C . ILE B 1 32 ? 19.766 39.156 2.111 1 93.19 32 ILE B C 1
ATOM 3012 O O . ILE B 1 32 ? 18.766 38.719 2.689 1 93.19 32 ILE B O 1
ATOM 3016 N N . GLN B 1 33 ? 20.844 38.5 1.933 1 95.62 33 GLN B N 1
ATOM 3017 C CA . GLN B 1 33 ? 21 37.188 2.525 1 95.62 33 GLN B CA 1
ATOM 3018 C C . GLN B 1 33 ? 21.766 37.25 3.848 1 95.62 33 GLN B C 1
ATOM 3020 O O . GLN B 1 33 ? 22.828 37.875 3.924 1 95.62 33 GLN B O 1
ATOM 3025 N N . VAL B 1 34 ? 21.25 36.719 4.816 1 96.19 34 VAL B N 1
ATOM 3026 C CA . VAL B 1 34 ? 21.906 36.719 6.121 1 96.19 34 VAL B CA 1
ATOM 3027 C C . VAL B 1 34 ? 22.125 35.281 6.57 1 96.19 34 VAL B C 1
ATOM 3029 O O . VAL B 1 34 ? 21.484 34.344 6.059 1 96.19 34 VAL B O 1
ATOM 3032 N N . SER B 1 35 ? 23.062 35.094 7.488 1 95.12 35 SER B N 1
ATOM 3033 C CA . SER B 1 35 ? 23.359 33.781 8.086 1 95.12 35 SER B CA 1
ATOM 3034 C C . SER B 1 35 ? 22.891 33.719 9.539 1 95.12 35 SER B C 1
ATOM 3036 O O . SER B 1 35 ? 23.328 34.531 10.359 1 95.12 35 SER B O 1
ATOM 3038 N N . ARG B 1 36 ? 22.031 32.781 9.758 1 96.06 36 ARG B N 1
ATOM 3039 C CA . ARG B 1 36 ? 21.484 32.625 11.102 1 96.06 36 ARG B CA 1
ATOM 3040 C C . ARG B 1 36 ? 21.594 31.203 11.602 1 96.06 36 ARG B C 1
ATOM 3042 O O . ARG B 1 36 ? 21.359 30.25 10.844 1 96.06 36 ARG B O 1
ATOM 3049 N N . ARG B 1 37 ? 22.047 31.016 12.766 1 93.25 37 ARG B N 1
ATOM 3050 C CA . ARG B 1 37 ? 22.047 29.688 13.398 1 93.25 37 ARG B CA 1
ATOM 3051 C C . ARG B 1 37 ? 20.766 29.484 14.219 1 93.25 37 ARG B C 1
ATOM 3053 O O . ARG B 1 37 ? 20.016 30.438 14.453 1 93.25 37 ARG B O 1
ATOM 3060 N N . TYR B 1 38 ? 20.5 28.359 14.742 1 93.06 38 TYR B N 1
ATOM 3061 C CA . TYR B 1 38 ? 19.266 28.016 15.43 1 93.06 38 TYR B CA 1
ATOM 3062 C C . TYR B 1 38 ? 19.062 28.891 16.672 1 93.06 38 TYR B C 1
ATOM 3064 O O . TYR B 1 38 ? 17.953 29.312 16.953 1 93.06 38 TYR B O 1
ATOM 3072 N N . LYS B 1 39 ? 20.078 29.156 17.391 1 93.94 39 LYS B N 1
ATOM 3073 C CA . LYS B 1 39 ? 20 29.953 18.609 1 93.94 39 LYS B CA 1
ATOM 3074 C C . LYS B 1 39 ? 19.438 31.344 18.328 1 93.94 39 LYS B C 1
ATOM 3076 O O . LYS B 1 39 ? 18.75 31.922 19.172 1 93.94 39 LYS B O 1
ATOM 3081 N N . HIS B 1 40 ? 19.719 31.875 17.172 1 95.94 40 HIS B N 1
ATOM 3082 C CA . HIS B 1 40 ? 19.172 33.156 16.781 1 95.94 40 HIS B CA 1
ATOM 3083 C C . HIS B 1 40 ? 17.656 33.094 16.594 1 95.94 40 HIS B C 1
ATOM 3085 O O . HIS B 1 40 ? 16.922 34 17 1 95.94 40 HIS B O 1
ATOM 3091 N N . PHE B 1 41 ? 17.25 32.031 15.945 1 97.06 41 PHE B N 1
ATOM 3092 C CA . PHE B 1 41 ? 15.82 31.812 15.797 1 97.06 41 PHE B CA 1
ATOM 3093 C C . PHE B 1 41 ? 15.141 31.672 17.156 1 97.06 41 PHE B C 1
ATOM 3095 O O . PHE B 1 41 ? 14.062 32.219 17.375 1 97.06 41 PHE B O 1
ATOM 3102 N N . ASP B 1 42 ? 15.805 30.906 17.938 1 96.31 42 ASP B N 1
ATOM 3103 C CA . ASP B 1 42 ? 15.289 30.688 19.281 1 96.31 42 ASP B CA 1
ATOM 3104 C C . ASP B 1 42 ? 15.148 32 20.031 1 96.31 42 ASP B C 1
ATOM 3106 O O . ASP B 1 42 ? 14.117 32.281 20.656 1 96.31 42 ASP B O 1
ATOM 3110 N N . TRP B 1 43 ? 16.141 32.781 19.969 1 97.12 43 TRP B N 1
ATOM 3111 C CA . TRP B 1 43 ? 16.109 34.125 20.578 1 97.12 43 TRP B CA 1
ATOM 3112 C C . TRP B 1 43 ? 14.984 34.969 20.016 1 97.12 43 TRP B C 1
ATOM 3114 O O . TRP B 1 43 ? 14.242 35.594 20.766 1 97.12 43 TRP B O 1
ATOM 3124 N N . LEU B 1 44 ? 14.914 34.969 18.734 1 97.81 44 LEU B N 1
ATOM 3125 C CA . LEU B 1 44 ? 13.891 35.781 18.062 1 97.81 44 LEU B CA 1
ATOM 3126 C C . LEU B 1 44 ? 12.492 35.312 18.5 1 97.81 44 LEU B C 1
ATOM 3128 O O . LEU B 1 44 ? 11.625 36.156 18.75 1 97.81 44 LEU B O 1
ATOM 3132 N N . HIS B 1 45 ? 12.312 34.031 18.5 1 97.06 45 HIS B N 1
ATOM 3133 C CA . HIS B 1 45 ? 11.039 33.469 18.922 1 97.06 45 HIS B CA 1
ATOM 3134 C C . HIS B 1 45 ? 10.672 33.969 20.328 1 97.06 45 HIS B C 1
ATOM 3136 O O . HIS B 1 45 ? 9.523 34.344 20.578 1 97.06 45 HIS B O 1
ATOM 3142 N N . GLU B 1 46 ? 11.594 33.969 21.203 1 95.69 46 GLU B N 1
ATOM 3143 C CA . GLU B 1 46 ? 11.383 34.438 22.578 1 95.69 46 GLU B CA 1
ATOM 3144 C C . GLU B 1 46 ? 11.008 35.906 22.625 1 95.69 46 GLU B C 1
ATOM 3146 O O . GLU B 1 46 ? 10.086 36.312 23.344 1 95.69 46 GLU B O 1
ATOM 3151 N N . GLN B 1 47 ? 11.727 36.719 21.859 1 95.69 47 GLN B N 1
ATOM 3152 C CA . GLN B 1 47 ? 11.469 38.156 21.828 1 95.69 47 GLN B CA 1
ATOM 3153 C C . GLN B 1 47 ? 10.078 38.438 21.281 1 95.69 47 GLN B C 1
ATOM 3155 O O . GLN B 1 47 ? 9.352 39.281 21.828 1 95.69 47 GLN B O 1
ATOM 3160 N N . MET B 1 48 ? 9.734 37.75 20.25 1 95.56 48 MET B N 1
ATOM 3161 C CA . MET B 1 48 ? 8.43 37.969 19.625 1 95.56 48 MET B CA 1
ATOM 3162 C C . MET B 1 48 ? 7.305 37.469 20.531 1 95.56 48 MET B C 1
ATOM 3164 O O . MET B 1 48 ? 6.27 38.125 20.656 1 95.56 48 MET B O 1
ATOM 3168 N N . SER B 1 49 ? 7.547 36.312 21.156 1 94.56 49 SER B N 1
ATOM 3169 C CA . SER B 1 49 ? 6.543 35.781 22.047 1 94.56 49 SER B CA 1
ATOM 3170 C C . SER B 1 49 ? 6.316 36.688 23.25 1 94.56 49 SER B C 1
ATOM 3172 O O . SER B 1 49 ? 5.184 36.844 23.719 1 94.56 49 SER B O 1
ATOM 3174 N N . ALA B 1 50 ? 7.34 37.281 23.719 1 93.06 50 ALA B N 1
ATOM 3175 C CA . ALA B 1 50 ? 7.246 38.188 24.859 1 93.06 50 ALA B CA 1
ATOM 3176 C C . ALA B 1 50 ? 6.531 39.469 24.5 1 93.06 50 ALA B C 1
ATOM 3178 O O . ALA B 1 50 ? 5.777 40.031 25.297 1 93.06 50 ALA B O 1
ATOM 3179 N N . LYS B 1 51 ? 6.742 39.938 23.328 1 93.38 51 LYS B N 1
ATOM 3180 C CA . LYS B 1 51 ? 6.203 41.219 22.922 1 93.38 51 LYS B CA 1
ATOM 3181 C C . LYS B 1 51 ? 4.738 41.094 22.5 1 93.38 51 LYS B C 1
ATOM 3183 O O . LYS B 1 51 ? 3.908 41.938 22.875 1 93.38 51 LYS B O 1
ATOM 3188 N N . TYR B 1 52 ? 4.465 40.094 21.734 1 93.94 52 TYR B N 1
ATOM 3189 C CA . TYR B 1 52 ? 3.143 40 21.125 1 93.94 52 TYR B CA 1
ATOM 3190 C C . TYR B 1 52 ? 2.307 38.938 21.828 1 93.94 52 TYR B C 1
ATOM 3192 O O . TYR B 1 52 ? 2.053 37.844 21.266 1 93.94 52 TYR B O 1
ATOM 3200 N N . LEU B 1 53 ? 1.717 39.281 22.859 1 91.19 53 LEU B N 1
ATOM 3201 C CA . LEU B 1 53 ? 1.004 38.406 23.766 1 91.19 53 LEU B CA 1
ATOM 3202 C C . LEU B 1 53 ? -0.236 37.812 23.094 1 91.19 53 LEU B C 1
ATOM 3204 O O . LEU B 1 53 ? -0.641 36.688 23.391 1 91.19 53 LEU B O 1
ATOM 3208 N N . LEU B 1 54 ? -0.845 38.562 22.188 1 94 54 LEU B N 1
ATOM 3209 C CA . LEU B 1 54 ? -2.131 38.188 21.609 1 94 54 LEU B CA 1
ATOM 3210 C C . LEU B 1 54 ? -1.942 37.438 20.281 1 94 54 LEU B C 1
ATOM 3212 O O . LEU B 1 54 ? -2.92 37.125 19.609 1 94 54 LEU B O 1
ATOM 3216 N N . ILE B 1 55 ? -0.706 37.219 19.906 1 95.62 55 ILE B N 1
ATOM 3217 C CA . ILE B 1 55 ? -0.408 36.562 18.625 1 95.62 55 ILE B CA 1
ATOM 3218 C C . ILE B 1 55 ? 0.318 35.25 18.875 1 95.62 55 ILE B C 1
ATOM 3220 O O . ILE B 1 55 ? 1.483 35.25 19.281 1 95.62 55 ILE B O 1
ATOM 3224 N N . PRO B 1 56 ? -0.41 34.188 18.656 1 95.81 56 PRO B N 1
ATOM 3225 C CA . PRO B 1 56 ? 0.274 32.875 18.797 1 95.81 56 PRO B CA 1
ATOM 3226 C C . PRO B 1 56 ? 1.36 32.688 17.734 1 95.81 56 PRO B C 1
ATOM 3228 O O . PRO B 1 56 ? 1.125 32.906 16.547 1 95.81 56 PRO B O 1
ATOM 3231 N N . ILE B 1 57 ? 2.498 32.312 18.172 1 95.69 57 ILE B N 1
ATOM 3232 C CA . ILE B 1 57 ? 3.625 32.062 17.297 1 95.69 57 ILE B CA 1
ATOM 3233 C C . ILE B 1 57 ? 3.932 30.547 17.266 1 95.69 57 ILE B C 1
ATOM 3235 O O . ILE B 1 57 ? 4.043 29.922 18.312 1 95.69 57 ILE B O 1
ATOM 3239 N N . PRO B 1 58 ? 4.016 30 16.078 1 95.62 58 PRO B N 1
ATOM 3240 C CA . PRO B 1 58 ? 4.332 28.562 15.992 1 95.62 58 PRO B CA 1
ATOM 3241 C C . PRO B 1 58 ? 5.668 28.219 16.641 1 95.62 58 PRO B C 1
ATOM 3243 O O . PRO B 1 58 ? 6.551 29.078 16.75 1 95.62 58 PRO B O 1
ATOM 3246 N N . PRO B 1 59 ? 5.793 26.969 17.031 1 95.38 59 PRO B N 1
ATOM 3247 C CA . PRO B 1 59 ? 7.043 26.547 17.656 1 95.38 59 PRO B CA 1
ATOM 3248 C C . PRO B 1 59 ? 8.18 26.375 16.641 1 95.38 59 PRO B C 1
ATOM 3250 O O . PRO B 1 59 ? 7.926 26.156 15.461 1 95.38 59 PRO B O 1
ATOM 3253 N N . LEU B 1 60 ? 9.297 26.516 17.188 1 95.38 60 LEU B N 1
ATOM 3254 C CA . LEU B 1 60 ? 10.492 26.141 16.438 1 95.38 60 LEU B CA 1
ATOM 3255 C C . LEU B 1 60 ? 10.734 24.641 16.516 1 95.38 60 LEU B C 1
ATOM 3257 O O . LEU B 1 60 ? 10.117 23.953 17.328 1 95.38 60 LEU B O 1
ATOM 3261 N N . PRO B 1 61 ? 11.492 24.141 15.508 1 91.69 61 PRO B N 1
ATOM 3262 C CA . PRO B 1 61 ? 11.828 22.719 15.648 1 91.69 61 PRO B CA 1
ATOM 3263 C C . PRO B 1 61 ? 12.516 22.406 16.984 1 91.69 61 PRO B C 1
ATOM 3265 O O . PRO B 1 61 ? 13.109 23.297 17.594 1 91.69 61 PRO B O 1
ATOM 3268 N N . GLU B 1 62 ? 12.297 21.203 17.406 1 82.81 62 GLU B N 1
ATOM 3269 C CA . GLU B 1 62 ? 12.906 20.781 18.672 1 82.81 62 GLU B CA 1
ATOM 3270 C C . GLU B 1 62 ? 14.43 20.766 18.562 1 82.81 62 GLU B C 1
ATOM 3272 O O . GLU B 1 62 ? 14.977 20.484 17.484 1 82.81 62 GLU B O 1
ATOM 3277 N N . LYS B 1 63 ? 14.984 21.172 19.625 1 74.31 63 LYS B N 1
ATOM 3278 C CA . LYS B 1 63 ? 16.438 21.141 19.672 1 74.31 63 LYS B CA 1
ATOM 3279 C C . LYS B 1 63 ? 16.953 19.703 19.719 1 74.31 63 LYS B C 1
ATOM 3281 O O . LYS B 1 63 ? 16.469 18.906 20.516 1 74.31 63 LYS B O 1
ATOM 3286 N N . GLN B 1 64 ? 16.734 18.922 18.734 1 64.06 64 GLN B N 1
ATOM 3287 C CA . GLN B 1 64 ? 17.188 17.547 18.906 1 64.06 64 GLN B CA 1
ATOM 3288 C C . GLN B 1 64 ? 18.703 17.5 19.109 1 64.06 64 GLN B C 1
ATOM 3290 O O . GLN B 1 64 ? 19.453 18.219 18.453 1 64.06 64 GLN B O 1
ATOM 3295 N N . VAL B 1 65 ? 19 17.016 20.344 1 50.16 65 VAL B N 1
ATOM 3296 C CA . VAL B 1 65 ? 20.406 16.734 20.609 1 50.16 65 VAL B CA 1
ATOM 3297 C C . VAL B 1 65 ? 20.953 15.742 19.594 1 50.16 65 VAL B C 1
ATOM 3299 O O . VAL B 1 65 ? 20.188 15.094 18.875 1 50.16 65 VAL B O 1
ATOM 3302 N N . ALA B 1 66 ? 22 14.93 20.016 1 46.88 66 ALA B N 1
ATOM 3303 C CA . ALA B 1 66 ? 23.016 14.062 19.406 1 46.88 66 ALA B CA 1
ATOM 3304 C C . ALA B 1 66 ? 22.359 12.852 18.75 1 46.88 66 ALA B C 1
ATOM 3306 O O . ALA B 1 66 ? 21.609 12.109 19.391 1 46.88 66 ALA B O 1
ATOM 3307 N N . GLY B 1 67 ? 21.391 12.812 17.875 1 45.38 67 GLY B N 1
ATOM 3308 C CA . GLY B 1 67 ? 21.312 11.453 17.359 1 45.38 67 GLY B CA 1
ATOM 3309 C C . GLY B 1 67 ? 22.031 11.273 16.031 1 45.38 67 GLY B C 1
ATOM 3310 O O . GLY B 1 67 ? 22.469 12.25 15.422 1 45.38 67 GLY B O 1
ATOM 3311 N N . ARG B 1 68 ? 22.109 9.945 15.422 1 50 68 ARG B N 1
ATOM 3312 C CA . ARG B 1 68 ? 22.938 9.32 14.398 1 50 68 ARG B CA 1
ATOM 3313 C C . ARG B 1 68 ? 22.688 9.953 13.031 1 50 68 ARG B C 1
ATOM 3315 O O . ARG B 1 68 ? 23.562 9.914 12.156 1 50 68 ARG B O 1
ATOM 3322 N N . TYR B 1 69 ? 21.406 10.211 12.68 1 58.41 69 TYR B N 1
ATOM 3323 C CA . TYR B 1 69 ? 21.281 10.562 11.266 1 58.41 69 TYR B CA 1
ATOM 3324 C C . TYR B 1 69 ? 21.109 12.07 11.094 1 58.41 69 TYR B C 1
ATOM 3326 O O . TYR B 1 69 ? 20 12.57 10.938 1 58.41 69 TYR B O 1
ATOM 3334 N N . GLU B 1 70 ? 22.25 12.711 11.031 1 71.19 70 GLU B N 1
ATOM 3335 C CA . GLU B 1 70 ? 22.5 14.148 11.102 1 71.19 70 GLU B CA 1
ATOM 3336 C C . GLU B 1 70 ? 21.906 14.875 9.898 1 71.19 70 GLU B C 1
ATOM 3338 O O . GLU B 1 70 ? 21.297 15.938 10.047 1 71.19 70 GLU B O 1
ATOM 3343 N N . GLU B 1 71 ? 21.828 14.094 8.742 1 76.69 71 GLU B N 1
ATOM 3344 C CA . GLU B 1 71 ? 21.375 14.789 7.543 1 76.69 71 GLU B CA 1
ATOM 3345 C C . GLU B 1 71 ? 19.859 14.938 7.535 1 76.69 71 GLU B C 1
ATOM 3347 O O . GLU B 1 71 ? 19.328 15.992 7.16 1 76.69 71 GLU B O 1
ATOM 3352 N N . ASP B 1 72 ? 19.125 13.961 7.965 1 79.31 72 ASP B N 1
ATOM 3353 C CA . ASP B 1 72 ? 17.672 14 8.008 1 79.31 72 ASP B CA 1
ATOM 3354 C C . ASP B 1 72 ? 17.188 15.016 9.039 1 79.31 72 ASP B C 1
ATOM 3356 O O . ASP B 1 72 ? 16.203 15.727 8.805 1 79.31 72 ASP B O 1
ATOM 3360 N N . LEU B 1 73 ? 17.953 15.125 9.984 1 83.06 73 LEU B N 1
ATOM 3361 C CA . LEU B 1 73 ? 17.609 16.062 11.047 1 83.06 73 LEU B CA 1
ATOM 3362 C C . LEU B 1 73 ? 17.766 17.5 10.57 1 83.06 73 LEU B C 1
ATOM 3364 O O . LEU B 1 73 ? 16.922 18.359 10.859 1 83.06 73 LEU B O 1
ATOM 3368 N N . ILE B 1 74 ? 18.844 17.672 9.891 1 87.19 74 ILE B N 1
ATOM 3369 C CA . ILE B 1 74 ? 19.125 19.016 9.398 1 87.19 74 ILE B CA 1
ATOM 3370 C C . ILE B 1 74 ? 18.031 19.438 8.414 1 87.19 74 ILE B C 1
ATOM 3372 O O . ILE B 1 74 ? 17.562 20.578 8.453 1 87.19 74 ILE B O 1
ATOM 3376 N N . GLU B 1 75 ? 17.641 18.516 7.617 1 86.94 75 GLU B N 1
ATOM 3377 C CA . GLU B 1 75 ? 16.609 18.812 6.629 1 86.94 75 GLU B CA 1
ATOM 3378 C C . GLU B 1 75 ? 15.258 19.062 7.301 1 86.94 75 GLU B C 1
ATOM 3380 O O . GLU B 1 75 ? 14.531 19.984 6.906 1 86.94 75 GLU B O 1
ATOM 3385 N N . HIS B 1 76 ? 14.961 18.312 8.25 1 88.75 76 HIS B N 1
ATOM 3386 C CA . HIS B 1 76 ? 13.719 18.484 9 1 88.75 76 HIS B CA 1
ATOM 3387 C C . HIS B 1 76 ? 13.688 19.844 9.703 1 88.75 76 HIS B C 1
ATOM 3389 O O . HIS B 1 76 ? 12.68 20.547 9.664 1 88.75 76 HIS B O 1
ATOM 3395 N N . ARG B 1 77 ? 14.812 20.141 10.273 1 91.56 77 ARG B N 1
ATOM 3396 C CA . ARG B 1 77 ? 14.898 21.438 10.945 1 91.56 77 ARG B CA 1
ATOM 3397 C C . ARG B 1 77 ? 14.742 22.578 9.961 1 91.56 77 ARG B C 1
ATOM 3399 O O . ARG B 1 77 ? 14.008 23.531 10.219 1 91.56 77 ARG B O 1
ATOM 3406 N N . LYS B 1 78 ? 15.445 22.438 8.867 1 93.38 78 LYS B N 1
ATOM 3407 C CA . LYS B 1 78 ? 15.352 23.453 7.828 1 93.38 78 LYS B CA 1
ATOM 3408 C C . LYS B 1 78 ? 13.906 23.656 7.371 1 93.38 78 LYS B C 1
ATOM 3410 O O . LYS B 1 78 ? 13.438 24.781 7.246 1 93.38 78 LYS B O 1
ATOM 3415 N N . ASN B 1 79 ? 13.188 22.594 7.215 1 93.06 79 ASN B N 1
ATOM 3416 C CA . ASN B 1 79 ? 11.805 22.641 6.742 1 93.06 79 ASN B CA 1
ATOM 3417 C C . ASN B 1 79 ? 10.898 23.328 7.754 1 93.06 79 ASN B C 1
ATOM 3419 O O . ASN B 1 79 ? 10.047 24.141 7.383 1 93.06 79 ASN B O 1
ATOM 3423 N N . ILE B 1 80 ? 11.07 22.938 8.961 1 95.06 80 ILE B N 1
ATOM 3424 C CA . ILE B 1 80 ? 10.234 23.531 10 1 95.06 80 ILE B CA 1
ATOM 3425 C C . ILE B 1 80 ? 10.562 25.016 10.141 1 95.06 80 ILE B C 1
ATOM 3427 O O . ILE B 1 80 ? 9.664 25.844 10.344 1 95.06 80 ILE B O 1
ATOM 3431 N N . LEU B 1 81 ? 11.852 25.344 10.016 1 96.56 81 LEU B N 1
ATOM 3432 C CA . LEU B 1 81 ? 12.234 26.75 10.055 1 96.56 81 LEU B CA 1
ATOM 3433 C C . LEU B 1 81 ? 11.617 27.516 8.891 1 96.56 81 LEU B C 1
ATOM 3435 O O . LEU B 1 81 ? 11.18 28.672 9.055 1 96.56 81 LEU B O 1
ATOM 3439 N N . GLN B 1 82 ? 11.633 26.875 7.762 1 96.88 82 GLN B N 1
ATOM 3440 C CA . GLN B 1 82 ? 11 27.484 6.598 1 96.88 82 GLN B CA 1
ATOM 3441 C C . GLN B 1 82 ? 9.516 27.75 6.855 1 96.88 82 GLN B C 1
ATOM 3443 O O . GLN B 1 82 ? 9.016 28.828 6.535 1 96.88 82 GLN B O 1
ATOM 3448 N N . LEU B 1 83 ? 8.828 26.797 7.43 1 95.88 83 LEU B N 1
ATOM 3449 C CA . LEU B 1 83 ? 7.418 26.969 7.766 1 95.88 83 LEU B CA 1
ATOM 3450 C C . LEU B 1 83 ? 7.234 28.125 8.75 1 95.88 83 LEU B C 1
ATOM 3452 O O . LEU B 1 83 ? 6.309 28.922 8.617 1 95.88 83 LEU B O 1
ATOM 3456 N N . TRP B 1 84 ? 8.133 28.156 9.641 1 97.25 84 TRP B N 1
ATOM 3457 C CA . TRP B 1 84 ? 8.07 29.172 10.68 1 97.25 84 TRP B CA 1
ATOM 3458 C C . TRP B 1 84 ? 8.234 30.578 10.078 1 97.25 84 TRP B C 1
ATOM 3460 O O . TRP B 1 84 ? 7.441 31.469 10.359 1 97.25 84 TRP B O 1
ATOM 3470 N N . VAL B 1 85 ? 9.219 30.766 9.25 1 97.12 85 VAL B N 1
ATOM 3471 C CA . VAL B 1 85 ? 9.484 32.062 8.641 1 97.12 85 VAL B CA 1
ATOM 3472 C C . VAL B 1 85 ? 8.32 32.469 7.73 1 97.12 85 VAL B C 1
ATOM 3474 O O . VAL B 1 85 ? 7.965 33.625 7.645 1 97.12 85 VAL B O 1
ATOM 3477 N N . ASN B 1 86 ? 7.734 31.484 7.055 1 96.31 86 ASN B N 1
ATOM 3478 C CA . ASN B 1 86 ? 6.57 31.781 6.219 1 96.31 86 ASN B CA 1
ATOM 3479 C C . ASN B 1 86 ? 5.422 32.344 7.039 1 96.31 86 ASN B C 1
ATOM 3481 O O . ASN B 1 86 ? 4.773 33.312 6.617 1 96.31 86 ASN B O 1
ATOM 3485 N N . LYS B 1 87 ? 5.223 31.75 8.188 1 96.19 87 LYS B N 1
ATOM 3486 C CA . LYS B 1 87 ? 4.133 32.188 9.047 1 96.19 87 LYS B CA 1
ATOM 3487 C C . LYS B 1 87 ? 4.383 33.625 9.562 1 96.19 87 LYS B C 1
ATOM 3489 O O . LYS B 1 87 ? 3.467 34.438 9.602 1 96.19 87 LYS B O 1
ATOM 3494 N N . VAL B 1 88 ? 5.578 33.875 9.906 1 96.62 88 VAL B N 1
ATOM 3495 C CA . VAL B 1 88 ? 5.93 35.219 10.414 1 96.62 88 VAL B CA 1
ATOM 3496 C C . VAL B 1 88 ? 5.789 36.25 9.297 1 96.62 88 VAL B C 1
ATOM 3498 O O . VAL B 1 88 ? 5.215 37.312 9.508 1 96.62 88 VAL B O 1
ATOM 3501 N N . CYS B 1 89 ? 6.227 35.906 8.148 1 96 89 CYS B N 1
ATOM 3502 C CA . CYS B 1 89 ? 6.211 36.812 7.02 1 96 89 CYS B CA 1
ATOM 3503 C C . CYS B 1 89 ? 4.785 37.156 6.602 1 96 89 CYS B C 1
ATOM 3505 O O . CYS B 1 89 ? 4.508 38.25 6.137 1 96 89 CYS B O 1
ATOM 3507 N N . ARG B 1 90 ? 3.906 36.312 6.773 1 95.44 90 ARG B N 1
ATOM 3508 C CA . ARG B 1 90 ? 2.535 36.469 6.309 1 95.44 90 ARG B CA 1
ATOM 3509 C C . ARG B 1 90 ? 1.7 37.25 7.332 1 95.44 90 ARG B C 1
ATOM 3511 O O . ARG B 1 90 ? 0.64 37.781 7.004 1 95.44 90 ARG B O 1
ATOM 3518 N N . HIS B 1 91 ? 2.111 37.219 8.539 1 96.69 91 HIS B N 1
ATOM 3519 C CA . HIS B 1 91 ? 1.342 37.906 9.586 1 96.69 91 HIS B CA 1
ATOM 3520 C C . HIS B 1 91 ? 1.492 39.406 9.492 1 96.69 91 HIS B C 1
ATOM 3522 O O . HIS B 1 91 ? 2.611 39.938 9.438 1 96.69 91 HIS B O 1
ATOM 3528 N N . PRO B 1 92 ? 0.454 40.094 9.492 1 94.75 92 PRO B N 1
ATOM 3529 C CA . PRO B 1 92 ? 0.492 41.531 9.242 1 94.75 92 PRO B CA 1
ATOM 3530 C C . PRO B 1 92 ? 1.282 42.281 10.305 1 94.75 92 PRO B C 1
ATOM 3532 O O . PRO B 1 92 ? 1.888 43.312 10.008 1 94.75 92 PRO B O 1
ATOM 3535 N N . VAL B 1 93 ? 1.267 41.844 11.539 1 94.75 93 VAL B N 1
ATOM 3536 C CA . VAL B 1 93 ? 1.923 42.562 12.641 1 94.75 93 VAL B CA 1
ATOM 3537 C C . VAL B 1 93 ? 3.361 42.062 12.781 1 94.75 93 VAL B C 1
ATOM 3539 O O . VAL B 1 93 ? 4.297 42.875 12.828 1 94.75 93 VAL B O 1
ATOM 3542 N N . LEU B 1 94 ? 3.553 40.781 12.773 1 95.88 94 LEU B N 1
ATOM 3543 C CA . LEU B 1 94 ? 4.871 40.188 12.992 1 95.88 94 LEU B CA 1
ATOM 3544 C C . LEU B 1 94 ? 5.816 40.531 11.852 1 95.88 94 LEU B C 1
ATOM 3546 O O . LEU B 1 94 ? 7.012 40.75 12.07 1 95.88 94 LEU B O 1
ATOM 3550 N N . SER B 1 95 ? 5.316 40.594 10.68 1 96.06 95 SER B N 1
ATOM 3551 C CA . SER B 1 95 ? 6.137 40.812 9.492 1 96.06 95 SER B CA 1
ATOM 3552 C C . SER B 1 95 ? 6.719 42.219 9.484 1 96.06 95 SER B C 1
ATOM 3554 O O . SER B 1 95 ? 7.68 42.5 8.758 1 96.06 95 SER B O 1
ATOM 3556 N N . LYS B 1 96 ? 6.129 43.062 10.281 1 93.88 96 LYS B N 1
ATOM 3557 C CA . LYS B 1 96 ? 6.562 44.469 10.289 1 93.88 96 LYS B CA 1
ATOM 3558 C C . LYS B 1 96 ? 7.324 44.812 11.57 1 93.88 96 LYS B C 1
ATOM 3560 O O . LYS B 1 96 ? 7.738 45.938 11.773 1 93.88 96 LYS B O 1
ATOM 3565 N N . SER B 1 97 ? 7.48 43.844 12.398 1 93.81 97 SER B N 1
ATOM 3566 C CA . SER B 1 97 ? 8.148 44.062 13.672 1 93.81 97 SER B CA 1
ATOM 3567 C C . SER B 1 97 ? 9.617 44.438 13.469 1 93.81 97 SER B C 1
ATOM 3569 O O . SER B 1 97 ? 10.281 43.875 12.594 1 93.81 97 SER B O 1
ATOM 3571 N N . ASP B 1 98 ? 10.109 45.281 14.273 1 93.44 98 ASP B N 1
ATOM 3572 C CA . ASP B 1 98 ? 11.484 45.781 14.18 1 93.44 98 ASP B CA 1
ATOM 3573 C C . ASP B 1 98 ? 12.477 44.625 14.406 1 93.44 98 ASP B C 1
ATOM 3575 O O . ASP B 1 98 ? 13.508 44.562 13.727 1 93.44 98 ASP B O 1
ATOM 3579 N N . VAL B 1 99 ? 12.148 43.875 15.336 1 95.81 99 VAL B N 1
ATOM 3580 C CA . VAL B 1 99 ? 13.07 42.812 15.688 1 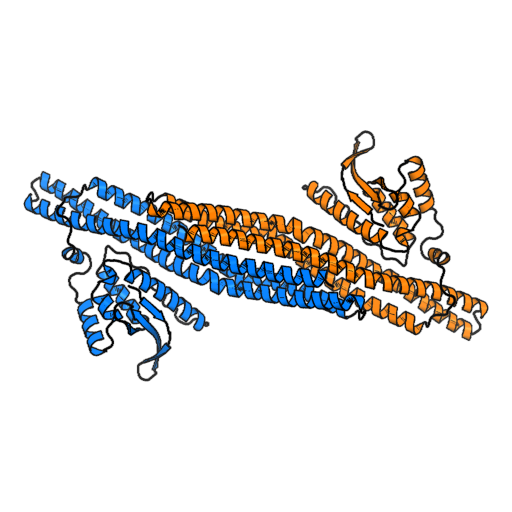95.81 99 VAL B CA 1
ATOM 3581 C C . VAL B 1 99 ? 13.172 41.812 14.531 1 95.81 99 VAL B C 1
ATOM 3583 O O . VAL B 1 99 ? 14.25 41.281 14.242 1 95.81 99 VAL B O 1
ATOM 3586 N N . TRP B 1 100 ? 12.062 41.5 13.844 1 96.44 100 TRP B N 1
ATOM 3587 C CA . TRP B 1 100 ? 12.031 40.625 12.688 1 96.44 100 TRP B CA 1
ATOM 3588 C C . TRP B 1 100 ? 12.82 41.219 11.523 1 96.44 100 TRP B C 1
ATOM 3590 O O . TRP B 1 100 ? 13.625 40.531 10.898 1 96.44 100 TRP B O 1
ATOM 3600 N N . ILE B 1 101 ? 12.656 42.469 11.281 1 95.12 101 ILE B N 1
ATOM 3601 C CA . ILE B 1 101 ? 13.352 43.156 10.203 1 95.12 101 ILE B CA 1
ATOM 3602 C C . ILE B 1 101 ? 14.852 43.156 10.484 1 95.12 101 ILE B C 1
ATOM 3604 O O . ILE B 1 101 ? 15.664 42.938 9.578 1 95.12 101 ILE B O 1
ATOM 3608 N N . HIS B 1 102 ? 15.18 43.438 11.75 1 95.62 102 HIS B N 1
ATOM 3609 C CA . HIS B 1 102 ? 16.578 43.375 12.141 1 95.62 102 HIS B CA 1
ATOM 3610 C C . HIS B 1 102 ? 17.172 42 11.891 1 95.62 102 HIS B C 1
ATOM 3612 O O . HIS B 1 102 ? 18.297 41.875 11.375 1 95.62 102 HIS B O 1
ATOM 3618 N N . PHE B 1 103 ? 16.453 41 12.219 1 97.12 103 PHE B N 1
ATOM 3619 C CA . PHE B 1 103 ? 16.859 39.625 12.031 1 97.12 103 PHE B CA 1
ATOM 3620 C C . PHE B 1 103 ? 17.094 39.312 10.555 1 97.12 103 PHE B C 1
ATOM 3622 O O . PHE B 1 103 ? 18.047 38.625 10.203 1 97.12 103 PHE B O 1
ATOM 3629 N N . LEU B 1 104 ? 16.297 39.844 9.656 1 95.88 104 LEU B N 1
ATOM 3630 C CA . LEU B 1 104 ? 16.312 39.5 8.234 1 95.88 104 LEU B CA 1
ATOM 3631 C C . LEU B 1 104 ? 17.391 40.312 7.508 1 95.88 104 LEU B C 1
ATOM 3633 O O . LEU B 1 104 ? 17.812 39.906 6.414 1 95.88 104 LEU B O 1
ATOM 3637 N N . THR B 1 105 ? 17.844 41.375 8.125 1 94.75 105 THR B N 1
ATOM 3638 C CA . THR B 1 105 ? 18.594 42.312 7.277 1 94.75 105 THR B CA 1
ATOM 3639 C C . THR B 1 105 ? 19.984 42.562 7.855 1 94.75 105 THR B C 1
ATOM 3641 O O . THR B 1 105 ? 20.891 43 7.141 1 94.75 105 THR B O 1
ATOM 3644 N N . CYS B 1 106 ? 20.156 42.312 9.078 1 95.56 106 CYS B N 1
ATOM 3645 C CA . CYS B 1 106 ? 21.406 42.719 9.703 1 95.56 106 CYS B CA 1
ATOM 3646 C C . CYS B 1 106 ? 22.547 41.75 9.359 1 95.56 106 CYS B C 1
ATOM 3648 O O . CYS B 1 106 ? 22.469 40.562 9.68 1 95.56 106 CYS B O 1
ATOM 3650 N N . THR B 1 107 ? 23.531 42.281 8.82 1 93.5 107 THR B N 1
ATOM 3651 C CA . THR B 1 107 ? 24.672 41.438 8.43 1 93.5 107 THR B CA 1
ATOM 3652 C C . THR B 1 107 ? 25.891 41.75 9.297 1 93.5 107 THR B C 1
ATOM 3654 O O . THR B 1 107 ? 26.844 40.969 9.352 1 93.5 107 THR B O 1
ATOM 3657 N N . ASP B 1 108 ? 25.859 42.906 9.883 1 93.81 108 ASP B N 1
ATOM 3658 C CA . ASP B 1 108 ? 26.984 43.344 10.688 1 93.81 108 ASP B CA 1
ATOM 3659 C C . ASP B 1 108 ? 26.906 42.812 12.109 1 93.81 108 ASP B C 1
ATOM 3661 O O . ASP B 1 108 ? 25.859 42.969 12.773 1 93.81 108 ASP B O 1
ATOM 3665 N N . GLU B 1 109 ? 27.969 42.375 12.664 1 91.31 109 GLU B N 1
ATOM 3666 C CA . GLU B 1 109 ? 27.984 41.75 13.977 1 91.31 109 GLU B CA 1
ATOM 3667 C C . GLU B 1 109 ? 27.734 42.75 15.094 1 91.31 109 GLU B C 1
ATOM 3669 O O . GLU B 1 109 ? 27.031 42.469 16.062 1 91.31 109 GLU B O 1
ATOM 3674 N N . LYS B 1 110 ? 28.359 43.844 14.953 1 93.81 110 LYS B N 1
ATOM 3675 C CA . LYS B 1 110 ? 28.156 44.875 15.977 1 93.81 110 LYS B CA 1
ATOM 3676 C C . LYS B 1 110 ? 26.719 45.375 15.977 1 93.81 110 LYS B C 1
ATOM 3678 O O . LYS B 1 110 ? 26.109 45.531 17.031 1 93.81 110 LYS B O 1
ATOM 3683 N N . GLN B 1 111 ? 26.219 45.656 14.852 1 94.88 111 GLN B N 1
ATOM 3684 C CA . GLN B 1 111 ? 24.844 46.094 14.727 1 94.88 111 GLN B CA 1
ATOM 3685 C C . GLN B 1 111 ? 23.875 45 15.203 1 94.88 111 GLN B C 1
ATOM 3687 O O . GLN B 1 111 ? 22.812 45.312 15.766 1 94.88 111 GLN B O 1
ATOM 3692 N N . TRP B 1 112 ? 24.234 43.781 14.938 1 95.12 112 TRP B N 1
ATOM 3693 C CA . TRP B 1 112 ? 23.422 42.656 15.391 1 95.12 112 TRP B CA 1
ATOM 3694 C C . TRP B 1 112 ? 23.266 42.688 16.906 1 95.12 112 TRP B C 1
ATOM 3696 O O . TRP B 1 112 ? 22.141 42.625 17.422 1 95.12 112 TRP B O 1
ATOM 3706 N N . LYS B 1 113 ? 24.359 42.781 17.594 1 95.06 113 LYS B N 1
ATOM 3707 C CA . LYS B 1 113 ? 24.344 42.781 19.062 1 95.06 113 LYS B CA 1
ATOM 3708 C C . LYS B 1 113 ? 23.578 43.969 19.609 1 95.06 113 LYS B C 1
ATOM 3710 O O . LYS B 1 113 ? 22.828 43.844 20.578 1 95.06 113 LYS B O 1
ATOM 3715 N N . ASN B 1 114 ? 23.766 45.125 18.922 1 94.81 114 ASN B N 1
ATOM 3716 C CA . ASN B 1 114 ? 23.047 46.312 19.344 1 94.81 114 ASN B CA 1
ATOM 3717 C C . ASN B 1 114 ? 21.547 46.156 19.141 1 94.81 114 ASN B C 1
ATOM 3719 O O . ASN B 1 114 ? 20.75 46.594 19.984 1 94.81 114 ASN B O 1
ATOM 3723 N N . GLY B 1 115 ? 21.219 45.656 18.062 1 93.06 115 GLY B N 1
ATOM 3724 C CA . GLY B 1 115 ? 19.812 45.406 17.797 1 93.06 115 GLY B CA 1
ATOM 3725 C C . GLY B 1 115 ? 19.188 44.438 18.75 1 93.06 115 GLY B C 1
ATOM 3726 O O . GLY B 1 115 ? 18.031 44.594 19.156 1 93.06 115 GLY B O 1
ATOM 3727 N N . LYS B 1 116 ? 19.938 43.406 19.047 1 94.88 116 LYS B N 1
ATOM 3728 C CA . LYS B 1 116 ? 19.453 42.438 20.031 1 94.88 116 LYS B CA 1
ATOM 3729 C C . LYS B 1 116 ? 19.188 43.094 21.375 1 94.88 116 LYS B C 1
ATOM 3731 O O . LYS B 1 116 ? 18.141 42.844 21.984 1 94.88 116 LYS B O 1
ATOM 3736 N N . ARG B 1 117 ? 20.078 43.906 21.797 1 94.5 117 ARG B N 1
ATOM 3737 C CA . ARG B 1 117 ? 19.953 44.594 23.078 1 94.5 117 ARG B CA 1
ATOM 3738 C C . ARG B 1 117 ? 18.75 45.531 23.078 1 94.5 117 ARG B C 1
ATOM 3740 O O . ARG B 1 117 ? 18.047 45.625 24.094 1 94.5 117 ARG B O 1
ATOM 3747 N N . ARG B 1 118 ? 18.562 46.156 22.031 1 93.62 118 ARG B N 1
ATOM 3748 C CA . ARG B 1 118 ? 17.406 47.062 21.906 1 93.62 118 ARG B CA 1
ATOM 3749 C C . ARG B 1 118 ? 16.094 46.312 22.016 1 93.62 118 ARG B C 1
ATOM 3751 O O . ARG B 1 118 ? 15.156 46.781 22.656 1 93.62 118 ARG B O 1
ATOM 3758 N N . ALA B 1 119 ? 16.062 45.188 21.375 1 92.75 119 ALA B N 1
ATOM 3759 C CA . ALA B 1 119 ? 14.859 44.344 21.438 1 92.75 119 ALA B CA 1
ATOM 3760 C C . ALA B 1 119 ? 14.617 43.844 22.844 1 92.75 119 ALA B C 1
ATOM 3762 O O . ALA B 1 119 ? 13.477 43.75 23.297 1 92.75 119 ALA B O 1
ATOM 3763 N N . GLU B 1 120 ? 15.68 43.5 23.531 1 94.06 120 GLU B N 1
ATOM 3764 C CA . GLU B 1 120 ? 15.594 42.938 24.891 1 94.06 120 GLU B CA 1
ATOM 3765 C C . GLU B 1 120 ? 15.172 44 25.906 1 94.06 120 GLU B C 1
ATOM 3767 O O . GLU B 1 120 ? 14.633 43.656 26.953 1 94.06 120 GLU B O 1
ATOM 3772 N N . LYS B 1 121 ? 15.344 45.25 25.516 1 92.5 121 LYS B N 1
ATOM 3773 C CA . LYS B 1 121 ? 15.023 46.344 26.422 1 92.5 121 LYS B CA 1
ATOM 3774 C C . LYS B 1 121 ? 13.711 47.031 26.031 1 92.5 121 LYS B C 1
ATOM 3776 O O . LYS B 1 121 ? 13.352 48.062 26.594 1 92.5 121 LYS B O 1
ATOM 3781 N N . ASP B 1 122 ? 13.109 46.469 25.094 1 89.06 122 ASP B N 1
ATOM 3782 C CA . ASP B 1 122 ? 11.836 47.031 24.656 1 89.06 122 ASP B CA 1
ATOM 3783 C C . ASP B 1 122 ? 10.844 47.125 25.812 1 89.06 122 ASP B C 1
ATOM 3785 O O . ASP B 1 122 ? 10.633 46.125 26.531 1 89.06 122 ASP B O 1
ATOM 3789 N N . GLU B 1 123 ? 10.25 48.219 25.969 1 86.25 123 GLU B N 1
ATOM 3790 C CA . GLU B 1 123 ? 9.32 48.438 27.078 1 86.25 123 GLU B CA 1
ATOM 3791 C C . GLU B 1 123 ? 7.895 48.062 26.688 1 86.25 123 GLU B C 1
ATOM 3793 O O . GLU B 1 123 ? 7.039 47.844 27.547 1 86.25 123 GLU B O 1
ATOM 3798 N N . TYR B 1 124 ? 7.684 48 25.453 1 87.06 124 TYR B N 1
ATOM 3799 C CA . TYR B 1 124 ? 6.336 47.719 24.969 1 87.06 124 TYR B CA 1
ATOM 3800 C C . TYR B 1 124 ? 6.152 46.219 24.688 1 87.06 124 TYR B C 1
ATOM 3802 O O . TYR B 1 124 ? 5.852 45.844 23.562 1 87.06 124 TYR B O 1
ATOM 3810 N N . VAL B 1 125 ? 6.367 45.531 25.766 1 85.81 125 VAL B N 1
ATOM 3811 C CA . VAL B 1 125 ? 6.223 44.062 25.672 1 85.81 125 VAL B CA 1
ATOM 3812 C C . VAL B 1 125 ? 5.004 43.625 26.484 1 85.81 125 VAL B C 1
ATOM 3814 O O . VAL B 1 125 ? 4.559 44.344 27.391 1 85.81 125 VAL B O 1
ATOM 3817 N N . GLY B 1 126 ? 4.445 42.469 26.016 1 84.81 126 GLY B N 1
ATOM 3818 C CA . GLY B 1 126 ? 3.293 41.938 26.719 1 84.81 126 GLY B CA 1
ATOM 3819 C C . GLY B 1 126 ? 2.09 42.875 26.688 1 84.81 126 GLY B C 1
ATOM 3820 O O . GLY B 1 126 ? 1.695 43.344 25.609 1 84.81 126 GLY B O 1
ATOM 3821 N N . GLY B 1 127 ? 1.57 43.125 27.812 1 80.12 127 GLY B N 1
ATOM 3822 C CA . GLY B 1 127 ? 0.402 44 27.922 1 80.12 127 GLY B CA 1
ATOM 3823 C C . GLY B 1 127 ? 0.661 45.406 27.438 1 80.12 127 GLY B C 1
ATOM 3824 O O . GLY B 1 127 ? -0.237 46.062 26.906 1 80.12 127 GLY B O 1
ATOM 3825 N N . ASN B 1 128 ? 1.938 45.844 27.547 1 84.94 128 ASN B N 1
ATOM 3826 C CA . ASN B 1 128 ? 2.299 47.219 27.172 1 84.94 128 ASN B CA 1
ATOM 3827 C C . ASN B 1 128 ? 2.289 47.375 25.656 1 84.94 128 ASN B C 1
ATOM 3829 O O . ASN B 1 128 ? 2.248 48.5 25.156 1 84.94 128 ASN B O 1
ATOM 3833 N N . PHE B 1 129 ? 2.289 46.281 25.031 1 86.06 129 PHE B N 1
ATOM 3834 C CA . PHE B 1 129 ? 2.221 46.344 23.562 1 86.06 129 PHE B CA 1
ATOM 3835 C C . PHE B 1 129 ? 0.896 46.938 23.109 1 86.06 129 PHE B C 1
ATOM 3837 O O . PHE B 1 129 ? 0.832 47.594 22.062 1 86.06 129 PHE B O 1
ATOM 3844 N N . LEU B 1 130 ? -0.06 46.812 23.906 1 83.12 130 LEU B N 1
ATOM 3845 C CA . LEU B 1 130 ? -1.402 47.25 23.531 1 83.12 130 LEU B CA 1
ATOM 3846 C C . LEU B 1 130 ? -1.488 48.781 23.484 1 83.12 130 LEU B C 1
ATOM 3848 O O . LEU B 1 130 ? -2.412 49.344 22.891 1 83.12 130 LEU B O 1
ATOM 3852 N N . HIS B 1 131 ? -0.451 49.344 24.062 1 80.38 131 HIS B N 1
ATOM 3853 C CA . HIS B 1 131 ? -0.382 50.812 23.984 1 80.38 131 HIS B CA 1
ATOM 3854 C C . HIS B 1 131 ? 0.019 51.25 22.594 1 80.38 131 HIS B C 1
ATOM 3856 O O . HIS B 1 131 ? -0.205 52.438 22.234 1 80.38 131 HIS B O 1
ATOM 3862 N N . CYS B 1 132 ? 0.496 50.312 21.875 1 78.5 132 CYS B N 1
ATOM 3863 C CA . CYS B 1 132 ? 0.98 50.656 20.531 1 78.5 132 CYS B CA 1
ATOM 3864 C C . CYS B 1 132 ? -0.057 50.281 19.484 1 78.5 132 CYS B C 1
ATOM 3866 O O . CYS B 1 132 ? 0.193 50.469 18.281 1 78.5 132 CYS B O 1
ATOM 3868 N N . VAL B 1 133 ? -1.237 49.906 19.922 1 81.62 133 VAL B N 1
ATOM 3869 C CA . VAL B 1 133 ? -2.258 49.469 18.984 1 81.62 133 VAL B CA 1
ATOM 3870 C C . VAL B 1 133 ? -3.303 50.562 18.797 1 81.62 133 VAL B C 1
ATOM 3872 O O . VAL B 1 133 ? -3.793 51.125 19.781 1 81.62 133 VAL B O 1
ATOM 3875 N N . THR B 1 134 ? -3.441 50.875 17.641 1 82.62 134 THR B N 1
ATOM 3876 C CA . THR B 1 134 ? -4.496 51.844 17.312 1 82.62 134 THR B CA 1
ATOM 3877 C C . THR B 1 134 ? -5.781 51.094 16.922 1 82.62 134 THR B C 1
ATOM 3879 O O . THR B 1 134 ? -5.766 50.219 16.078 1 82.62 134 THR B O 1
ATOM 3882 N N . VAL B 1 135 ? -6.828 51.531 17.656 1 83.06 135 VAL B N 1
ATOM 3883 C CA . VAL B 1 135 ? -8.102 50.844 17.406 1 83.06 135 VAL B CA 1
ATOM 3884 C C . VAL B 1 135 ? -9.156 51.875 17.016 1 83.06 135 VAL B C 1
ATOM 3886 O O . VAL B 1 135 ? -9.008 53.062 17.312 1 83.06 135 VAL B O 1
ATOM 3889 N N . PRO B 1 136 ? -10.148 51.406 16.328 1 82.81 136 PRO B N 1
ATOM 3890 C CA . PRO B 1 136 ? -11.242 52.312 16.016 1 82.81 136 PRO B CA 1
ATOM 3891 C C . PRO B 1 136 ? -11.891 52.938 17.266 1 82.81 136 PRO B C 1
ATOM 3893 O O . PRO B 1 136 ? -11.883 52.312 18.328 1 82.81 136 PRO B O 1
ATOM 3896 N N . THR B 1 137 ? -12.469 54 17.062 1 82.56 137 THR B N 1
ATOM 3897 C CA . THR B 1 137 ? -13.07 54.75 18.172 1 82.56 137 THR B CA 1
ATOM 3898 C C . THR B 1 137 ? -14.43 54.156 18.531 1 82.56 137 THR B C 1
ATOM 3900 O O . THR B 1 137 ? -14.953 54.406 19.625 1 82.56 137 THR B O 1
ATOM 3903 N N . GLN B 1 138 ? -14.844 53.344 17.734 1 84.62 138 GLN B N 1
ATOM 3904 C CA . GLN B 1 138 ? -16.156 52.781 17.969 1 84.62 138 GLN B CA 1
ATOM 3905 C C . GLN B 1 138 ? -16.125 51.75 19.094 1 84.62 138 GLN B C 1
ATOM 3907 O O . GLN B 1 138 ? -15.273 50.875 19.109 1 84.62 138 GLN B O 1
ATOM 3912 N N . SER B 1 139 ? -17.031 52 20 1 84.5 139 SER B N 1
ATOM 3913 C CA . SER B 1 139 ? -17.156 51.031 21.109 1 84.5 139 SER B CA 1
ATOM 3914 C C . SER B 1 139 ? -17.703 49.719 20.625 1 84.5 139 SER B C 1
ATOM 3916 O O . SER B 1 139 ? -18.594 49.656 19.766 1 84.5 139 SER B O 1
ATOM 3918 N N . LEU B 1 140 ? -17.094 48.625 21.156 1 88 140 LEU B N 1
ATOM 3919 C CA . LEU B 1 140 ? -17.5 47.281 20.766 1 88 140 LEU B CA 1
ATOM 3920 C C . LEU B 1 140 ? -18.594 46.75 21.703 1 88 140 LEU B C 1
ATOM 3922 O O . LEU B 1 140 ? -18.656 47.156 22.875 1 88 140 LEU B O 1
ATOM 3926 N N . ASP B 1 141 ? -19.469 46 21.047 1 91.5 141 ASP B N 1
ATOM 3927 C CA . ASP B 1 141 ? -20.406 45.25 21.875 1 91.5 141 ASP B CA 1
ATOM 3928 C C . ASP B 1 141 ? -19.688 44.125 22.609 1 91.5 141 ASP B C 1
ATOM 3930 O O . ASP B 1 141 ? -19.297 43.125 22 1 91.5 141 ASP B O 1
ATOM 3934 N N . SER B 1 142 ? -19.609 44.312 23.922 1 89.38 142 SER B N 1
ATOM 3935 C CA . SER B 1 142 ? -18.844 43.375 24.734 1 89.38 142 SER B CA 1
ATOM 3936 C C . SER B 1 142 ? -19.422 41.969 24.641 1 89.38 142 SER B C 1
ATOM 3938 O O . SER B 1 142 ? -18.672 41 24.625 1 89.38 142 SER B O 1
ATOM 3940 N N . ASN B 1 143 ? -20.703 41.844 24.562 1 91.81 143 ASN B N 1
ATOM 3941 C CA . ASN B 1 143 ? -21.328 40.531 24.484 1 91.81 143 ASN B CA 1
ATOM 3942 C C . ASN B 1 143 ? -21.031 39.844 23.156 1 91.81 143 ASN B C 1
ATOM 3944 O O . ASN B 1 143 ? -20.766 38.656 23.125 1 91.81 143 ASN B O 1
ATOM 3948 N N . ARG B 1 144 ? -21.047 40.625 22.188 1 93.94 144 ARG B N 1
ATOM 3949 C CA . ARG B 1 144 ? -20.75 40.094 20.859 1 93.94 144 ARG B CA 1
ATOM 3950 C C . ARG B 1 144 ? -19.297 39.625 20.766 1 93.94 144 ARG B C 1
ATOM 3952 O O . ARG B 1 144 ? -19 38.562 20.219 1 93.94 144 ARG B O 1
ATOM 3959 N N . ALA B 1 145 ? -18.406 40.469 21.203 1 94.19 145 ALA B N 1
ATOM 3960 C CA . ALA B 1 145 ? -16.984 40.156 21.203 1 94.19 145 ALA B CA 1
ATOM 3961 C C . ALA B 1 145 ? -16.703 38.875 21.984 1 94.19 145 ALA B C 1
ATOM 3963 O O . ALA B 1 145 ? -15.953 38 21.547 1 94.19 145 ALA B O 1
ATOM 3964 N N . GLU B 1 146 ? -17.328 38.719 23.109 1 94.81 146 GLU B N 1
ATOM 3965 C CA . GLU B 1 146 ? -17.156 37.562 23.953 1 94.81 146 GLU B CA 1
ATOM 3966 C C . GLU B 1 146 ? -17.656 36.281 23.266 1 94.81 146 GLU B C 1
ATOM 3968 O O . GLU B 1 146 ? -17.031 35.25 23.359 1 94.81 146 GLU B O 1
ATOM 3973 N N . HIS B 1 147 ? -18.75 36.438 22.625 1 94.88 147 HIS B N 1
ATOM 3974 C CA . HIS B 1 147 ? -19.328 35.281 21.922 1 94.88 147 HIS B CA 1
ATOM 3975 C C . HIS B 1 147 ? -18.406 34.812 20.781 1 94.88 147 HIS B C 1
ATOM 3977 O O . HIS B 1 147 ? -18.25 33.625 20.562 1 94.88 147 HIS B O 1
ATOM 3983 N N . GLN B 1 148 ? -17.859 35.75 20.094 1 94.62 148 GLN B N 1
ATOM 3984 C CA . GLN B 1 148 ? -16.969 35.406 18.984 1 94.62 148 GLN B CA 1
ATOM 3985 C C . GLN B 1 148 ? -15.703 34.719 19.5 1 94.62 148 GLN B C 1
ATOM 3987 O O . GLN B 1 148 ? -15.234 33.75 18.891 1 94.62 148 GLN B O 1
ATOM 3992 N N . VAL B 1 149 ? -15.203 35.219 20.562 1 96.81 149 VAL B N 1
ATOM 3993 C CA . VAL B 1 149 ? -13.984 34.656 21.141 1 96.81 149 VAL B CA 1
ATOM 3994 C C . VAL B 1 149 ? -14.266 33.25 21.672 1 96.81 149 VAL B C 1
ATOM 3996 O O . VAL B 1 149 ? -13.445 32.344 21.516 1 96.81 149 VAL B O 1
ATOM 3999 N N . GLU B 1 150 ? -15.422 33.094 22.266 1 95.44 150 GLU B N 1
ATOM 4000 C CA . GLU B 1 150 ? -15.797 31.766 22.766 1 95.44 150 GLU B CA 1
ATOM 4001 C C . GLU B 1 150 ? -15.977 30.781 21.625 1 95.44 150 GLU B C 1
ATOM 4003 O O . GLU B 1 150 ? -15.602 29.609 21.75 1 95.44 150 GLU B O 1
ATOM 4008 N N . GLY B 1 151 ? -16.625 31.234 20.594 1 95 151 GLY B N 1
ATOM 4009 C CA . GLY B 1 151 ? -16.75 30.406 19.406 1 95 151 GLY B CA 1
ATOM 4010 C C . GLY B 1 151 ? -15.406 29.984 18.844 1 95 151 GLY B C 1
ATOM 4011 O O . GLY B 1 151 ? -15.219 28.828 18.469 1 95 151 GLY B O 1
ATOM 4012 N N . PHE B 1 152 ? -14.516 30.906 18.781 1 95.69 152 PHE B N 1
ATOM 4013 C CA . PHE B 1 152 ? -13.164 30.625 18.312 1 95.69 152 PHE B CA 1
ATOM 4014 C C . PHE B 1 152 ? -12.477 29.609 19.219 1 95.69 152 PHE B C 1
ATOM 4016 O O . PHE B 1 152 ? -11.812 28.688 18.734 1 95.69 152 PHE B O 1
ATOM 4023 N N . ALA B 1 153 ? -12.648 29.766 20.516 1 96.88 153 ALA B N 1
ATOM 4024 C CA . ALA B 1 153 ? -12.039 28.844 21.484 1 96.88 153 ALA B CA 1
ATOM 4025 C C . ALA B 1 153 ? -12.531 27.422 21.266 1 96.88 153 ALA B C 1
ATOM 4027 O O . ALA B 1 153 ? -11.766 26.469 21.391 1 96.88 153 ALA B O 1
ATOM 4028 N N . ARG B 1 154 ? -13.766 27.297 20.953 1 95.94 154 ARG B N 1
ATOM 4029 C CA . ARG B 1 154 ? -14.352 25.984 20.703 1 95.94 154 ARG B CA 1
ATOM 4030 C C . ARG B 1 154 ? -13.742 25.344 19.453 1 95.94 154 ARG B C 1
ATOM 4032 O O . ARG B 1 154 ? -13.398 24.156 19.469 1 95.94 154 ARG B O 1
ATOM 4039 N N . VAL B 1 155 ? -13.633 26.094 18.453 1 95.5 155 VAL B N 1
ATOM 4040 C CA . VAL B 1 155 ? -13.047 25.609 17.219 1 95.5 155 VAL B CA 1
ATOM 4041 C C . VAL B 1 155 ? -11.609 25.172 17.469 1 95.5 155 VAL B C 1
ATOM 4043 O O . VAL B 1 155 ? -11.195 24.109 17 1 95.5 155 VAL B O 1
ATOM 4046 N N . VAL B 1 156 ? -10.875 25.969 18.156 1 96.94 156 VAL B N 1
ATOM 4047 C CA . VAL B 1 156 ? -9.461 25.719 18.422 1 96.94 156 VAL B CA 1
ATOM 4048 C C . VAL B 1 156 ? -9.305 24.406 19.203 1 96.94 156 VAL B C 1
ATOM 4050 O O . VAL B 1 156 ? -8.414 23.609 18.906 1 96.94 156 VAL B O 1
ATOM 4053 N N . ARG B 1 157 ? -10.148 24.203 20.156 1 97.19 157 ARG B N 1
ATOM 4054 C CA . ARG B 1 157 ? -10.086 22.984 20.953 1 97.19 157 ARG B CA 1
ATOM 4055 C C . ARG B 1 157 ? -10.297 21.75 20.078 1 97.19 157 ARG B C 1
ATOM 4057 O O . ARG B 1 157 ? -9.555 20.766 20.172 1 97.19 157 ARG B O 1
ATOM 4064 N N . SER B 1 158 ? -11.305 21.859 19.297 1 97.81 158 SER B N 1
ATOM 4065 C CA . SER B 1 158 ? -11.609 20.75 18.406 1 97.81 158 SER B CA 1
ATOM 4066 C C . SER B 1 158 ? -10.469 20.516 17.422 1 97.81 158 SER B C 1
ATOM 4068 O O . SER B 1 158 ? -10.086 19.375 17.172 1 97.81 158 SER B O 1
ATOM 4070 N N . LEU B 1 159 ? -9.938 21.547 16.844 1 97.31 159 LEU B N 1
ATOM 4071 C CA . LEU B 1 159 ? -8.852 21.453 15.867 1 97.31 159 LEU B CA 1
ATOM 4072 C C . LEU B 1 159 ? -7.594 20.891 16.516 1 97.31 159 LEU B C 1
ATOM 4074 O O . LEU B 1 159 ? -6.863 20.109 15.898 1 97.31 159 LEU B O 1
ATOM 4078 N N . ASP B 1 160 ? -7.352 21.359 17.703 1 98 160 ASP B N 1
ATOM 4079 C CA . ASP B 1 160 ? -6.188 20.875 18.438 1 98 160 ASP B CA 1
ATOM 4080 C C . ASP B 1 160 ? -6.227 19.359 18.562 1 98 160 ASP B C 1
ATOM 4082 O O . ASP B 1 160 ? -5.23 18.672 18.297 1 98 160 ASP B O 1
ATOM 4086 N N . ASP B 1 161 ? -7.359 18.859 18.938 1 98 161 ASP B N 1
ATOM 4087 C CA . ASP B 1 161 ? -7.535 17.406 19.078 1 98 161 ASP B CA 1
ATOM 4088 C C . ASP B 1 161 ? -7.383 16.703 17.719 1 98 161 ASP B C 1
ATOM 4090 O O . ASP B 1 161 ? -6.641 15.727 17.609 1 98 161 ASP B O 1
ATOM 4094 N N . SER B 1 162 ? -8.016 17.234 16.734 1 98.06 162 SER B N 1
ATOM 4095 C CA . SER B 1 162 ? -8.023 16.594 15.414 1 98.06 162 SER B CA 1
ATOM 4096 C C . SER B 1 162 ? -6.633 16.609 14.789 1 98.06 162 SER B C 1
ATOM 4098 O O . SER B 1 162 ? -6.227 15.641 14.141 1 98.06 162 SER B O 1
ATOM 4100 N N . VAL B 1 163 ? -5.922 17.625 14.914 1 98.38 163 VAL B N 1
ATOM 4101 C CA . VAL B 1 163 ? -4.578 17.734 14.352 1 98.38 163 VAL B CA 1
ATOM 4102 C C . VAL B 1 163 ? -3.639 16.766 15.07 1 98.38 163 VAL B C 1
ATOM 4104 O O . VAL B 1 163 ? -2.777 16.156 14.438 1 98.38 163 VAL B O 1
ATOM 4107 N N . ARG B 1 164 ? -3.818 16.672 16.359 1 98 164 ARG B N 1
ATOM 4108 C CA . ARG B 1 164 ? -3.016 15.711 17.109 1 98 164 ARG B CA 1
ATOM 4109 C C . ARG B 1 164 ? -3.264 14.289 16.625 1 98 164 ARG B C 1
ATOM 4111 O O . ARG B 1 164 ? -2.32 13.516 16.438 1 98 164 ARG B O 1
ATOM 4118 N N . VAL B 1 165 ? -4.52 13.977 16.469 1 98.31 165 VAL B N 1
ATOM 4119 C CA . VAL B 1 165 ? -4.887 12.648 15.984 1 98.31 165 VAL B CA 1
ATOM 4120 C C . VAL B 1 165 ? -4.297 12.414 14.594 1 98.31 165 VAL B C 1
ATOM 4122 O O . VAL B 1 165 ? -3.734 11.352 14.32 1 98.31 165 VAL B O 1
ATOM 4125 N N . MET B 1 166 ? -4.387 13.367 13.766 1 98.25 166 MET B N 1
ATOM 4126 C CA . MET B 1 166 ? -3.842 13.258 12.414 1 98.25 166 MET B CA 1
ATOM 4127 C C . MET B 1 166 ? -2.33 13.078 12.445 1 98.25 166 MET B C 1
ATOM 4129 O O . MET B 1 166 ? -1.783 12.25 11.711 1 98.25 166 MET B O 1
ATOM 4133 N N . TYR B 1 167 ? -1.73 13.883 13.25 1 98.19 167 TYR B N 1
ATOM 4134 C CA . TYR B 1 167 ? -0.281 13.773 13.383 1 98.19 167 TYR B CA 1
ATOM 4135 C C . TYR B 1 167 ? 0.128 12.359 13.766 1 98.19 167 TYR B C 1
ATOM 4137 O O . TYR B 1 167 ? 1.047 11.789 13.172 1 98.19 167 TYR B O 1
ATOM 4145 N N . ASP B 1 168 ? -0.54 11.781 14.719 1 98.12 168 ASP B N 1
ATOM 4146 C CA . ASP B 1 168 ? -0.24 10.43 15.18 1 98.12 168 ASP B CA 1
ATOM 4147 C C . ASP B 1 168 ? -0.486 9.406 14.078 1 98.12 168 ASP B C 1
ATOM 4149 O O . ASP B 1 168 ? 0.305 8.477 13.891 1 98.12 168 ASP B O 1
ATOM 4153 N N . ARG B 1 169 ? -1.528 9.594 13.43 1 97.94 169 ARG B N 1
ATOM 4154 C CA . ARG B 1 169 ? -1.878 8.664 12.359 1 97.94 169 ARG B CA 1
ATOM 4155 C C . ARG B 1 169 ? -0.853 8.711 11.234 1 97.94 169 ARG B C 1
ATOM 4157 O O . ARG B 1 169 ? -0.46 7.676 10.695 1 97.94 169 ARG B O 1
ATOM 4164 N N . VAL B 1 170 ? -0.463 9.875 10.836 1 98.31 170 VAL B N 1
ATOM 4165 C CA . VAL B 1 170 ? 0.527 10.031 9.773 1 98.31 170 VAL B CA 1
ATOM 4166 C C . VAL B 1 170 ? 1.864 9.445 10.227 1 98.31 170 VAL B C 1
ATOM 4168 O O . VAL B 1 170 ? 2.578 8.828 9.43 1 98.31 170 VAL B O 1
ATOM 4171 N N . THR B 1 171 ? 2.182 9.664 11.492 1 98 171 THR B N 1
ATOM 4172 C CA . THR B 1 171 ? 3.4 9.078 12.039 1 98 171 THR B CA 1
ATOM 4173 C C . THR B 1 171 ? 3.371 7.559 11.922 1 98 171 THR B C 1
ATOM 4175 O O . THR B 1 171 ? 4.359 6.945 11.516 1 98 171 THR B O 1
ATOM 4178 N N . GLU B 1 172 ? 2.281 7 12.266 1 98 172 GLU B N 1
ATOM 4179 C CA . GLU B 1 172 ? 2.125 5.551 12.172 1 98 172 GLU B CA 1
ATOM 4180 C C . GLU B 1 172 ? 2.223 5.086 10.719 1 98 172 GLU B C 1
ATOM 4182 O O . GLU B 1 172 ? 2.879 4.082 10.43 1 98 172 GLU B O 1
ATOM 4187 N N . THR B 1 173 ? 1.569 5.762 9.828 1 97.81 173 THR B N 1
ATOM 4188 C CA . THR B 1 173 ? 1.623 5.422 8.414 1 97.81 173 THR B CA 1
ATOM 4189 C C . THR B 1 173 ? 3.053 5.512 7.891 1 97.81 173 THR B C 1
ATOM 4191 O O . THR B 1 173 ? 3.473 4.691 7.07 1 97.81 173 THR B O 1
ATOM 4194 N N . HIS B 1 174 ? 3.74 6.551 8.344 1 97.56 174 HIS B N 1
ATOM 4195 C CA . HIS B 1 174 ? 5.145 6.727 7.988 1 97.56 174 HIS B CA 1
ATOM 4196 C C . HIS B 1 174 ? 5.957 5.48 8.336 1 97.56 174 HIS B C 1
ATOM 4198 O O . HIS B 1 174 ? 6.695 4.965 7.492 1 97.56 174 HIS B O 1
ATOM 4204 N N . LYS B 1 175 ? 5.801 4.938 9.484 1 97.44 175 LYS B N 1
ATOM 4205 C CA . LYS B 1 175 ? 6.5 3.744 9.953 1 97.44 175 LYS B CA 1
ATOM 4206 C C . LYS B 1 175 ? 6.102 2.52 9.133 1 97.44 175 LYS B C 1
ATOM 4208 O O . LYS B 1 175 ? 6.941 1.679 8.812 1 97.44 175 LYS B O 1
ATOM 4213 N N . ARG B 1 176 ? 4.918 2.412 8.828 1 97.44 176 ARG B N 1
ATOM 4214 C CA . ARG B 1 176 ? 4.41 1.263 8.086 1 97.44 176 ARG B CA 1
ATOM 4215 C C . ARG B 1 176 ? 4.965 1.24 6.664 1 97.44 176 ARG B C 1
ATOM 4217 O O . ARG B 1 176 ? 5.328 0.179 6.148 1 97.44 176 ARG B O 1
ATOM 4224 N N . LEU B 1 177 ? 4.969 2.389 6 1 97.25 177 LEU B N 1
ATOM 4225 C CA . LEU B 1 177 ? 5.488 2.49 4.641 1 97.25 177 LEU B CA 1
ATOM 4226 C C . LEU B 1 177 ? 6.961 2.096 4.594 1 97.25 177 LEU B C 1
ATOM 4228 O O . LEU B 1 177 ? 7.371 1.312 3.734 1 97.25 177 LEU B O 1
ATOM 4232 N N . ALA B 1 178 ? 7.699 2.611 5.574 1 96.31 178 ALA B N 1
ATOM 4233 C CA . ALA B 1 178 ? 9.148 2.426 5.57 1 96.31 178 ALA B CA 1
ATOM 4234 C C . ALA B 1 178 ? 9.523 1.045 6.098 1 96.31 178 ALA B C 1
ATOM 4236 O O . ALA B 1 178 ? 10.656 0.589 5.91 1 96.31 178 ALA B O 1
ATOM 4237 N N . GLY B 1 179 ? 8.594 0.368 6.781 1 96.94 179 GLY B N 1
ATOM 4238 C CA . GLY B 1 179 ? 8.906 -0.913 7.395 1 96.94 179 GLY B CA 1
ATOM 4239 C C . GLY B 1 179 ? 8.141 -2.07 6.777 1 96.94 179 GLY B C 1
ATOM 4240 O O . GLY B 1 179 ? 8.555 -2.617 5.754 1 96.94 179 GLY B O 1
ATOM 4241 N N . PRO B 1 180 ? 6.965 -2.332 7.379 1 97.19 180 PRO B N 1
ATOM 4242 C CA . PRO B 1 180 ? 6.219 -3.527 6.98 1 97.19 180 PRO B CA 1
ATOM 4243 C C . PRO B 1 180 ? 5.828 -3.514 5.504 1 97.19 180 PRO B C 1
ATOM 4245 O O . PRO B 1 180 ? 5.867 -4.555 4.84 1 97.19 180 PRO B O 1
ATOM 4248 N N . TYR B 1 181 ? 5.371 -2.455 4.934 1 97.75 181 TYR B N 1
ATOM 4249 C CA . TYR B 1 181 ? 4.977 -2.402 3.529 1 97.75 181 TYR B CA 1
ATOM 4250 C C . TYR B 1 181 ? 6.172 -2.664 2.619 1 97.75 181 TYR B C 1
ATOM 4252 O O . TYR B 1 181 ? 6.094 -3.488 1.705 1 97.75 181 TYR B O 1
ATOM 4260 N N . ARG B 1 182 ? 7.254 -1.926 2.91 1 98 182 ARG B N 1
ATOM 4261 C CA . ARG B 1 182 ? 8.492 -2.152 2.172 1 98 182 ARG B CA 1
ATOM 4262 C C . ARG B 1 182 ? 8.906 -3.617 2.24 1 98 182 ARG B C 1
ATOM 4264 O O . ARG B 1 182 ? 9.203 -4.234 1.214 1 98 182 ARG B O 1
ATOM 4271 N N . SER B 1 183 ? 8.883 -4.121 3.422 1 98.25 183 SER B N 1
ATOM 4272 C CA . SER B 1 183 ? 9.328 -5.496 3.643 1 98.25 183 SER B CA 1
ATOM 4273 C C . SER B 1 183 ? 8.461 -6.488 2.885 1 98.25 183 SER B C 1
ATOM 4275 O O . SER B 1 183 ? 8.961 -7.469 2.334 1 98.25 183 SER B O 1
ATOM 4277 N N . ASN B 1 184 ? 7.207 -6.309 2.861 1 97.88 184 ASN B N 1
ATOM 4278 C CA . ASN B 1 184 ? 6.301 -7.215 2.168 1 97.88 184 ASN B CA 1
ATOM 4279 C C . ASN B 1 184 ? 6.586 -7.262 0.67 1 97.88 184 ASN B C 1
ATOM 4281 O O . ASN B 1 184 ? 6.594 -8.336 0.067 1 97.88 184 ASN B O 1
ATOM 4285 N N . TRP B 1 185 ? 6.805 -6.117 0.028 1 98.5 185 TRP B N 1
ATOM 4286 C CA . TRP B 1 185 ? 7.16 -6.059 -1.386 1 98.5 185 TRP B CA 1
ATOM 4287 C C . TRP B 1 185 ? 8.477 -6.793 -1.646 1 98.5 185 TRP B C 1
ATOM 4289 O O . TRP B 1 185 ? 8.602 -7.523 -2.633 1 98.5 185 TRP B O 1
ATOM 4299 N N . GLN B 1 186 ? 9.391 -6.613 -0.733 1 98.62 186 GLN B N 1
ATOM 4300 C CA . GLN B 1 186 ? 10.703 -7.223 -0.913 1 98.62 186 GLN B CA 1
ATOM 4301 C C . GLN B 1 186 ? 10.641 -8.734 -0.719 1 98.62 186 GLN B C 1
ATOM 4303 O O . GLN B 1 186 ? 11.352 -9.484 -1.391 1 98.62 186 GLN B O 1
ATOM 4308 N N . LYS B 1 187 ? 9.828 -9.164 0.185 1 98.62 187 LYS B N 1
ATOM 4309 C CA . LYS B 1 187 ? 9.633 -10.602 0.368 1 98.62 187 LYS B CA 1
ATOM 4310 C C . LYS B 1 187 ? 8.961 -11.227 -0.852 1 98.62 187 LYS B C 1
ATOM 4312 O O . LYS B 1 187 ? 9.328 -12.328 -1.269 1 98.62 187 LYS B O 1
ATOM 4317 N N . MET B 1 188 ? 8 -10.578 -1.40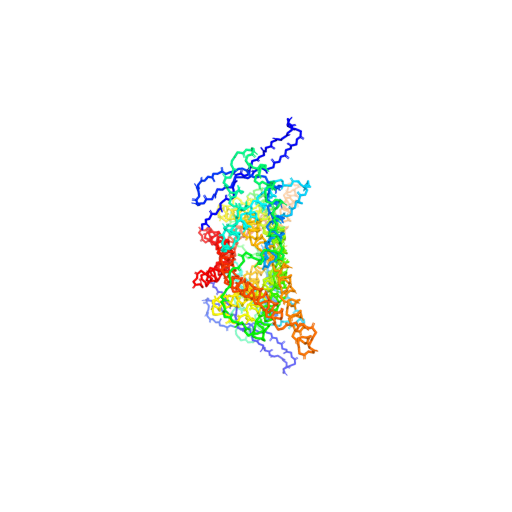4 1 98.5 188 MET B N 1
ATOM 4318 C CA . MET B 1 188 ? 7.391 -11.039 -2.648 1 98.5 188 MET B CA 1
ATOM 4319 C C . MET B 1 188 ? 8.422 -11.094 -3.771 1 98.5 188 MET B C 1
ATOM 4321 O O . MET B 1 188 ? 8.438 -12.039 -4.559 1 98.5 188 MET B O 1
ATOM 4325 N N . ALA B 1 189 ? 9.227 -10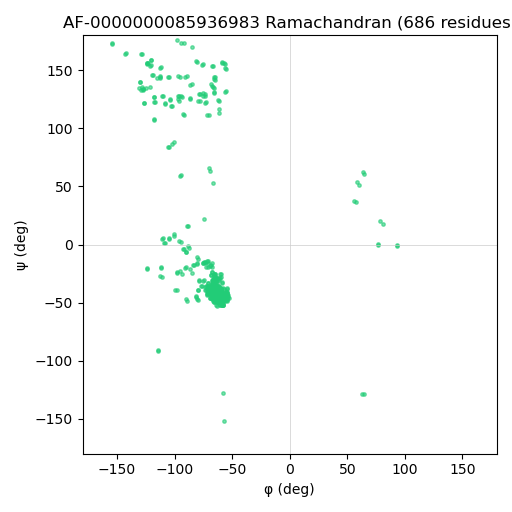.031 -3.844 1 98.81 189 ALA B N 1
ATOM 4326 C CA . ALA B 1 189 ? 10.297 -10 -4.836 1 98.81 189 ALA B CA 1
ATOM 4327 C C . ALA B 1 189 ? 11.195 -11.227 -4.719 1 98.81 189 ALA B C 1
ATOM 4329 O O . ALA B 1 189 ? 11.555 -11.844 -5.727 1 98.81 189 ALA B O 1
ATOM 4330 N N . ALA B 1 190 ? 11.516 -11.547 -3.484 1 98.75 190 ALA B N 1
ATOM 4331 C CA . ALA B 1 190 ? 12.375 -12.703 -3.238 1 98.75 190 ALA B CA 1
ATOM 4332 C C . ALA B 1 190 ? 11.711 -13.992 -3.691 1 98.75 190 ALA B C 1
ATOM 4334 O O . ALA B 1 190 ? 12.367 -14.875 -4.25 1 98.75 190 ALA B O 1
ATOM 4335 N N . ALA B 1 191 ? 10.453 -14.133 -3.393 1 98.69 191 ALA B N 1
ATOM 4336 C CA . ALA B 1 191 ? 9.719 -15.32 -3.822 1 98.69 191 ALA B CA 1
ATOM 4337 C C . ALA B 1 191 ? 9.711 -15.438 -5.344 1 98.69 191 ALA B C 1
ATOM 4339 O O . ALA B 1 191 ? 9.93 -16.516 -5.887 1 98.69 191 ALA B O 1
ATOM 4340 N N . ILE B 1 192 ? 9.461 -14.367 -6.051 1 98.69 192 ILE B N 1
ATOM 4341 C CA . ILE B 1 192 ? 9.43 -14.359 -7.508 1 98.69 192 ILE B CA 1
ATOM 4342 C C . ILE B 1 192 ? 10.828 -14.648 -8.055 1 98.69 192 ILE B C 1
ATOM 4344 O O . ILE B 1 192 ? 10.977 -15.359 -9.055 1 98.69 192 ILE B O 1
ATOM 4348 N N . ALA B 1 193 ? 11.828 -14.078 -7.398 1 98.5 193 ALA B N 1
ATOM 4349 C CA . ALA B 1 193 ? 13.211 -14.375 -7.781 1 98.5 193 ALA B CA 1
ATOM 4350 C C . ALA B 1 193 ? 13.492 -15.867 -7.688 1 98.5 193 ALA B C 1
ATOM 4352 O O . ALA B 1 193 ? 14.18 -16.438 -8.547 1 98.5 193 ALA B O 1
ATOM 4353 N N . GLY B 1 194 ? 13.016 -16.438 -6.562 1 97.94 194 GLY B N 1
ATOM 4354 C CA . GLY B 1 194 ? 13.156 -17.875 -6.43 1 97.94 194 GLY B CA 1
ATOM 4355 C C . GLY B 1 194 ? 12.547 -18.656 -7.586 1 97.94 194 GLY B C 1
ATOM 4356 O O . GLY B 1 194 ? 13.156 -19.594 -8.094 1 97.94 194 GLY B O 1
ATOM 4357 N N . LEU B 1 195 ? 11.398 -18.281 -8.047 1 97.12 195 LEU B N 1
ATOM 4358 C CA . LEU B 1 195 ? 10.773 -18.875 -9.211 1 97.12 195 LEU B CA 1
ATOM 4359 C C . LEU B 1 195 ? 11.641 -18.703 -10.453 1 97.12 195 LEU B C 1
ATOM 4361 O O . LEU B 1 195 ? 11.828 -19.641 -11.227 1 97.12 195 LEU B O 1
ATOM 4365 N N . GLY B 1 196 ? 12.102 -17.469 -10.633 1 96.56 196 GLY B N 1
ATOM 4366 C CA . GLY B 1 196 ? 12.984 -17.203 -11.75 1 96.56 196 GLY B CA 1
ATOM 4367 C C . GLY B 1 196 ? 14.195 -18.125 -11.781 1 96.56 196 GLY B C 1
ATOM 4368 O O . GLY B 1 196 ? 14.562 -18.641 -12.844 1 96.56 196 GLY B O 1
ATOM 4369 N N . HIS B 1 197 ? 14.805 -18.344 -10.648 1 96.69 197 HIS B N 1
ATOM 4370 C CA . HIS B 1 197 ? 15.961 -19.234 -10.555 1 96.69 197 HIS B CA 1
ATOM 4371 C C . HIS B 1 197 ? 15.594 -20.656 -10.938 1 96.69 197 HIS B C 1
ATOM 4373 O O . HIS B 1 197 ? 16.359 -21.328 -11.625 1 96.69 197 HIS B O 1
ATOM 4379 N N . SER B 1 198 ? 14.453 -21.078 -10.453 1 96.5 198 SER B N 1
ATOM 4380 C CA . SER B 1 198 ? 14.008 -22.422 -10.789 1 96.5 198 SER B CA 1
ATOM 4381 C C . SER B 1 198 ? 13.781 -22.578 -12.289 1 96.5 198 SER B C 1
ATOM 4383 O O . SER B 1 198 ? 14.117 -23.609 -12.867 1 96.5 198 SER B O 1
ATOM 4385 N N . PHE B 1 199 ? 13.211 -21.578 -12.953 1 95.38 199 PHE B N 1
ATOM 4386 C CA . PHE B 1 199 ? 12.984 -21.594 -14.391 1 95.38 199 PHE B CA 1
ATOM 4387 C C . PHE B 1 199 ? 14.312 -21.625 -15.148 1 95.38 199 PHE B C 1
ATOM 4389 O O . PHE B 1 199 ? 14.391 -22.203 -16.234 1 95.38 199 PHE B O 1
ATOM 4396 N N . GLU B 1 200 ? 15.305 -21.078 -14.594 1 93.62 200 GLU B N 1
ATOM 4397 C CA . GLU B 1 200 ? 16.625 -21 -15.227 1 93.62 200 GLU B CA 1
ATOM 4398 C C . GLU B 1 200 ? 17.266 -22.375 -15.336 1 93.62 200 GLU B C 1
ATOM 4400 O O . GLU B 1 200 ? 18.125 -22.609 -16.188 1 93.62 200 GLU B O 1
ATOM 4405 N N . LEU B 1 201 ? 16.875 -23.25 -14.438 1 92.75 201 LEU B N 1
ATOM 4406 C CA . LEU B 1 201 ? 17.422 -24.609 -14.469 1 92.75 201 LEU B CA 1
ATOM 4407 C C . LEU B 1 201 ? 16.984 -25.344 -15.727 1 92.75 201 LEU B C 1
ATOM 4409 O O . LEU B 1 201 ? 17.609 -26.328 -16.109 1 92.75 201 LEU B O 1
ATOM 4413 N N . ASP B 1 202 ? 15.875 -24.922 -16.25 1 84.88 202 ASP B N 1
ATOM 4414 C CA . ASP B 1 202 ? 15.391 -25.469 -17.516 1 84.88 202 ASP B CA 1
ATOM 4415 C C . ASP B 1 202 ? 15.875 -24.641 -18.703 1 84.88 202 ASP B C 1
ATOM 4417 O O . ASP B 1 202 ? 15.461 -23.484 -18.859 1 84.88 202 ASP B O 1
ATOM 4421 N N . SER B 1 203 ? 16.703 -25.141 -19.5 1 75.81 203 SER B N 1
ATOM 4422 C CA . SER B 1 203 ? 17.359 -24.406 -20.578 1 75.81 203 SER B CA 1
ATOM 4423 C C . SER B 1 203 ? 16.516 -24.469 -21.859 1 75.81 203 SER B C 1
ATOM 4425 O O . SER B 1 203 ? 17.031 -24.188 -22.953 1 75.81 203 SER B O 1
ATOM 4427 N N . SER B 1 204 ? 15.312 -24.844 -21.719 1 81 204 SER B N 1
ATOM 4428 C CA . SER B 1 204 ? 14.469 -24.875 -22.906 1 81 204 SER B CA 1
ATOM 4429 C C . SER B 1 204 ? 14.234 -23.469 -23.453 1 81 204 SER B C 1
ATOM 4431 O O . SER B 1 204 ? 13.969 -22.531 -22.703 1 81 204 SER B O 1
ATOM 4433 N N . PRO B 1 205 ? 14.359 -23.312 -24.719 1 79.25 205 PRO B N 1
ATOM 4434 C CA . PRO B 1 205 ? 14.18 -21.984 -25.344 1 79.25 205 PRO B CA 1
ATOM 4435 C C . PRO B 1 205 ? 12.789 -21.406 -25.109 1 79.25 205 PRO B C 1
ATOM 4437 O O . PRO B 1 205 ? 12.633 -20.188 -25.016 1 79.25 205 PRO B O 1
ATOM 4440 N N . SER B 1 206 ? 11.875 -22.234 -24.953 1 78.94 206 SER B N 1
ATOM 4441 C CA . SER B 1 206 ? 10.484 -21.797 -24.859 1 78.94 206 SER B CA 1
ATOM 4442 C C . SER B 1 206 ? 10.234 -21.047 -23.547 1 78.94 206 SER B C 1
ATOM 4444 O O . SER B 1 206 ? 9.305 -20.25 -23.453 1 78.94 206 SER B O 1
ATOM 4446 N N . ASN B 1 207 ? 11.156 -21.25 -22.594 1 88.06 207 ASN B N 1
ATOM 4447 C CA . ASN B 1 207 ? 10.891 -20.672 -21.281 1 88.06 207 ASN B CA 1
ATOM 4448 C C . ASN B 1 207 ? 11.844 -19.516 -20.969 1 88.06 207 ASN B C 1
ATOM 4450 O O . ASN B 1 207 ? 11.789 -18.938 -19.891 1 88.06 207 ASN B O 1
ATOM 4454 N N . GLN B 1 208 ? 12.641 -19.172 -21.922 1 89.88 208 GLN B N 1
ATOM 4455 C CA . GLN B 1 208 ? 13.648 -18.141 -21.688 1 89.88 208 GLN B CA 1
ATOM 4456 C C . GLN B 1 208 ? 13.008 -16.781 -21.484 1 89.88 208 GLN B C 1
ATOM 4458 O O . GLN B 1 208 ? 13.43 -16.016 -20.609 1 89.88 208 GLN B O 1
ATOM 4463 N N . ILE B 1 209 ? 12 -16.5 -22.266 1 91.88 209 ILE B N 1
ATOM 4464 C CA . ILE B 1 209 ? 11.352 -15.195 -22.172 1 91.88 209 ILE B CA 1
ATOM 4465 C C . ILE B 1 209 ? 10.625 -15.062 -20.844 1 91.88 209 ILE B C 1
ATOM 4467 O O . ILE B 1 209 ? 10.695 -14.023 -20.188 1 91.88 209 ILE B O 1
ATOM 4471 N N . VAL B 1 210 ? 10 -16.125 -20.422 1 94.31 210 VAL B N 1
ATOM 4472 C CA . VAL B 1 210 ? 9.289 -16.109 -19.141 1 94.31 210 VAL B CA 1
ATOM 4473 C C . VAL B 1 210 ? 10.289 -15.977 -18 1 94.31 210 VAL B C 1
ATOM 4475 O O . VAL B 1 210 ? 10.031 -15.258 -17.031 1 94.31 210 VAL B O 1
ATOM 4478 N N . THR B 1 211 ? 11.398 -16.656 -18.109 1 95.5 211 THR B N 1
ATOM 4479 C CA . THR B 1 211 ? 12.445 -16.578 -17.094 1 95.5 211 THR B CA 1
ATOM 4480 C C . THR B 1 211 ? 12.938 -15.141 -16.938 1 95.5 211 THR B C 1
ATOM 4482 O O . THR B 1 211 ? 13.055 -14.641 -15.812 1 95.5 211 THR B O 1
ATOM 4485 N N . ALA B 1 212 ? 13.164 -14.484 -18.031 1 95.69 212 ALA B N 1
ATOM 4486 C CA . ALA B 1 212 ? 13.625 -13.102 -18 1 95.69 212 ALA B CA 1
ATOM 4487 C C . ALA B 1 212 ? 12.578 -12.188 -17.375 1 95.69 212 ALA B C 1
ATOM 4489 O O . ALA B 1 212 ? 12.906 -11.273 -16.609 1 95.69 212 ALA B O 1
ATOM 4490 N N . ALA B 1 213 ? 11.328 -12.398 -17.75 1 97.56 213 ALA B N 1
ATOM 4491 C CA . ALA B 1 213 ? 10.234 -11.602 -17.219 1 97.56 213 ALA B CA 1
ATOM 4492 C C . ALA B 1 213 ? 10.109 -11.781 -15.703 1 97.56 213 ALA B C 1
ATOM 4494 O O . ALA B 1 213 ? 9.859 -10.812 -14.977 1 97.56 213 ALA B O 1
ATOM 4495 N N . LEU B 1 214 ? 10.297 -12.992 -15.25 1 97.81 214 LEU B N 1
ATOM 4496 C CA . LEU B 1 214 ? 10.242 -13.266 -13.812 1 97.81 214 LEU B CA 1
ATOM 4497 C C . LEU B 1 214 ? 11.367 -12.539 -13.086 1 97.81 214 LEU B C 1
ATOM 4499 O O . LEU B 1 214 ? 11.133 -11.922 -12.039 1 97.81 214 LEU B O 1
ATOM 4503 N N . LYS B 1 215 ? 12.516 -12.586 -13.641 1 97.62 215 LYS B N 1
ATOM 4504 C CA . LYS B 1 215 ? 13.656 -11.922 -13.023 1 97.62 215 LYS B CA 1
ATOM 4505 C C . LYS B 1 215 ? 13.461 -10.414 -12.969 1 97.62 215 LYS B C 1
ATOM 4507 O O . LYS B 1 215 ? 13.75 -9.781 -11.953 1 97.62 215 LYS B O 1
ATOM 4512 N N . GLU B 1 216 ? 12.969 -9.891 -14.039 1 98.5 216 GLU B N 1
ATOM 4513 C CA . GLU B 1 216 ? 12.68 -8.461 -14.07 1 98.5 216 GLU B CA 1
ATOM 4514 C C . GLU B 1 216 ? 11.586 -8.102 -13.062 1 98.5 216 GLU B C 1
ATOM 4516 O O . GLU B 1 216 ? 11.664 -7.059 -12.406 1 98.5 216 GLU B O 1
ATOM 4521 N N . THR B 1 217 ? 10.617 -8.914 -12.938 1 98.81 217 THR B N 1
ATOM 4522 C CA . THR B 1 217 ? 9.547 -8.672 -11.984 1 98.81 217 THR B CA 1
ATOM 4523 C C . THR B 1 217 ? 10.086 -8.641 -10.555 1 98.81 217 THR B C 1
ATOM 4525 O O . THR B 1 217 ? 9.734 -7.75 -9.773 1 98.81 217 THR B O 1
ATOM 4528 N N . ALA B 1 218 ? 10.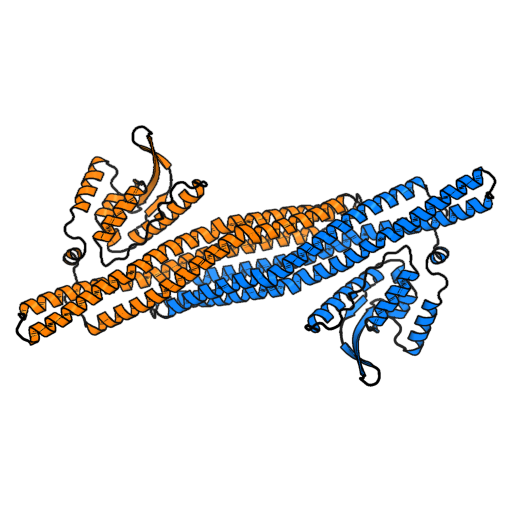93 -9.586 -10.25 1 98.81 218 ALA B N 1
ATOM 4529 C CA . ALA B 1 218 ? 11.547 -9.602 -8.93 1 98.81 218 ALA B CA 1
ATOM 4530 C C . ALA B 1 218 ? 12.305 -8.305 -8.664 1 98.81 218 ALA B C 1
ATOM 4532 O O . ALA B 1 218 ? 12.195 -7.727 -7.578 1 98.81 218 ALA B O 1
ATOM 4533 N N . HIS B 1 219 ? 13 -7.879 -9.641 1 98.81 219 HIS B N 1
ATOM 4534 C CA . HIS B 1 219 ? 13.781 -6.652 -9.523 1 98.81 219 HIS B CA 1
ATOM 4535 C C . HIS B 1 219 ? 12.883 -5.449 -9.273 1 98.81 219 HIS B C 1
ATOM 4537 O O . HIS B 1 219 ? 13.133 -4.656 -8.367 1 98.81 219 HIS B O 1
ATOM 4543 N N . VAL B 1 220 ? 11.883 -5.316 -10.031 1 98.88 220 VAL B N 1
ATOM 4544 C CA . VAL B 1 220 ? 10.992 -4.164 -9.945 1 98.88 220 VAL B CA 1
ATOM 4545 C C . VAL B 1 220 ? 10.219 -4.207 -8.625 1 98.88 220 VAL B C 1
ATOM 4547 O O . VAL B 1 220 ? 10 -3.17 -7.996 1 98.88 220 VAL B O 1
ATOM 4550 N N . PHE B 1 221 ? 9.781 -5.395 -8.211 1 98.88 221 PHE B N 1
ATOM 4551 C CA . PHE B 1 221 ? 9.102 -5.508 -6.922 1 98.88 221 PHE B CA 1
ATOM 4552 C C . PHE B 1 221 ? 10 -5.035 -5.789 1 98.88 221 PHE B C 1
ATOM 4554 O O . PHE B 1 221 ? 9.547 -4.352 -4.867 1 98.88 221 PHE B O 1
ATOM 4561 N N . HIS B 1 222 ? 11.242 -5.461 -5.855 1 98.81 222 HIS B N 1
ATOM 4562 C CA . HIS B 1 222 ? 12.203 -5.008 -4.852 1 98.81 222 HIS B CA 1
ATOM 4563 C C . HIS B 1 222 ? 12.328 -3.49 -4.855 1 98.81 222 HIS B C 1
ATOM 4565 O O . HIS B 1 222 ? 12.336 -2.861 -3.795 1 98.81 222 HIS B O 1
ATOM 4571 N N . LYS B 1 223 ? 12.383 -2.918 -5.977 1 98.81 223 LYS B N 1
ATOM 4572 C CA . LYS B 1 223 ? 12.484 -1.473 -6.152 1 98.81 223 LYS B CA 1
ATOM 4573 C C . LYS B 1 223 ? 11.25 -0.766 -5.609 1 98.81 223 LYS B C 1
ATOM 4575 O O . LYS B 1 223 ? 11.352 0.283 -4.969 1 98.81 223 LYS B O 1
ATOM 4580 N N . ILE B 1 224 ? 10.086 -1.311 -5.879 1 98.81 224 ILE B N 1
ATOM 4581 C CA . ILE B 1 224 ? 8.844 -0.73 -5.379 1 98.81 224 ILE B CA 1
ATOM 4582 C C . ILE B 1 224 ? 8.867 -0.694 -3.852 1 98.81 224 ILE B C 1
ATOM 4584 O O . ILE B 1 224 ? 8.391 0.262 -3.238 1 98.81 224 ILE B O 1
ATOM 4588 N N . GLY B 1 225 ? 9.438 -1.745 -3.254 1 98.56 225 GLY B N 1
ATOM 4589 C CA . GLY B 1 225 ? 9.641 -1.708 -1.815 1 98.56 225 GLY B CA 1
ATOM 4590 C C . GLY B 1 225 ? 10.469 -0.521 -1.361 1 98.56 225 GLY B C 1
ATOM 4591 O O . GLY B 1 225 ? 10.094 0.184 -0.423 1 98.56 225 GLY B O 1
ATOM 4592 N N . GLU B 1 226 ? 11.516 -0.255 -2.02 1 98.31 226 GLU B N 1
ATOM 4593 C CA . GLU B 1 226 ? 12.383 0.879 -1.701 1 98.31 226 GLU B CA 1
ATOM 4594 C C . GLU B 1 226 ? 11.648 2.201 -1.891 1 98.31 226 GLU B C 1
ATOM 4596 O O . GLU B 1 226 ? 11.852 3.148 -1.129 1 98.31 226 GLU B O 1
ATOM 4601 N N . GLU B 1 227 ? 10.859 2.236 -2.914 1 98.5 227 GLU B N 1
ATOM 4602 C CA . GLU B 1 227 ? 10.086 3.443 -3.199 1 98.5 227 GLU B CA 1
ATOM 4603 C C . GLU B 1 227 ? 9.117 3.76 -2.068 1 98.5 227 GLU B C 1
ATOM 4605 O O . GLU B 1 227 ? 8.781 4.922 -1.839 1 98.5 227 GLU B O 1
ATOM 4610 N N . HIS B 1 228 ? 8.633 2.701 -1.384 1 98.25 228 HIS B N 1
ATOM 4611 C CA . HIS B 1 228 ? 7.766 2.938 -0.233 1 98.25 228 HIS B CA 1
ATOM 4612 C C . HIS B 1 228 ? 8.508 3.684 0.871 1 98.25 228 HIS B C 1
ATOM 4614 O O . HIS B 1 228 ? 7.969 4.625 1.46 1 98.25 228 HIS B O 1
ATOM 4620 N N . GLU B 1 229 ? 9.688 3.287 1.137 1 96.56 229 GLU B N 1
ATOM 4621 C CA . GLU B 1 229 ? 10.508 3.986 2.121 1 96.56 229 GLU B CA 1
ATOM 4622 C C . GLU B 1 229 ? 10.797 5.422 1.687 1 96.56 229 GLU B C 1
ATOM 4624 O O . GLU B 1 229 ? 10.734 6.344 2.5 1 96.56 229 GLU B O 1
ATOM 4629 N N . GLU B 1 230 ? 11.102 5.621 0.484 1 96.69 230 GLU B N 1
ATOM 4630 C CA . GLU B 1 230 ? 11.359 6.953 -0.056 1 96.69 230 GLU B CA 1
ATOM 4631 C C . GLU B 1 230 ? 10.117 7.836 0.03 1 96.69 230 GLU B C 1
ATOM 4633 O O . GLU B 1 230 ? 10.219 9.031 0.33 1 96.69 230 GLU B O 1
ATOM 4638 N N . SER B 1 231 ? 9.008 7.219 -0.318 1 97 231 SER B N 1
ATOM 4639 C CA . SER B 1 231 ? 7.754 7.961 -0.257 1 97 231 SER B CA 1
ATOM 4640 C C . SER B 1 231 ? 7.441 8.406 1.168 1 97 231 SER B C 1
ATOM 4642 O O . SER B 1 231 ? 6.895 9.492 1.379 1 97 231 SER B O 1
ATOM 4644 N N . ALA B 1 232 ? 7.746 7.559 2.18 1 95.38 232 ALA B N 1
ATOM 4645 C CA . ALA B 1 232 ? 7.555 7.938 3.578 1 95.38 232 ALA B CA 1
ATOM 4646 C C . ALA B 1 232 ? 8.289 9.234 3.898 1 95.38 232 ALA B C 1
ATOM 4648 O O . ALA B 1 232 ? 7.734 10.133 4.543 1 95.38 232 ALA B O 1
ATOM 4649 N N . LYS B 1 233 ? 9.422 9.414 3.406 1 92.5 233 LYS B N 1
ATOM 4650 C CA . LYS B 1 233 ? 10.234 10.594 3.668 1 92.5 233 LYS B CA 1
ATOM 4651 C C . LYS B 1 233 ? 9.789 11.773 2.812 1 92.5 233 LYS B C 1
ATOM 4653 O O . LYS B 1 233 ? 9.516 12.852 3.334 1 92.5 233 LYS B O 1
ATOM 4658 N N . ARG B 1 234 ? 9.609 11.531 1.575 1 93.12 234 ARG B N 1
ATOM 4659 C CA . ARG B 1 234 ? 9.344 12.602 0.613 1 93.12 234 ARG B CA 1
ATOM 4660 C C . ARG B 1 234 ? 7.93 13.141 0.78 1 93.12 234 ARG B C 1
ATOM 4662 O O . ARG B 1 234 ? 7.699 14.344 0.621 1 93.12 234 ARG B O 1
ATOM 4669 N N . ASP B 1 235 ? 7 12.227 1.088 1 95.31 235 ASP B N 1
ATOM 4670 C CA . ASP B 1 235 ? 5.594 12.617 1.067 1 95.31 235 ASP B CA 1
ATOM 4671 C C . ASP B 1 235 ? 5.086 12.922 2.475 1 95.31 235 ASP B C 1
ATOM 4673 O O . ASP B 1 235 ? 4.309 13.859 2.67 1 95.31 235 ASP B O 1
ATOM 4677 N N . LEU B 1 236 ? 5.508 12.141 3.496 1 96.94 236 LEU B N 1
ATOM 4678 C CA . LEU B 1 236 ? 4.867 12.234 4.801 1 96.94 236 LEU B CA 1
ATOM 4679 C C . LEU B 1 236 ? 5.668 13.133 5.738 1 96.94 236 LEU B C 1
ATOM 4681 O O . LEU B 1 236 ? 5.098 13.781 6.621 1 96.94 236 LEU B O 1
ATOM 4685 N N . ASP B 1 237 ? 6.922 13.273 5.484 1 94.81 237 ASP B N 1
ATOM 4686 C CA . ASP B 1 237 ? 7.723 14.133 6.352 1 94.81 237 ASP B CA 1
ATOM 4687 C C . ASP B 1 237 ? 7.25 15.586 6.273 1 94.81 237 ASP B C 1
ATOM 4689 O O . ASP B 1 237 ? 7 16.219 7.301 1 94.81 237 ASP B O 1
ATOM 4693 N N . PRO B 1 238 ? 7.145 16.109 5.047 1 94.81 238 PRO B N 1
ATOM 4694 C CA . PRO B 1 238 ? 6.66 17.5 4.977 1 94.81 238 PRO B CA 1
ATOM 4695 C C . PRO B 1 238 ? 5.289 17.672 5.629 1 94.81 238 PRO B C 1
ATOM 4697 O O . PRO B 1 238 ? 5.027 18.703 6.25 1 94.81 238 PRO B O 1
ATOM 4700 N N . LEU B 1 239 ? 4.453 16.688 5.465 1 97.31 239 LEU B N 1
ATOM 4701 C CA . LEU B 1 239 ? 3.137 16.75 6.098 1 97.31 239 LEU B CA 1
ATOM 4702 C C . LEU B 1 239 ? 3.264 16.75 7.617 1 97.31 239 LEU B C 1
ATOM 4704 O O . LEU B 1 239 ? 2.592 17.531 8.297 1 97.31 239 LEU B O 1
ATOM 4708 N N . LEU B 1 240 ? 4.129 15.93 8.125 1 97.06 240 LEU B N 1
ATOM 4709 C CA . LEU B 1 240 ? 4.367 15.859 9.562 1 97.06 240 LEU B CA 1
ATOM 4710 C C . LEU B 1 240 ? 4.926 17.188 10.086 1 97.06 240 LEU B C 1
ATOM 4712 O O . LEU B 1 240 ? 4.555 17.641 11.172 1 97.06 240 LEU B O 1
ATOM 4716 N N . ASP B 1 241 ? 5.766 17.766 9.297 1 95.44 241 ASP B N 1
ATOM 4717 C CA . ASP B 1 241 ? 6.324 19.062 9.68 1 95.44 241 ASP B CA 1
ATOM 4718 C C . ASP B 1 241 ? 5.23 20.125 9.758 1 95.44 241 ASP B C 1
ATOM 4720 O O . ASP B 1 241 ? 5.211 20.938 10.703 1 95.44 241 ASP B O 1
ATOM 4724 N N . CYS B 1 242 ? 4.383 20.109 8.797 1 96.88 242 CYS B N 1
ATOM 4725 C CA . CYS B 1 242 ? 3.27 21.047 8.805 1 96.88 242 CYS B CA 1
ATOM 4726 C C . CYS B 1 242 ? 2.373 20.828 10.016 1 96.88 242 CYS B C 1
ATOM 4728 O O . CYS B 1 242 ? 1.983 21.797 10.688 1 96.88 242 CYS B O 1
ATOM 4730 N N . LEU B 1 243 ? 2.086 19.594 10.266 1 97.5 243 LEU B N 1
ATOM 4731 C CA . LEU B 1 243 ? 1.204 19.266 11.383 1 97.5 243 LEU B CA 1
ATOM 4732 C C . LEU B 1 243 ? 1.863 19.594 12.711 1 97.5 243 LEU B C 1
ATOM 4734 O O . LEU B 1 243 ? 1.189 20.031 13.656 1 97.5 243 LEU B O 1
ATOM 4738 N N . TYR B 1 244 ? 3.117 19.406 12.758 1 96.12 244 TYR B N 1
ATOM 4739 C CA . TYR B 1 244 ? 3.863 19.781 13.953 1 96.12 244 TYR B CA 1
ATOM 4740 C C . TYR B 1 244 ? 3.736 21.281 14.219 1 96.12 244 TYR B C 1
ATOM 4742 O O . TYR B 1 244 ? 3.438 21.688 15.344 1 96.12 244 TYR B O 1
ATOM 4750 N N . SER B 1 245 ? 3.971 22.031 13.203 1 95.56 245 SER B N 1
ATOM 4751 C CA . SER B 1 245 ? 3.877 23.484 13.328 1 95.56 245 SER B CA 1
ATOM 4752 C C . SER B 1 245 ? 2.477 23.922 13.75 1 95.56 245 SER B C 1
ATOM 4754 O O . SER B 1 245 ? 2.324 24.766 14.633 1 95.56 245 SER B O 1
ATOM 4756 N N . TYR B 1 246 ? 1.539 23.281 13.188 1 96 246 TYR B N 1
ATOM 4757 C CA . TYR B 1 246 ? 0.163 23.672 13.477 1 96 246 TYR B CA 1
ATOM 4758 C C . TYR B 1 246 ? -0.244 23.219 14.875 1 96 246 TYR B C 1
ATOM 4760 O O . TYR B 1 246 ? -0.986 23.922 15.57 1 96 246 TYR B O 1
ATOM 4768 N N . LYS B 1 247 ? 0.17 22.062 15.273 1 96 247 LYS B N 1
ATOM 4769 C CA . LYS B 1 247 ? -0.072 21.594 16.625 1 96 247 LYS B CA 1
ATOM 4770 C C . LYS B 1 247 ? 0.417 22.609 17.656 1 96 247 LYS B C 1
ATOM 4772 O O . LYS B 1 247 ? -0.302 22.938 18.609 1 96 247 LYS B O 1
ATOM 4777 N N . GLY B 1 248 ? 1.621 23.109 17.406 1 95.31 248 GLY B N 1
ATOM 4778 C CA . GLY B 1 248 ? 2.176 24.109 18.312 1 95.31 248 GLY B CA 1
ATOM 4779 C C . GLY B 1 248 ? 1.417 25.422 18.281 1 95.31 248 GLY B C 1
ATOM 4780 O O . GLY B 1 248 ? 1.216 26.047 19.328 1 95.31 248 GLY B O 1
ATOM 4781 N N . LEU B 1 249 ? 1.079 25.812 17.109 1 96.56 249 LEU B N 1
ATOM 4782 C CA . LEU B 1 249 ? 0.326 27.047 16.953 1 96.56 249 LEU B CA 1
ATOM 4783 C C . LEU B 1 249 ? -0.993 26.984 17.719 1 96.56 249 LEU B C 1
ATOM 4785 O O . LEU B 1 249 ? -1.333 27.906 18.469 1 96.56 249 LEU B O 1
ATOM 4789 N N . LEU B 1 250 ? -1.699 25.875 17.547 1 97.06 250 LEU B N 1
ATOM 4790 C CA . LEU B 1 250 ? -2.996 25.688 18.188 1 97.06 250 LEU B CA 1
ATOM 4791 C C . LEU B 1 250 ? -2.848 25.625 19.703 1 97.06 250 LEU B C 1
ATOM 4793 O O . LEU B 1 250 ? -3.695 26.141 20.438 1 97.06 250 LEU B O 1
ATOM 4797 N N . ALA B 1 251 ? -1.781 25.109 20.172 1 95.12 251 ALA B N 1
ATOM 4798 C CA . ALA B 1 251 ? -1.54 24.984 21.609 1 95.12 251 ALA B CA 1
ATOM 4799 C C . ALA B 1 251 ? -1.354 26.359 22.25 1 95.12 251 ALA B C 1
ATOM 4801 O O . ALA B 1 251 ? -1.571 26.516 23.453 1 95.12 251 ALA B O 1
ATOM 4802 N N . GLY B 1 252 ? -0.944 27.359 21.438 1 94.44 252 GLY B N 1
ATOM 4803 C CA . GLY B 1 252 ? -0.71 28.703 21.953 1 94.44 252 GLY B CA 1
ATOM 4804 C C . GLY B 1 252 ? -1.942 29.578 21.906 1 94.44 252 GLY B C 1
ATOM 4805 O O . GLY B 1 252 ? -1.974 30.656 22.531 1 94.44 252 GLY B O 1
ATOM 4806 N N . MET B 1 253 ? -2.998 29.156 21.344 1 96.5 253 MET B N 1
ATOM 4807 C CA . MET B 1 253 ? -4.152 30.016 21.062 1 96.5 253 MET B CA 1
ATOM 4808 C C . MET B 1 253 ? -4.984 30.219 22.328 1 96.5 253 MET B C 1
ATOM 4810 O O . MET B 1 253 ? -5.562 31.297 22.516 1 96.5 253 MET B O 1
ATOM 4814 N N . PRO B 1 254 ? -5.035 29.219 23.25 1 96.44 254 PRO B N 1
ATOM 4815 C CA . PRO B 1 254 ? -5.805 29.438 24.484 1 96.44 254 PRO B CA 1
ATOM 4816 C C . PRO B 1 254 ? -5.289 30.625 25.297 1 96.44 254 PRO B C 1
ATOM 4818 O O . PRO B 1 254 ? -6.062 31.266 26 1 96.44 254 PRO B O 1
ATOM 4821 N N . ASP B 1 255 ? -4.039 30.984 25.156 1 94.5 255 ASP B N 1
ATOM 4822 C CA . ASP B 1 255 ? -3.484 32.125 25.891 1 94.5 255 ASP B CA 1
ATOM 4823 C C . ASP B 1 255 ? -4.141 33.406 25.469 1 94.5 255 ASP B C 1
ATOM 4825 O O . ASP B 1 255 ? -4.48 34.25 26.328 1 94.5 255 ASP B O 1
ATOM 4829 N N . MET B 1 256 ? -4.258 33.562 24.203 1 94.25 256 MET B N 1
ATOM 4830 C CA . MET B 1 256 ? -4.898 34.781 23.688 1 94.25 256 MET B CA 1
ATOM 4831 C C . MET B 1 256 ? -6.348 34.875 24.141 1 94.25 256 MET B C 1
ATOM 4833 O O . MET B 1 256 ? -6.812 35.938 24.516 1 94.25 256 MET B O 1
ATOM 4837 N N . VAL B 1 257 ? -7.023 33.75 24.188 1 96.62 257 VAL B N 1
ATOM 4838 C CA . VAL B 1 257 ? -8.414 33.688 24.625 1 96.62 257 VAL B CA 1
ATOM 4839 C C . VAL B 1 257 ? -8.508 34.031 26.109 1 96.62 257 VAL B C 1
ATOM 4841 O O . VAL B 1 257 ? -9.391 34.812 26.516 1 96.62 257 VAL B O 1
ATOM 4844 N N . ASN B 1 258 ? -7.562 33.562 26.875 1 96.31 258 ASN B N 1
ATOM 4845 C CA . ASN B 1 258 ? -7.559 33.812 28.312 1 96.31 258 ASN B CA 1
ATOM 4846 C C . ASN B 1 258 ? -7.305 35.281 28.625 1 96.31 258 ASN B C 1
ATOM 4848 O O . ASN B 1 258 ? -7.859 35.844 29.594 1 96.31 258 ASN B O 1
ATOM 4852 N N . VAL B 1 259 ? -6.426 35.938 27.844 1 94.62 259 VAL B N 1
ATOM 4853 C CA . VAL B 1 259 ? -6.176 37.344 28.016 1 94.62 259 VAL B CA 1
ATOM 4854 C C . VAL B 1 259 ? -7.465 38.125 27.797 1 94.62 259 VAL B C 1
ATOM 4856 O O . VAL B 1 259 ? -7.789 39.031 28.578 1 94.62 259 VAL B O 1
ATOM 4859 N N . HIS B 1 260 ? -8.203 37.812 26.828 1 96.19 260 HIS B N 1
ATOM 4860 C CA . HIS B 1 260 ? -9.461 38.5 26.547 1 96.19 260 HIS B CA 1
ATOM 4861 C C . HIS B 1 260 ? -10.484 38.281 27.641 1 96.19 260 HIS B C 1
ATOM 4863 O O . HIS B 1 260 ? -11.18 39.188 28.062 1 96.19 260 HIS B O 1
ATOM 4869 N N . LYS B 1 261 ? -10.539 37.031 28.094 1 96.12 261 LYS B N 1
ATOM 4870 C CA . LYS B 1 261 ? -11.469 36.719 29.156 1 96.12 261 LYS B CA 1
ATOM 4871 C C . LYS B 1 261 ? -11.164 37.5 30.422 1 96.12 261 LYS B C 1
ATOM 4873 O O . LYS B 1 261 ? -12.086 38 31.094 1 96.12 261 LYS B O 1
ATOM 4878 N N . SER B 1 262 ? -9.914 37.594 30.734 1 95.69 262 SER B N 1
ATOM 4879 C CA . SER B 1 262 ? -9.5 38.375 31.906 1 95.69 262 SER B CA 1
ATOM 4880 C C . SER B 1 262 ? -9.852 39.844 31.75 1 95.69 262 SER B C 1
ATOM 4882 O O . SER B 1 262 ? -10.289 40.5 32.688 1 95.69 262 SER B O 1
ATOM 4884 N N . ALA B 1 263 ? -9.57 40.344 30.547 1 94.31 263 ALA B N 1
ATOM 4885 C CA . ALA B 1 263 ? -9.914 41.719 30.266 1 94.31 263 ALA B CA 1
ATOM 4886 C C . ALA B 1 263 ? -11.406 41.969 30.422 1 94.31 263 ALA B C 1
ATOM 4888 O O . ALA B 1 263 ? -11.82 42.969 31.016 1 94.31 263 ALA B O 1
ATOM 4889 N N . MET B 1 264 ? -12.203 41.094 30 1 95.06 264 MET B N 1
ATOM 4890 C CA . MET B 1 264 ? -13.656 41.219 30.094 1 95.06 264 MET B CA 1
ATOM 4891 C C . MET B 1 264 ? -14.125 41.125 31.531 1 95.06 264 MET B C 1
ATOM 4893 O O . MET B 1 264 ? -15.062 41.812 31.938 1 95.06 264 MET B O 1
ATOM 4897 N N . SER B 1 265 ? -13.539 40.25 32.25 1 95.5 265 SER B N 1
ATOM 4898 C CA . SER B 1 265 ? -13.867 40.125 33.656 1 95.5 265 SER B CA 1
ATOM 4899 C C . SER B 1 265 ? -13.57 41.406 34.406 1 95.5 265 SER B C 1
ATOM 4901 O O . SER B 1 265 ? -14.367 41.875 35.219 1 95.5 265 SER B O 1
ATOM 4903 N N . LYS B 1 266 ? -12.43 42 34.125 1 93.5 266 LYS B N 1
ATOM 4904 C CA . LYS B 1 266 ? -12.039 43.281 34.719 1 93.5 266 LYS B CA 1
ATOM 4905 C C . LYS B 1 266 ? -13.016 44.375 34.344 1 93.5 266 LYS B C 1
ATOM 4907 O O . LYS B 1 266 ? -13.32 45.25 35.156 1 93.5 266 LYS B O 1
ATOM 4912 N N . LEU B 1 267 ? -13.422 44.344 33.125 1 93.5 267 LEU B N 1
ATOM 4913 C CA . LEU B 1 267 ? -14.391 45.312 32.656 1 93.5 267 LEU B CA 1
ATOM 4914 C C . LEU B 1 267 ? -15.688 45.219 33.438 1 93.5 267 LEU B C 1
ATOM 4916 O O . LEU B 1 267 ? -16.203 46.25 33.906 1 93.5 267 LEU B O 1
ATOM 4920 N N . ARG B 1 268 ? -16.156 44.062 33.625 1 93.25 268 ARG B N 1
ATOM 4921 C CA . ARG B 1 268 ? -17.391 43.844 34.344 1 93.25 268 ARG B CA 1
ATOM 4922 C C . ARG B 1 268 ? -17.25 44.281 35.812 1 93.25 268 ARG B C 1
ATOM 4924 O O . ARG B 1 268 ? -18.172 44.875 36.375 1 93.25 268 ARG B O 1
ATOM 4931 N N . GLU B 1 269 ? -16.172 43.938 36.312 1 93.69 269 GLU B N 1
ATOM 4932 C CA . GLU B 1 269 ? -15.914 44.312 37.719 1 93.69 269 GLU B CA 1
ATOM 4933 C C . GLU B 1 269 ? -15.875 45.812 37.844 1 93.69 269 GLU B C 1
ATOM 4935 O O . GLU B 1 269 ? -16.453 46.375 38.812 1 93.69 269 GLU B O 1
ATOM 4940 N N . ASN B 1 270 ? -15.266 46.5 36.969 1 92.44 270 ASN B N 1
ATOM 4941 C CA . ASN B 1 270 ? -15.148 47.969 37.031 1 92.44 270 ASN B CA 1
ATOM 4942 C C . ASN B 1 270 ? -16.484 48.625 36.781 1 92.44 270 ASN B C 1
ATOM 4944 O O . ASN B 1 270 ? -16.75 49.719 37.312 1 92.44 270 ASN B O 1
ATOM 4948 N N . GLU B 1 271 ? -17.203 48.031 35.906 1 89.88 271 GLU B N 1
ATOM 4949 C CA . GLU B 1 271 ? -18.547 48.562 35.688 1 89.88 271 GLU B CA 1
ATOM 4950 C C . GLU B 1 271 ? -19.406 48.438 36.938 1 89.88 271 GLU B C 1
ATOM 4952 O O . GLU B 1 271 ? -20.156 49.375 37.281 1 89.88 271 GLU B O 1
ATOM 4957 N N . ARG B 1 272 ? -19.234 47.344 37.531 1 92.19 272 ARG B N 1
ATOM 4958 C CA . ARG B 1 272 ? -19.953 47.156 38.812 1 92.19 272 ARG B CA 1
ATOM 4959 C C . ARG B 1 272 ? -19.516 48.188 39.844 1 92.19 272 ARG B C 1
ATOM 4961 O O . ARG B 1 272 ? -20.344 48.781 40.531 1 92.19 272 ARG B O 1
ATOM 4968 N N . LEU B 1 273 ? -18.297 48.406 39.969 1 93.5 273 LEU B N 1
ATOM 4969 C CA . LEU B 1 273 ? -17.734 49.344 40.938 1 93.5 273 LEU B CA 1
ATOM 4970 C C . LEU B 1 273 ? -18.141 50.781 40.594 1 93.5 273 LEU B C 1
ATOM 4972 O O . LEU B 1 273 ? -18.375 51.594 41.5 1 93.5 273 LEU B O 1
ATOM 4976 N N . SER B 1 274 ? -18.188 51.062 39.344 1 92.62 274 SER B N 1
ATOM 4977 C CA . SER B 1 274 ? -18.625 52.406 38.906 1 92.62 274 SER B CA 1
ATOM 4978 C C . SER B 1 274 ? -20.078 52.656 39.281 1 92.62 274 SER B C 1
ATOM 4980 O O . SER B 1 274 ? -20.438 53.75 39.719 1 92.62 274 SER B O 1
ATOM 4982 N N . MET B 1 275 ? -20.891 51.625 39.125 1 90.75 275 MET B N 1
ATOM 4983 C CA . MET B 1 275 ? -22.312 51.719 39.5 1 90.75 275 MET B CA 1
ATOM 4984 C C . MET B 1 275 ? -22.469 51.938 41 1 90.75 275 MET B C 1
ATOM 4986 O O . MET B 1 275 ? -23.406 52.625 41.438 1 90.75 275 MET B O 1
ATOM 4990 N N . GLU B 1 276 ? -21.5 51.438 41.75 1 93 276 GLU B N 1
ATOM 4991 C CA . GLU B 1 276 ? -21.516 51.562 43.219 1 93 276 GLU B CA 1
ATOM 4992 C C . GLU B 1 276 ? -20.859 52.875 43.656 1 93 276 GLU B C 1
ATOM 4994 O O . GLU B 1 276 ? -20.828 53.188 44.844 1 93 276 GLU B O 1
ATOM 4999 N N . GLY B 1 277 ? -20.328 53.688 42.812 1 90.31 277 GLY B N 1
ATOM 5000 C CA . GLY B 1 277 ? -19.719 54.969 43.094 1 90.31 277 GLY B CA 1
ATOM 5001 C C . GLY B 1 277 ? -18.297 54.844 43.594 1 90.31 277 GLY B C 1
ATOM 5002 O O . GLY B 1 277 ? -17.75 55.812 44.156 1 90.31 277 GLY B O 1
ATOM 5003 N N . LYS B 1 278 ? -17.672 53.781 43.406 1 94.62 278 LYS B N 1
ATOM 5004 C CA . LYS B 1 278 ? -16.344 53.531 43.938 1 94.62 278 LYS B CA 1
ATOM 5005 C C . LYS B 1 278 ? -15.266 53.906 42.906 1 94.62 278 LYS B C 1
ATOM 5007 O O . LYS B 1 278 ? -14.102 54.094 43.25 1 94.62 278 LYS B O 1
ATOM 5012 N N . VAL B 1 279 ? -15.648 53.875 41.625 1 90.88 279 VAL B N 1
ATOM 5013 C CA . VAL B 1 279 ? -14.766 54.25 40.531 1 90.88 279 VAL B CA 1
ATOM 5014 C C . VAL B 1 279 ? -15.391 55.406 39.75 1 90.88 279 VAL B C 1
ATOM 5016 O O . VAL B 1 279 ? -16.609 55.406 39.5 1 90.88 279 VAL B O 1
ATOM 5019 N N . SER B 1 280 ? -14.57 56.375 39.438 1 93.06 280 SER B N 1
ATOM 5020 C CA . SER B 1 280 ? -15.086 57.5 38.688 1 93.06 280 SER B CA 1
ATOM 5021 C C . SER B 1 280 ? -15.492 57.094 37.25 1 93.06 280 SER B C 1
ATOM 5023 O O . SER B 1 280 ? -14.977 56.125 36.719 1 93.06 280 SER B O 1
ATOM 5025 N N . THR B 1 281 ? -16.422 57.875 36.781 1 88.25 281 THR B N 1
ATOM 5026 C CA . THR B 1 281 ? -16.875 57.625 35.438 1 88.25 281 THR B CA 1
ATOM 5027 C C . THR B 1 281 ? -15.727 57.75 34.438 1 88.25 281 THR B C 1
ATOM 5029 O O . THR B 1 281 ? -15.648 57 33.469 1 88.25 281 THR B O 1
ATOM 5032 N N . ALA B 1 282 ? -14.914 58.688 34.688 1 91 282 ALA B N 1
ATOM 5033 C CA . ALA B 1 282 ? -13.758 58.906 33.844 1 91 282 ALA B CA 1
ATOM 5034 C C . ALA B 1 282 ? -12.82 57.688 33.844 1 91 282 ALA B C 1
ATOM 5036 O O . ALA B 1 282 ? -12.289 57.281 32.812 1 91 282 ALA B O 1
ATOM 5037 N N . GLU B 1 283 ? -12.656 57.156 35 1 90.94 283 GLU B N 1
ATOM 5038 C CA . GLU B 1 283 ? -11.805 56 35.125 1 90.94 283 GLU B CA 1
ATOM 5039 C C . GLU B 1 283 ? -12.445 54.75 34.5 1 90.94 283 GLU B C 1
ATOM 5041 O O . GLU B 1 283 ? -11.766 53.969 33.875 1 90.94 283 GLU B O 1
ATOM 5046 N N . ALA B 1 284 ? -13.648 54.625 34.656 1 90.19 284 ALA B N 1
ATOM 5047 C CA . ALA B 1 284 ? -14.383 53.531 34.062 1 90.19 284 ALA B CA 1
ATOM 5048 C C . ALA B 1 284 ? -14.305 53.562 32.531 1 90.19 284 ALA B C 1
ATOM 5050 O O . ALA B 1 284 ? -14.195 52.531 31.875 1 90.19 284 ALA B O 1
ATOM 5051 N N . ASP B 1 285 ? -14.352 54.719 32.062 1 88.69 285 ASP B N 1
ATOM 5052 C CA . ASP B 1 285 ? -14.281 54.906 30.625 1 88.69 285 ASP B CA 1
ATOM 5053 C C . ASP B 1 285 ? -12.891 54.562 30.094 1 88.69 285 ASP B C 1
ATOM 5055 O O . ASP B 1 285 ? -12.758 54.031 28.984 1 88.69 285 ASP B O 1
ATOM 5059 N N . ARG B 1 286 ? -11.945 54.875 30.844 1 88.62 286 ARG B N 1
ATOM 5060 C CA . ARG B 1 286 ? -10.578 54.531 30.469 1 88.62 286 ARG B CA 1
ATOM 5061 C C . ARG B 1 286 ? -10.367 53.031 30.406 1 88.62 286 ARG B C 1
ATOM 5063 O O . ARG B 1 286 ? -9.727 52.531 29.484 1 88.62 286 ARG B O 1
ATOM 5070 N N . ILE B 1 287 ? -10.867 52.406 31.359 1 90.25 287 ILE B N 1
ATOM 5071 C CA . ILE B 1 287 ? -10.75 50.938 31.406 1 90.25 287 ILE B CA 1
ATOM 5072 C C . ILE B 1 287 ? -11.516 50.312 30.234 1 90.25 287 ILE B C 1
ATOM 5074 O O . ILE B 1 287 ? -11.031 49.375 29.609 1 90.25 287 ILE B O 1
ATOM 5078 N N . ARG B 1 288 ? -12.648 50.812 29.969 1 90.25 288 ARG B N 1
ATOM 5079 C CA . ARG B 1 288 ? -13.445 50.312 28.844 1 90.25 288 ARG B CA 1
ATOM 5080 C C . ARG B 1 288 ? -12.688 50.469 27.531 1 90.25 288 ARG B C 1
ATOM 5082 O O . ARG B 1 288 ? -12.711 49.562 26.703 1 90.25 288 ARG B O 1
ATOM 5089 N N . THR B 1 289 ? -12.047 51.594 27.391 1 88.69 289 THR B N 1
ATOM 5090 C CA . THR B 1 289 ? -11.289 51.844 26.172 1 88.69 289 THR B CA 1
ATOM 5091 C C . THR B 1 289 ? -10.141 50.875 26.031 1 88.69 289 THR B C 1
ATOM 5093 O O . THR B 1 289 ? -9.852 50.406 24.922 1 88.69 289 THR B O 1
ATOM 5096 N N . ARG B 1 290 ? -9.531 50.531 27.109 1 88.56 290 ARG B N 1
ATOM 5097 C CA . ARG B 1 290 ? -8.43 49.594 27.094 1 88.56 290 ARG B CA 1
ATOM 5098 C C . ARG B 1 290 ? -8.914 48.188 26.75 1 88.56 290 ARG B C 1
ATOM 5100 O O . ARG B 1 290 ? -8.258 47.469 26 1 88.56 290 ARG B O 1
ATOM 5107 N N . VAL B 1 291 ? -10 47.844 27.328 1 91.81 291 VAL B N 1
ATOM 5108 C CA . VAL B 1 291 ? -10.562 46.531 27.062 1 91.81 291 VAL B CA 1
ATOM 5109 C C . VAL B 1 291 ? -11 46.438 25.609 1 91.81 291 VAL B C 1
ATOM 5111 O O . VAL B 1 291 ? -10.844 45.375 24.984 1 91.81 291 VAL B O 1
ATOM 5114 N N . ASP B 1 292 ? -11.531 47.469 25.109 1 92.25 292 ASP B N 1
ATOM 5115 C CA . ASP B 1 292 ? -11.914 47.5 23.703 1 92.25 292 ASP B CA 1
ATOM 5116 C C . ASP B 1 292 ? -10.711 47.281 22.797 1 92.25 292 ASP B C 1
ATOM 5118 O O . ASP B 1 292 ? -10.812 46.625 21.766 1 92.25 292 ASP B O 1
ATOM 5122 N N . SER B 1 293 ? -9.641 47.906 23.172 1 91.19 293 SER B N 1
ATOM 5123 C CA . SER B 1 293 ? -8.422 47.719 22.391 1 91.19 293 SER B CA 1
ATOM 5124 C C . SER B 1 293 ? -7.996 46.281 22.359 1 91.19 293 SER B C 1
ATOM 5126 O O . SER B 1 293 ? -7.57 45.75 21.328 1 91.19 293 SER B O 1
ATOM 5128 N N . ILE B 1 294 ? -8.117 45.594 23.438 1 93.38 294 ILE B N 1
ATOM 5129 C CA . ILE B 1 294 ? -7.785 44.156 23.531 1 93.38 294 ILE B CA 1
ATOM 5130 C C . ILE B 1 294 ? -8.75 43.375 22.672 1 93.38 294 ILE B C 1
ATOM 5132 O O . ILE B 1 294 ? -8.328 42.5 21.906 1 93.38 294 ILE B O 1
ATOM 5136 N N . SER B 1 295 ? -9.977 43.688 22.797 1 95.12 295 SER B N 1
ATOM 5137 C CA . SER B 1 295 ? -10.992 42.969 22.031 1 95.12 295 SER B CA 1
ATOM 5138 C C . SER B 1 295 ? -10.766 43.125 20.531 1 95.12 295 SER B C 1
ATOM 5140 O O . SER B 1 295 ? -10.852 42.125 19.797 1 95.12 295 SER B O 1
ATOM 5142 N N . TYR B 1 296 ? -10.5 44.344 20.125 1 94.44 296 TYR B N 1
ATOM 5143 C CA . TYR B 1 296 ? -10.242 44.562 18.719 1 94.44 296 TYR B CA 1
ATOM 5144 C C . TYR B 1 296 ? -9.039 43.781 18.234 1 94.44 296 TYR B C 1
ATOM 5146 O O . TYR B 1 296 ? -9.062 43.188 17.156 1 94.44 296 TYR B O 1
ATOM 5154 N N . ALA B 1 297 ? -8.023 43.719 19.016 1 93.56 297 ALA B N 1
ATOM 5155 C CA . ALA B 1 297 ? -6.805 43 18.656 1 93.56 297 ALA B CA 1
ATOM 5156 C C . ALA B 1 297 ? -7.059 41.5 18.562 1 93.56 297 ALA B C 1
ATOM 5158 O O . ALA B 1 297 ? -6.613 40.844 17.609 1 93.56 297 ALA B O 1
ATOM 5159 N N . VAL B 1 298 ? -7.762 41.031 19.5 1 95.75 298 VAL B N 1
ATOM 5160 C CA . VAL B 1 298 ? -8.039 39.594 19.531 1 95.75 298 VAL B CA 1
ATOM 5161 C C . VAL B 1 298 ? -8.938 39.188 18.359 1 95.75 298 VAL B C 1
ATOM 5163 O O . VAL B 1 298 ? -8.695 38.188 17.703 1 95.75 298 VAL B O 1
ATOM 5166 N N . LEU B 1 299 ? -9.922 40 18.141 1 95.62 299 LEU B N 1
ATOM 5167 C CA . LEU B 1 299 ? -10.836 39.688 17.031 1 95.62 299 LEU B CA 1
ATOM 5168 C C . LEU B 1 299 ? -10.102 39.75 15.703 1 95.62 299 LEU B C 1
ATOM 5170 O O . LEU B 1 299 ? -10.375 38.938 14.805 1 95.62 299 LEU B O 1
ATOM 5174 N N . ALA B 1 300 ? -9.219 40.719 15.594 1 94.88 300 ALA B N 1
ATOM 5175 C CA . ALA B 1 300 ? -8.406 40.812 14.391 1 94.88 300 ALA B CA 1
ATOM 5176 C C . ALA B 1 300 ? -7.559 39.562 14.211 1 94.88 300 ALA B C 1
ATOM 5178 O O . ALA B 1 300 ? -7.438 39.031 13.102 1 94.88 300 ALA B O 1
ATOM 5179 N N . GLU B 1 301 ? -7.016 39.094 15.266 1 95.88 301 GLU B N 1
ATOM 5180 C CA . GLU B 1 301 ? -6.195 37.875 15.227 1 95.88 301 GLU B CA 1
ATOM 5181 C C . GLU B 1 301 ? -7.039 36.656 14.875 1 95.88 301 GLU B C 1
ATOM 5183 O O . GLU B 1 301 ? -6.609 35.781 14.102 1 95.88 301 GLU B O 1
ATOM 5188 N N . ILE B 1 302 ? -8.18 36.594 15.43 1 95.31 302 ILE B N 1
ATOM 5189 C CA . ILE B 1 302 ? -9.086 35.469 15.148 1 95.31 302 ILE B CA 1
ATOM 5190 C C . ILE B 1 302 ? -9.398 35.438 13.656 1 95.31 302 ILE B C 1
ATOM 5192 O O . ILE B 1 302 ? -9.344 34.375 13.031 1 95.31 302 ILE B O 1
ATOM 5196 N N . GLU B 1 303 ? -9.703 36.594 13.133 1 93.75 303 GLU B N 1
ATOM 5197 C CA . GLU B 1 303 ? -10 36.656 11.703 1 93.75 303 GLU B CA 1
ATOM 5198 C C . GLU B 1 303 ? -8.805 36.219 10.867 1 93.75 303 GLU B C 1
ATOM 5200 O O . GLU B 1 303 ? -8.969 35.5 9.883 1 93.75 303 GLU B O 1
ATOM 5205 N N . PHE B 1 304 ? -7.668 36.656 11.258 1 95.38 304 PHE B N 1
ATOM 5206 C CA . PHE B 1 304 ? -6.445 36.281 10.555 1 95.38 304 PHE B CA 1
ATOM 5207 C C . PHE B 1 304 ? -6.227 34.781 10.609 1 95.38 304 PHE B C 1
ATOM 5209 O O . PHE B 1 304 ? -5.949 34.125 9.586 1 95.38 304 PHE B O 1
ATOM 5216 N N . GLN B 1 305 ? -6.371 34.188 11.773 1 94.25 305 GLN B N 1
ATOM 5217 C CA . GLN B 1 305 ? -6.121 32.781 11.969 1 94.25 305 GLN B CA 1
ATOM 5218 C C . GLN B 1 305 ? -7.129 31.938 11.195 1 94.25 305 GLN B C 1
ATOM 5220 O O . GLN B 1 305 ? -6.793 30.859 10.695 1 94.25 305 GLN B O 1
ATOM 5225 N N . HIS B 1 306 ? -8.359 32.406 11.094 1 92.19 306 HIS B N 1
ATOM 5226 C CA . HIS B 1 306 ? -9.359 31.688 10.297 1 92.19 306 HIS B CA 1
ATOM 5227 C C . HIS B 1 306 ? -8.945 31.625 8.836 1 92.19 306 HIS B C 1
ATOM 5229 O O . HIS B 1 306 ? -9.023 30.562 8.211 1 92.19 306 HIS B O 1
ATOM 5235 N N . ARG B 1 307 ? -8.492 32.688 8.367 1 91.44 307 ARG B N 1
ATOM 5236 C CA . ARG B 1 307 ? -8.086 32.75 6.969 1 91.44 307 ARG B CA 1
ATOM 5237 C C . ARG B 1 307 ? -6.836 31.922 6.715 1 91.44 307 ARG B C 1
ATOM 5239 O O . ARG B 1 307 ? -6.77 31.188 5.738 1 91.44 307 ARG B O 1
ATOM 5246 N N . GLU B 1 308 ? -5.891 32.062 7.559 1 93.44 308 GLU B N 1
ATOM 5247 C CA . GLU B 1 308 ? -4.621 31.344 7.414 1 93.44 308 GLU B CA 1
ATOM 5248 C C . GLU B 1 308 ? -4.82 29.844 7.5 1 93.44 308 GLU B C 1
ATOM 5250 O O . GLU B 1 308 ? -4.141 29.078 6.805 1 93.44 308 GLU B O 1
ATOM 5255 N N . ARG B 1 309 ? -5.691 29.438 8.375 1 93.5 309 ARG B N 1
ATOM 5256 C CA . ARG B 1 309 ? -5.945 28.016 8.562 1 93.5 309 ARG B CA 1
ATOM 5257 C C . ARG B 1 309 ? -6.41 27.375 7.266 1 93.5 309 ARG B C 1
ATOM 5259 O O . ARG B 1 309 ? -5.879 26.328 6.855 1 93.5 309 ARG B O 1
ATOM 5266 N N . GLY B 1 310 ? -7.418 27.969 6.668 1 92.5 310 GLY B N 1
ATOM 5267 C CA . GLY B 1 310 ? -7.914 27.438 5.41 1 92.5 310 GLY B CA 1
ATOM 5268 C C . GLY B 1 310 ? -6.84 27.312 4.344 1 92.5 310 GLY B C 1
ATOM 5269 O O . GLY B 1 310 ? -6.73 26.281 3.676 1 92.5 310 GLY B O 1
ATOM 5270 N N . GLU B 1 311 ? -6.027 28.328 4.215 1 93.38 311 GLU B N 1
ATOM 5271 C CA . GLU B 1 311 ? -4.977 28.344 3.205 1 93.38 311 GLU B CA 1
ATOM 5272 C C . GLU B 1 311 ? -3.895 27.312 3.506 1 93.38 311 GLU B C 1
ATOM 5274 O O . GLU B 1 311 ? -3.395 26.641 2.598 1 93.38 311 GLU B O 1
ATOM 5279 N N . ASP B 1 312 ? -3.586 27.156 4.699 1 94.38 312 ASP B N 1
ATOM 5280 C CA . ASP B 1 312 ? -2.547 26.219 5.109 1 94.38 312 ASP B CA 1
ATOM 5281 C C . ASP B 1 312 ? -2.961 24.781 4.816 1 94.38 312 ASP B C 1
ATOM 5283 O O . ASP B 1 312 ? -2.188 24.016 4.246 1 94.38 312 ASP B O 1
ATOM 5287 N N . PHE B 1 313 ? -4.121 24.438 5.227 1 95.69 313 PHE B N 1
ATOM 5288 C CA . PHE B 1 313 ? -4.566 23.047 5.066 1 95.69 313 PHE B CA 1
ATOM 5289 C C . PHE B 1 313 ? -4.844 22.734 3.6 1 95.69 313 PHE B C 1
ATOM 5291 O O . PHE B 1 313 ? -4.641 21.609 3.15 1 95.69 313 PHE B O 1
ATOM 5298 N N . LYS B 1 314 ? -5.305 23.766 2.924 1 95.62 314 LYS B N 1
ATOM 5299 C CA . LYS B 1 314 ? -5.457 23.609 1.48 1 95.62 314 LYS B CA 1
ATOM 5300 C C . LYS B 1 314 ? -4.129 23.25 0.822 1 95.62 314 LYS B C 1
ATOM 5302 O O . LYS B 1 314 ? -4.039 22.266 0.088 1 95.62 314 LYS B O 1
ATOM 5307 N N . ARG B 1 315 ? -3.137 23.984 1.066 1 94.88 315 ARG B N 1
ATOM 5308 C CA . ARG B 1 315 ? -1.824 23.781 0.462 1 94.88 315 ARG B CA 1
ATOM 5309 C C . ARG B 1 315 ? -1.202 22.469 0.941 1 94.88 315 ARG B C 1
ATOM 5311 O O . ARG B 1 315 ? -0.641 21.719 0.145 1 94.88 315 ARG B O 1
ATOM 5318 N N . MET B 1 316 ? -1.295 22.25 2.211 1 96 316 MET B N 1
ATOM 5319 C CA . MET B 1 316 ? -0.718 21.062 2.83 1 96 316 MET B CA 1
ATOM 5320 C C . MET B 1 316 ? -1.331 19.797 2.244 1 96 316 MET B C 1
ATOM 5322 O O . MET B 1 316 ? -0.609 18.891 1.81 1 96 316 MET B O 1
ATOM 5326 N N . MET B 1 317 ? -2.648 19.719 2.17 1 97.81 317 MET B N 1
ATOM 5327 C CA . MET B 1 317 ? -3.346 18.531 1.69 1 97.81 317 MET B CA 1
ATOM 5328 C C . MET B 1 317 ? -3.162 18.359 0.187 1 97.81 317 MET B C 1
ATOM 5330 O O . MET B 1 317 ? -2.992 17.25 -0.299 1 97.81 317 MET B O 1
ATOM 5334 N N . ALA B 1 318 ? -3.207 19.469 -0.523 1 98.06 318 ALA B N 1
ATOM 5335 C CA . ALA B 1 318 ? -2.99 19.406 -1.966 1 98.06 318 ALA B CA 1
ATOM 5336 C C . ALA B 1 318 ? -1.628 18.797 -2.287 1 98.06 318 ALA B C 1
ATOM 5338 O O . ALA B 1 318 ? -1.526 17.891 -3.119 1 98.06 318 ALA B O 1
ATOM 5339 N N . THR B 1 319 ? -0.62 19.281 -1.605 1 97.62 319 THR B N 1
ATOM 5340 C CA . THR B 1 319 ? 0.738 18.797 -1.843 1 97.62 319 THR B CA 1
ATOM 5341 C C . THR B 1 319 ? 0.87 17.328 -1.465 1 97.62 319 THR B C 1
ATOM 5343 O O . THR B 1 319 ? 1.438 16.531 -2.219 1 97.62 319 THR B O 1
ATOM 5346 N N . TYR B 1 320 ? 0.339 16.984 -0.32 1 98.25 320 TYR B N 1
ATOM 5347 C CA . TYR B 1 320 ? 0.386 15.602 0.161 1 98.25 320 TYR B CA 1
ATOM 5348 C C . TYR B 1 320 ? -0.291 14.656 -0.824 1 98.25 320 TYR B C 1
ATOM 5350 O O . TYR B 1 320 ? 0.295 13.648 -1.231 1 98.25 320 TYR B O 1
ATOM 5358 N N . LEU B 1 321 ? -1.459 14.992 -1.206 1 98.75 321 LEU B N 1
ATOM 5359 C CA . LEU B 1 321 ? -2.252 14.125 -2.068 1 98.75 321 LEU B CA 1
ATOM 5360 C C . LEU B 1 321 ? -1.638 14.031 -3.461 1 98.75 321 LEU B C 1
ATOM 5362 O O . LEU B 1 321 ? -1.693 12.977 -4.102 1 98.75 321 LEU B O 1
ATOM 5366 N N . GLU B 1 322 ? -1.104 15.141 -3.902 1 98.44 322 GLU B N 1
ATOM 5367 C CA . GLU B 1 322 ? -0.434 15.125 -5.199 1 98.44 322 GLU B CA 1
ATOM 5368 C C . GLU B 1 322 ? 0.755 14.164 -5.195 1 98.44 322 GLU B C 1
ATOM 5370 O O . GLU B 1 322 ? 0.958 13.414 -6.148 1 98.44 322 GLU B O 1
ATOM 5375 N N . LYS B 1 323 ? 1.536 14.234 -4.184 1 98.31 323 LYS B N 1
ATOM 5376 C CA . LYS B 1 323 ? 2.695 13.359 -4.074 1 98.31 323 LYS B CA 1
ATOM 5377 C C . LYS B 1 323 ? 2.268 11.898 -3.943 1 98.31 323 LYS B C 1
ATOM 5379 O O . LYS B 1 323 ? 2.861 11.016 -4.562 1 98.31 323 LYS B O 1
ATOM 5384 N N . GLN B 1 324 ? 1.217 11.648 -3.18 1 98.44 324 GLN B N 1
ATOM 5385 C CA . GLN B 1 324 ? 0.71 10.289 -3.039 1 98.44 324 GLN B CA 1
ATOM 5386 C C . GLN B 1 324 ? 0.158 9.766 -4.363 1 98.44 324 GLN B C 1
ATOM 5388 O O . GLN B 1 324 ? 0.358 8.602 -4.711 1 98.44 324 GLN B O 1
ATOM 5393 N N . ALA B 1 325 ? -0.56 10.648 -5.055 1 98.75 325 ALA B N 1
ATOM 5394 C CA . ALA B 1 325 ? -1.08 10.258 -6.363 1 98.75 325 ALA B CA 1
ATOM 5395 C C . ALA B 1 325 ? 0.048 9.828 -7.297 1 98.75 325 ALA B C 1
ATOM 5397 O O . ALA B 1 325 ? -0.053 8.797 -7.969 1 98.75 325 ALA B O 1
ATOM 5398 N N . ALA B 1 326 ? 1.116 10.562 -7.312 1 98.62 326 ALA B N 1
ATOM 5399 C CA . ALA B 1 326 ? 2.262 10.25 -8.164 1 98.62 326 ALA B CA 1
ATOM 5400 C C . ALA B 1 326 ? 2.906 8.922 -7.754 1 98.62 326 ALA B C 1
ATOM 5402 O O . ALA B 1 326 ? 3.312 8.133 -8.609 1 98.62 326 ALA B O 1
ATOM 5403 N N . PHE B 1 327 ? 2.998 8.711 -6.508 1 98.69 327 PHE B N 1
ATOM 5404 C CA . PHE B 1 327 ? 3.592 7.496 -5.969 1 98.69 327 PHE B CA 1
ATOM 5405 C C . PHE B 1 327 ? 2.822 6.262 -6.434 1 98.69 327 PHE B C 1
ATOM 5407 O O . PHE B 1 327 ? 3.404 5.336 -7 1 98.69 327 PHE B O 1
ATOM 5414 N N . TYR B 1 328 ? 1.508 6.254 -6.238 1 98.69 328 TYR B N 1
ATOM 5415 C CA . TYR B 1 328 ? 0.693 5.094 -6.594 1 98.69 328 TYR B CA 1
ATOM 5416 C C . TYR B 1 328 ? 0.59 4.945 -8.109 1 98.69 328 TYR B C 1
ATOM 5418 O O . TYR B 1 328 ? 0.588 3.826 -8.625 1 98.69 328 TYR B O 1
ATOM 5426 N N . ASP B 1 329 ? 0.456 6.078 -8.75 1 98.5 329 ASP B N 1
ATOM 5427 C CA . ASP B 1 329 ? 0.473 6.035 -10.203 1 98.5 329 ASP B CA 1
ATOM 5428 C C . ASP B 1 329 ? 1.759 5.391 -10.719 1 98.5 329 ASP B C 1
ATOM 5430 O O . ASP B 1 329 ? 1.729 4.605 -11.672 1 98.5 329 ASP B O 1
ATOM 5434 N N . GLY B 1 330 ? 2.855 5.773 -10.109 1 98.62 330 GLY B N 1
ATOM 5435 C CA . GLY B 1 330 ? 4.137 5.188 -10.469 1 98.62 330 GLY B CA 1
ATOM 5436 C C . GLY B 1 330 ? 4.172 3.68 -10.297 1 98.62 330 GLY B C 1
ATOM 5437 O O . GLY B 1 330 ? 4.688 2.963 -11.156 1 98.62 330 GLY B O 1
ATOM 5438 N N . ILE B 1 331 ? 3.635 3.191 -9.203 1 98.75 331 ILE B N 1
ATOM 5439 C CA . ILE B 1 331 ? 3.564 1.755 -8.969 1 98.75 331 ILE B CA 1
ATOM 5440 C C . ILE B 1 331 ? 2.727 1.093 -10.062 1 98.75 331 ILE B C 1
ATOM 5442 O O . ILE B 1 331 ? 3.141 0.09 -10.648 1 98.75 331 ILE B O 1
ATOM 5446 N N . GLY B 1 332 ? 1.525 1.683 -10.336 1 98.75 332 GLY B N 1
ATOM 5447 C CA . GLY B 1 332 ? 0.661 1.146 -11.375 1 98.75 332 GLY B CA 1
ATOM 5448 C C . GLY B 1 332 ? 1.35 1.022 -12.727 1 98.75 332 GLY B C 1
ATOM 5449 O O . GLY B 1 332 ? 1.21 0.006 -13.406 1 98.75 332 GLY B O 1
ATOM 5450 N N . LYS B 1 333 ? 2.105 2 -13.086 1 98.75 333 LYS B N 1
ATOM 5451 C CA . LYS B 1 333 ? 2.801 2.018 -14.375 1 98.75 333 LYS B CA 1
ATOM 5452 C C . LYS B 1 333 ? 3.873 0.933 -14.43 1 98.75 333 LYS B C 1
ATOM 5454 O O . LYS B 1 333 ? 4.027 0.262 -15.453 1 98.75 333 LYS B O 1
ATOM 5459 N N . GLN B 1 334 ? 4.629 0.823 -13.359 1 98.81 334 GLN B N 1
ATOM 5460 C CA . GLN B 1 334 ? 5.672 -0.196 -13.312 1 98.81 334 GLN B CA 1
ATOM 5461 C C . GLN B 1 334 ? 5.078 -1.597 -13.43 1 98.81 334 GLN B C 1
ATOM 5463 O O . GLN B 1 334 ? 5.605 -2.443 -14.156 1 98.81 334 GLN B O 1
ATOM 5468 N N . LEU B 1 335 ? 3.988 -1.846 -12.75 1 98.81 335 LEU B N 1
ATOM 5469 C CA . LEU B 1 335 ? 3.344 -3.154 -12.781 1 98.81 335 LEU B CA 1
ATOM 5470 C C . LEU B 1 335 ? 2.736 -3.43 -14.148 1 98.81 335 LEU B C 1
ATOM 5472 O O . LEU B 1 335 ? 2.768 -4.566 -14.633 1 98.81 335 LEU B O 1
ATOM 5476 N N . ALA B 1 336 ? 2.178 -2.414 -14.773 1 98.75 336 ALA B N 1
ATOM 5477 C CA . ALA B 1 336 ? 1.637 -2.559 -16.125 1 98.75 336 ALA B CA 1
ATOM 5478 C C . ALA B 1 336 ? 2.73 -2.939 -17.109 1 98.75 336 ALA B C 1
ATOM 5480 O O . ALA B 1 336 ? 2.514 -3.77 -18 1 98.75 336 ALA B O 1
ATOM 5481 N N . ALA B 1 337 ? 3.871 -2.283 -16.969 1 98.69 337 ALA B N 1
ATOM 5482 C CA . ALA B 1 337 ? 5.008 -2.604 -17.828 1 98.69 337 ALA B CA 1
ATOM 5483 C C . ALA B 1 337 ? 5.434 -4.059 -17.656 1 98.69 337 ALA B C 1
ATOM 5485 O O . ALA B 1 337 ? 5.773 -4.734 -18.625 1 98.69 337 ALA B O 1
ATOM 5486 N N . LEU B 1 338 ? 5.43 -4.523 -16.438 1 98.62 338 LEU B N 1
ATOM 5487 C CA . LEU B 1 338 ? 5.77 -5.918 -16.156 1 98.62 338 LEU B CA 1
ATOM 5488 C C . LEU B 1 338 ? 4.754 -6.859 -16.797 1 98.62 338 LEU B C 1
ATOM 5490 O O . LEU B 1 338 ? 5.129 -7.887 -17.375 1 98.62 338 LEU B O 1
ATOM 5494 N N . ALA B 1 339 ? 3.424 -6.523 -16.641 1 98.44 339 ALA B N 1
ATOM 5495 C CA . ALA B 1 339 ? 2.381 -7.34 -17.266 1 98.44 339 ALA B CA 1
ATOM 5496 C C . ALA B 1 339 ? 2.617 -7.484 -18.766 1 98.44 339 ALA B C 1
ATOM 5498 O O . ALA B 1 339 ? 2.436 -8.57 -19.328 1 98.44 339 ALA B O 1
ATOM 5499 N N . ALA B 1 340 ? 3.07 -6.484 -19.438 1 97.88 340 ALA B N 1
ATOM 5500 C CA . ALA B 1 340 ? 3.32 -6.477 -20.875 1 97.88 340 ALA B CA 1
ATOM 5501 C C . ALA B 1 340 ? 4.473 -7.41 -21.234 1 97.88 340 ALA B C 1
ATOM 5503 O O . ALA B 1 340 ? 4.465 -8.031 -22.297 1 97.88 340 ALA B O 1
ATOM 5504 N N . LEU B 1 341 ? 5.465 -7.523 -20.344 1 96.69 341 LEU B N 1
ATOM 5505 C CA . LEU B 1 341 ? 6.578 -8.43 -20.594 1 96.69 341 LEU B CA 1
ATOM 5506 C C . LEU B 1 341 ? 6.094 -9.867 -20.719 1 96.69 341 LEU B C 1
ATOM 5508 O O . LEU B 1 341 ? 6.598 -10.633 -21.531 1 96.69 341 LEU B O 1
ATOM 5512 N N . PHE B 1 342 ? 5.137 -10.227 -19.891 1 96.94 342 PHE B N 1
ATOM 5513 C CA . PHE B 1 342 ? 4.617 -11.586 -19.906 1 96.94 342 PHE B CA 1
ATOM 5514 C C . PHE B 1 342 ? 3.688 -11.789 -21.094 1 96.94 342 PHE B C 1
ATOM 5516 O O . PHE B 1 342 ? 3.672 -12.867 -21.703 1 96.94 342 PHE B O 1
ATOM 5523 N N . LYS B 1 343 ? 2.904 -10.789 -21.484 1 93.12 343 LYS B N 1
ATOM 5524 C CA . LYS B 1 343 ? 1.978 -10.898 -22.609 1 93.12 343 LYS B CA 1
ATOM 5525 C C . LYS B 1 343 ? 2.727 -11.055 -23.922 1 93.12 343 LYS B C 1
ATOM 5527 O O . LYS B 1 343 ? 2.232 -11.688 -24.859 1 93.12 343 LYS B O 1
ATOM 5532 N N . ASN B 1 344 ? 3.91 -10.484 -23.984 1 86 344 ASN B N 1
ATOM 5533 C CA . ASN B 1 344 ? 4.711 -10.555 -25.203 1 86 344 ASN B CA 1
ATOM 5534 C C . ASN B 1 344 ? 5.66 -11.742 -25.188 1 86 344 ASN B C 1
ATOM 5536 O O . ASN B 1 344 ? 6.422 -11.945 -26.141 1 86 344 ASN B O 1
ATOM 5540 N N . ALA B 1 345 ? 5.66 -12.453 -24.078 1 81.69 345 ALA B N 1
ATOM 5541 C CA . ALA B 1 345 ? 6.535 -13.617 -23.969 1 81.69 345 ALA B CA 1
ATOM 5542 C C . ALA B 1 345 ? 5.938 -14.82 -24.703 1 81.69 345 ALA B C 1
ATOM 5544 O O . ALA B 1 345 ? 4.715 -14.93 -24.828 1 81.69 345 ALA B O 1
#

pLDDT: mean 93.01, std 7.38, range [45.38, 98.88]

Sequence (690 aa):
YTCTVDKPKKESKLKGLKSFIAYSVTSSLSGIQVSRRYKHFDWLHEQMSAKYLLIPIPPLPEKQVAGRYEEDLIEHRKNILQLWVNKVCRHPVLSKSDVWIHFLTCTDEKQWKNGKRRAEKDEYVGGNFLHCVTVPTQSLDSNRAEHQVEGFARVVRSLDDSVRVMYDRVTETHKRLAGPYRSNWQKMAAAIAGLGHSFELDSSPSNQIVTAALKETAHVFHKIGEEHEESAKRDLDPLLDCLYSYKGLLAGMPDMVNVHKSAMSKLRENERLSMEGKVSTAEADRIRTRVDSISYAVLAEIEFQHRERGEDFKRMMATYLEKQAAFYDGIGKQLAALAALFKNAYTCTVDKPKKESKLKGLKSFIAYSVTSSLSGIQVSRRYKHFDWLHEQMSAKYLLIPIPPLPEKQVAGRYEEDLIEHRKNILQLWVNKVCRHPVLSKSDVWIHFLTCTDEKQWKNGKRRAEKDEYVGGNFLHCVTVPTQSLDSNRAEHQVEGFARVVRSLDDSVRVMYDRVTETHKRLAGPYRSNWQKMAAAIAGLGHSFELDSSPSNQIVTAALKETAHVFHKIGEEHEESAKRDLDPLLDCLYSYKGLLAGMPDMVNVHKSAMSKLRENERLSMEGKVSTAEADRIRTRVDSISYAVLAEIEFQHRERGEDFKRMMATYLEKQAAFYDGIGKQLAALAALFKNA

Secondary structure (DSSP, 8-state):
--EEEEEEEEEEETTTTEEEEEEEEEETTT--EEEEEHHHHHHHHHHHHHH-TTS--PPPPP---S-S-HHHHHHHHHHHHHHHHHHHHHSTTGGG-HHHHHHHH---HHHHHHHHHHHHT-S--GGGGGGG----SSPP-HHHHHHHHHHHHHHHHHHHHHHHHHHHHHHHHHHHIIIIIHHHHHHHHHHHHHHHHHHHT---GGGHHHHHHHHHHHHHHHHHHHHHHHHIIIIIHHHHHHHHHHHHHHHHHHHHHHHHHHHHHHHHHHHHHHHTTSS-HHHHHHHHHHHHHHHHHHHHHHHHHHHHHHHHHHHHHHHHHHHHHHHHHHHHHHHHHHHHHHHT-/--EEEEEEEEEEETTTTEEEEEEEEEETTT--EEEEEHHHHHHHHHHHHHH-TTS--PPPPP---S-S-HHHHHHHHHHHHHHHHHHHHHSTTGGG-HHHHHHHH---HHHHHHHHHHHHT-S--GGGGGGG----SSPP-HHHHHHHHHHHHHHHHHHHHHHHHHHHHHHHHHHHIIIIIHHHHHHHHHHHHHHHHHHHT---GGGHHHHHHHHHHHHHHHHHHHHHHHHIIIIIHHHHHHHHHHHHHHHHHHHHHHHHHHHHHHHHHHHHHHHTTSS-HHHHHHHHHHHHHHHHHHHHHHHHHHHHHHHHHHHHHHHHHHHHHHHHHHHHHHHHHHHHHHHT-

Organism: Parascaris univalens (NCBI:txid6257)

Foldseek 3Di:
DAKAKDDWDWDAPDVRPDIFTWIWMADPVVRDIAIDTVVLVVLLVVLCCFACQLAFAFDQDDPDPDDDPVVLVVVLNNLLVRVRRRVQCPDPVSVPDPLVVCSNHPHDPVVNVVSSVCSVPDPNTDLSVLVVDDDDPDFDDLVVLLVVLVVLLVVLVVVLVVLVVVLVVLVVLLCCLQPVVLVVLLVVLVVLVVVLVVLVVDPDPVCPLVSVLSNVSSVVSNVLSVLSNVCSSPQSSSLSSLSSRVSRSSVSNVSSSVVLVVLSVVLVVLVVCVVVVNDPPVRSVVSSVSSRSSSRSNVVSSVVCVVVVVVSVVVSVVRNVVSVVCSVVVVVVSVVVSVVSVVVD/DAKAKDDWDWDAPDVRPDIFTWIWMADPVVRDIAIGTVVLVVLLVVLCCFACQLAQAFDQDDPDPDDDPVVLVVVLNNLLVRVRRRVQCPDPPSVPDPLNVCSNHPHDPVVNVVSSVCSVPDPNTDLSVLVVDDDDPDFDDLVVLLVVLVVLLVVLVVVLVVLVVVLVVLVVLLCCLQPVVLVVLLVVLVVLVVVLVVLVVDPDPVCVLVSVLSNVSSVVSNVLSVLSNVCSSPQSSSLSSLSSRVSRSSVSNVSSSVVLVVLSVVLVVLVVCVVVVNDPPVRSVVSSVSSRSSSVSNVVSSVVCVVVVVVSVVVSVVRNVVSVVVSVVVVVVSVVVSVVSVVVD

Nearest PDB structures (foldseek):
  4akv-assembly1_A  TM=9.046E-01  e=2.330E-24  Homo sapiens
  2raj-assembly1_A  TM=9.298E-01  e=2.813E-23  Homo sapiens
  4akv-assembly1_B  TM=9.152E-01  e=2.793E-22  Homo sapiens
  2rai-assembly1_A  TM=9.357E-01  e=4.100E-21  Homo sapiens
  3dyt-assembly1_A-2  TM=9.076E-01  e=2.774E-21  Homo sapiens

Radius of gyration: 39.06 Å; Cα contacts (8 Å, |Δi|>4): 868; chains: 2; bounding box: 74×126×77 Å